Protein 8Z9S (pdb70)

InterPro domains:
  IPR001128 Cytochrome P450 [PF00067] (232-420)
  IPR001128 Cytochrome P450 [PR00385] (266-283)
  IPR001128 Cytochrome P450 [PR00385] (301-312)
  IPR001128 Cytochrome P450 [PR00385] (368-377)
  IPR001128 Cytochrome P450 [PR00385] (377-388)
  IPR002397 Cytochrome P450, B-class [PR00359] (121-132)
  IPR002397 Cytochrome P450, B-class [PR00359] (168-184)
  IPR002397 Cytochrome P450, B-class [PR00359] (185-200)
  IPR002397 Cytochrome P450, B-class [PR00359] (222-244)
  IPR002397 Cytochrome P450, B-class [PR00359] (301-312)
  IPR002397 Cytochrome P450, B-class [PR00359] (319-346)
  IPR002397 Cytochrome P450, B-class [PR00359] (347-362)
  IPR002397 Cytochrome P450, B-class [PR00359] (368-377)
  IPR002397 Cytochrome P450, B-class [PR00359] (377-388)
  IPR017972 Cytochrome P450, conserved site [PS00086] (370-379)
  IPR036396 Cytochrome P450 superfamily [G3DSA:1.10.630.10] (7-428)
  IPR036396 Cytochrome P450 superfamily [SSF48264] (31-428)

Structure (mmCIF, N/CA/C/O backbone):
data_8Z9S
#
_entry.id   8Z9S
#
_cell.length_a   75.840
_cell.length_b   140.330
_cell.length_c   48.050
_cell.angle_alpha   90.00
_cell.angle_beta   90.00
_cell.angle_gamma   90.00
#
_symmetry.space_group_name_H-M   'P 21 21 2'
#
loop_
_entity.id
_entity.type
_entity.pdbx_description
1 polymer 'Cytochrome P450'
2 non-polymer 'PROTOPORPHYRIN IX CONTAINING FE'
3 non-polymer DI(HYDROXYETHYL)ETHER
4 non-polymer 'TRIETHYLENE GLYCOL'
5 non-polymer 1,2-ETHANEDIOL
6 water water
#
loop_
_atom_site.group_PDB
_atom_site.id
_atom_site.type_symbol
_atom_site.label_atom_id
_atom_site.label_alt_id
_atom_site.label_comp_id
_atom_site.label_asym_id
_atom_site.label_entity_id
_atom_site.label_seq_id
_atom_site.pdbx_PDB_ins_code
_atom_site.Cartn_x
_atom_site.Cartn_y
_atom_site.Cartn_z
_atom_site.occupancy
_atom_site.B_iso_or_equiv
_atom_site.auth_seq_id
_atom_site.auth_comp_id
_atom_site.auth_asym_id
_atom_site.auth_atom_id
_atom_site.pdbx_PDB_model_num
ATOM 1 N N . THR A 1 1 ? -20.934 34.195 -14.421 1.00 48.76 16 THR A N 1
ATOM 2 C CA . THR A 1 1 ? -19.531 34.360 -13.854 1.00 47.46 16 THR A CA 1
ATOM 3 C C . THR A 1 1 ? -18.475 33.625 -14.701 1.00 46.01 16 THR A C 1
ATOM 4 O O . THR A 1 1 ? -17.338 33.424 -14.174 1.00 41.22 16 THR A O 1
ATOM 8 N N . ALA A 1 2 ? -18.785 33.303 -15.969 1.00 41.28 17 ALA A N 1
ATOM 9 C CA . ALA A 1 2 ? -17.794 32.898 -16.994 1.00 39.45 17 ALA A CA 1
ATOM 10 C C . ALA A 1 2 ? -16.623 33.881 -16.914 1.00 37.42 17 ALA A C 1
ATOM 11 O O . ALA A 1 2 ? -16.872 35.107 -16.813 1.00 35.87 17 ALA A O 1
ATOM 13 N N . MET A 1 3 ? -15.389 33.368 -16.965 1.00 33.60 18 MET A N 1
ATOM 14 C CA . MET A 1 3 ? -14.187 34.214 -16.851 1.00 30.47 18 MET A CA 1
ATOM 15 C C . MET A 1 3 ? -14.311 35.437 -17.779 1.00 30.09 18 MET A C 1
ATOM 16 O O . MET A 1 3 ? -13.928 36.539 -17.347 1.00 27.55 18 MET A O 1
ATOM 21 N N . ARG A 1 4 ? -14.798 35.322 -19.020 1.00 27.25 19 ARG A N 1
ATOM 22 C CA . ARG A 1 4 ? -14.634 36.495 -19.935 1.00 29.00 19 ARG A CA 1
ATOM 23 C C . ARG A 1 4 ? -15.744 37.526 -19.683 1.00 23.94 19 ARG A C 1
ATOM 24 O O . ARG A 1 4 ? -15.606 38.648 -20.189 1.00 25.63 19 ARG A O 1
ATOM 32 N N . ARG A 1 5 ? -16.732 37.209 -18.845 1.00 23.70 20 ARG A N 1
ATOM 33 C CA . ARG A 1 5 ? -17.720 38.193 -18.343 1.00 24.60 20 ARG A CA 1
ATOM 34 C C . ARG A 1 5 ? -17.229 38.920 -17.087 1.00 24.04 20 ARG A C 1
ATOM 35 O O . ARG A 1 5 ? -17.972 39.771 -16.611 1.00 21.16 20 ARG A O 1
ATOM 43 N N . ILE A 1 6 ? -16.015 38.621 -16.595 1.00 21.94 21 ILE A N 1
ATOM 44 C CA . ILE A 1 6 ? -15.516 39.126 -15.284 1.00 20.39 21 ILE A CA 1
ATOM 45 C C . ILE A 1 6 ? -14.155 39.794 -15.442 1.00 19.73 21 ILE A C 1
ATOM 46 O O . ILE A 1 6 ? -14.014 40.953 -15.025 1.00 19.19 21 ILE A O 1
ATOM 51 N N . ILE A 1 7 ? -13.193 39.066 -15.969 1.00 21.51 22 ILE A N 1
ATOM 52 C CA . ILE A 1 7 ? -11.793 39.563 -16.080 1.00 23.76 22 ILE A CA 1
ATOM 53 C C . ILE A 1 7 ? -11.711 40.419 -17.330 1.00 22.75 22 ILE A C 1
ATOM 54 O O . ILE A 1 7 ? -12.065 39.958 -18.423 1.00 22.72 22 ILE A O 1
ATOM 59 N N . PRO A 1 8 ? -11.224 41.667 -17.229 1.00 22.98 23 PRO A N 1
ATOM 60 C CA . PRO A 1 8 ? -11.016 42.488 -18.423 1.00 23.64 23 PRO A CA 1
ATOM 61 C C . PRO A 1 8 ? -10.206 41.724 -19.497 1.00 28.28 23 PRO A C 1
ATOM 62 O O . PRO A 1 8 ? -9.186 41.109 -19.172 1.00 22.68 23 PRO A O 1
ATOM 66 N N . ALA A 1 9 ? -10.645 41.795 -20.750 1.00 25.15 24 ALA A N 1
ATOM 67 C CA . ALA A 1 9 ? -10.068 41.074 -21.903 1.00 26.06 24 ALA A CA 1
ATOM 68 C C . ALA A 1 9 ? -8.561 41.295 -21.980 1.00 27.14 24 ALA A C 1
ATOM 69 O O . ALA A 1 9 ? -7.820 40.340 -22.303 1.00 29.02 24 ALA A O 1
ATOM 71 N N . ASP A 1 10 ? -8.124 42.525 -21.779 1.00 26.16 25 ASP A N 1
ATOM 72 C CA . ASP A 1 10 ? -6.684 42.838 -21.997 1.00 28.54 25 ASP A CA 1
ATOM 73 C C . ASP A 1 10 ? -5.809 42.174 -20.920 1.00 29.35 25 ASP A C 1
ATOM 74 O O . ASP A 1 10 ? -4.605 42.218 -21.100 1.00 29.32 25 ASP A O 1
ATOM 79 N N . MET A 1 11 ? -6.357 41.572 -19.860 1.00 25.68 26 MET A N 1
ATOM 80 C CA . MET A 1 11 ? -5.531 40.897 -18.828 1.00 27.50 26 MET A CA 1
ATOM 81 C C . MET A 1 11 ? -5.291 39.436 -19.237 1.00 27.31 26 MET A C 1
ATOM 82 O O . MET A 1 11 ? -4.429 38.797 -18.623 1.00 31.14 26 MET A O 1
ATOM 87 N N . VAL A 1 12 ? -6.071 38.912 -20.182 1.00 25.68 27 VAL A N 1
ATOM 88 C CA . VAL A 1 12 ? -6.045 37.465 -20.547 1.00 28.86 27 VAL A CA 1
ATOM 89 C C . VAL A 1 12 ? -5.942 37.220 -22.068 1.00 31.61 27 VAL A C 1
ATOM 90 O O . VAL A 1 12 ? -5.426 36.151 -22.436 1.00 34.86 27 VAL A O 1
ATOM 94 N N . GLU A 1 13 ? -6.353 38.126 -22.946 1.00 32.95 28 GLU A N 1
ATOM 95 C CA . GLU A 1 13 ? -6.308 37.903 -24.422 1.00 36.41 28 GLU A CA 1
ATOM 96 C C . GLU A 1 13 ? -4.848 37.967 -24.927 1.00 35.29 28 GLU A C 1
ATOM 97 O O . GLU A 1 13 ? -4.197 38.988 -24.753 1.00 30.71 28 GLU A O 1
ATOM 103 N N . ARG A 1 14 ? -4.369 36.920 -25.609 1.00 35.84 29 ARG A N 1
ATOM 104 C CA . ARG A 1 14 ? -2.988 36.875 -26.167 1.00 37.59 29 ARG A CA 1
ATOM 105 C C . ARG A 1 14 ? -2.957 37.243 -27.644 1.00 41.22 29 ARG A C 1
ATOM 106 O O . ARG A 1 14 ? -1.834 37.485 -28.163 1.00 40.11 29 ARG A O 1
ATOM 114 N N . SER A 1 15 ? -4.133 37.287 -28.286 1.00 38.40 30 SER A N 1
ATOM 115 C CA . SER A 1 15 ? -4.266 37.522 -29.735 1.00 39.99 30 SER A CA 1
ATOM 116 C C . SER A 1 15 ? -3.507 36.376 -30.418 1.00 39.79 30 SER A C 1
ATOM 117 O O . SER A 1 15 ? -3.947 35.222 -30.276 1.00 37.75 30 SER A O 1
ATOM 120 N N . ARG A 1 16 ? -2.417 36.657 -31.119 1.00 41.94 31 ARG A N 1
ATOM 121 C CA . ARG A 1 16 ? -1.642 35.581 -31.791 1.00 45.38 31 ARG A CA 1
ATOM 122 C C . ARG A 1 16 ? -0.224 35.603 -31.223 1.00 43.71 31 ARG A C 1
ATOM 123 O O . ARG A 1 16 ? 0.722 35.267 -32.004 1.00 41.71 31 ARG A O 1
ATOM 131 N N . CYS A 1 17 ? -0.106 35.949 -29.927 1.00 38.33 32 CYS A N 1
ATOM 132 C CA . CYS A 1 17 ? 1.193 36.070 -29.184 1.00 43.22 32 CYS A CA 1
ATOM 133 C C . CYS A 1 17 ? 1.170 35.263 -27.887 1.00 39.77 32 CYS A C 1
ATOM 134 O O . CYS A 1 17 ? 1.213 35.815 -26.789 1.00 38.84 32 CYS A O 1
ATOM 137 N N . PRO A 1 18 ? 1.140 33.913 -27.979 1.00 29.79 33 PRO A N 1
ATOM 138 C CA . PRO A 1 18 ? 0.820 33.068 -26.829 1.00 27.99 33 PRO A CA 1
ATOM 139 C C . PRO A 1 18 ? 1.768 33.220 -25.654 1.00 27.57 33 PRO A C 1
ATOM 140 O O . PRO A 1 18 ? 1.378 32.857 -24.544 1.00 33.43 33 PRO A O 1
ATOM 144 N N . PHE A 1 19 ? 3.036 33.552 -25.935 1.00 25.52 34 PHE A 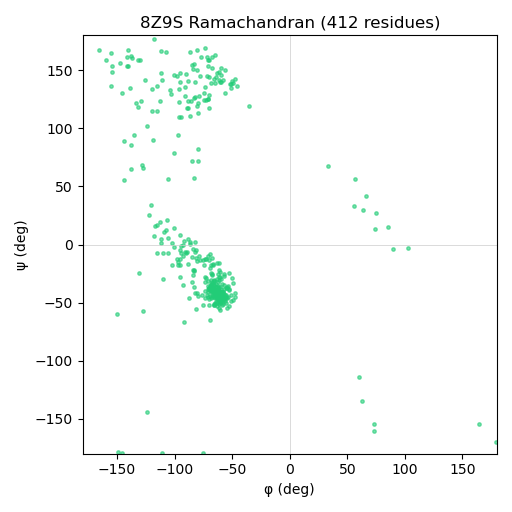N 1
ATOM 145 C CA . PHE A 1 19 ? 4.052 33.552 -24.864 1.00 28.55 34 PHE A CA 1
ATOM 146 C C . PHE A 1 19 ? 4.202 34.969 -24.282 1.00 38.64 34 PHE A C 1
ATOM 147 O O . PHE A 1 19 ? 4.666 35.048 -23.126 1.00 40.97 34 PHE A O 1
ATOM 155 N N . ASP A 1 20 ? 3.746 36.019 -24.985 1.00 30.41 35 ASP A N 1
ATOM 156 C CA . ASP A 1 20 ? 3.861 37.432 -24.522 1.00 35.00 35 ASP A CA 1
ATOM 157 C C . ASP A 1 20 ? 2.753 37.785 -23.549 1.00 33.77 35 ASP A C 1
ATOM 158 O O . ASP A 1 20 ? 1.587 37.446 -23.771 1.00 33.11 35 ASP A O 1
ATOM 163 N N . PRO A 1 21 ? 3.058 38.556 -22.481 1.00 34.78 36 PRO A N 1
ATOM 164 C CA . PRO A 1 21 ? 2.020 38.977 -21.529 1.00 30.19 36 PRO A CA 1
ATOM 165 C C . PRO A 1 21 ? 0.954 39.806 -22.223 1.00 26.15 36 PRO A C 1
ATOM 166 O O . PRO A 1 21 ? 1.259 40.566 -23.164 1.00 31.70 36 PRO A O 1
ATOM 170 N N . PRO A 1 22 ? -0.350 39.621 -21.881 1.00 29.58 37 PRO A N 1
ATOM 171 C CA . PRO A 1 22 ? -1.398 40.466 -22.439 1.00 27.13 37 PRO A CA 1
ATOM 172 C C . PRO A 1 22 ? -1.104 41.921 -22.140 1.00 26.71 37 PRO A C 1
ATOM 173 O O . PRO A 1 22 ? -0.508 42.211 -21.104 1.00 29.25 37 PRO A O 1
ATOM 177 N N . PRO A 1 23 ? -1.537 42.854 -23.012 1.00 29.95 38 PRO A N 1
ATOM 178 C CA . PRO A 1 23 ? -1.162 44.256 -22.865 1.00 31.03 38 PRO A CA 1
ATOM 179 C C . PRO A 1 23 ? -1.605 44.854 -21.517 1.00 30.27 38 PRO A C 1
ATOM 180 O O . PRO A 1 23 ? -0.901 45.685 -20.991 1.00 28.71 38 PRO A O 1
ATOM 184 N N . GLY A 1 24 ? -2.744 44.442 -20.957 1.00 27.72 39 GLY A N 1
ATOM 185 C CA . GLY A 1 24 ? -3.212 44.993 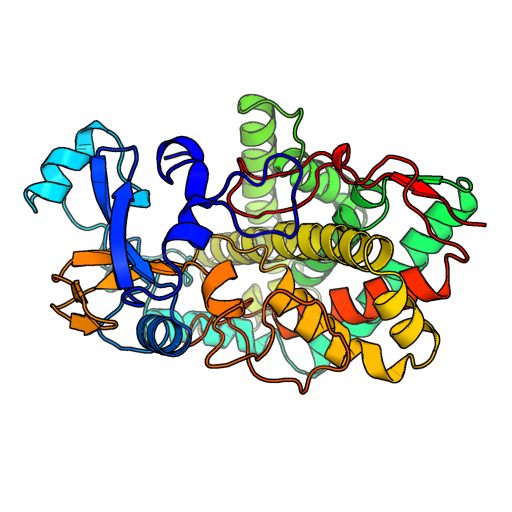-19.674 1.00 25.89 39 GLY A CA 1
ATOM 186 C C . GLY A 1 24 ? -2.314 44.606 -18.510 1.00 24.86 39 GLY A C 1
ATOM 187 O O . GLY A 1 24 ? -2.345 45.307 -17.490 1.00 27.40 39 GLY A O 1
ATOM 188 N N . LEU A 1 25 ? -1.584 43.487 -18.606 1.00 23.26 40 LEU A N 1
ATOM 189 C CA . LEU A 1 25 ? -0.566 43.131 -17.598 1.00 22.14 40 LEU A CA 1
ATOM 190 C C . LEU A 1 25 ? 0.730 43.888 -17.907 1.00 23.49 40 LEU A C 1
ATOM 191 O O . LEU A 1 25 ? 1.314 44.433 -16.965 1.00 24.51 40 LEU A O 1
ATOM 196 N N . LEU A 1 26 ? 1.117 43.984 -19.174 1.00 25.41 41 LEU A N 1
ATOM 197 C CA . LEU A 1 26 ? 2.356 44.712 -19.579 1.00 28.83 41 LEU A CA 1
ATOM 198 C C . LEU A 1 26 ? 2.280 46.149 -19.078 1.00 30.18 41 LEU A C 1
ATOM 199 O O . LEU A 1 26 ? 3.313 46.675 -18.625 1.00 24.59 41 LEU A O 1
ATOM 204 N N . GLU A 1 27 ? 1.091 46.754 -19.125 1.00 26.68 42 GLU A N 1
ATOM 205 C CA . GLU A 1 27 ? 0.990 48.202 -18.898 1.00 29.81 42 GLU A CA 1
ATOM 206 C C . GLU A 1 27 ? 1.149 48.468 -17.410 1.00 28.33 42 GLU A C 1
ATOM 207 O O . GLU A 1 27 ? 1.373 49.635 -17.071 1.00 31.32 42 GLU A O 1
ATOM 213 N N . ARG A 1 28 ? 1.080 47.456 -16.529 1.00 25.23 43 ARG A N 1
ATOM 214 C CA . ARG A 1 28 ? 1.255 47.684 -15.065 1.00 24.07 43 ARG A CA 1
ATOM 215 C C . ARG A 1 28 ? 2.702 47.488 -14.630 1.00 24.13 43 ARG A C 1
ATOM 216 O O . ARG A 1 28 ? 3.004 47.694 -13.463 1.00 26.02 43 ARG A O 1
ATOM 224 N N . ARG A 1 29 ? 3.597 47.152 -15.543 1.00 23.33 44 ARG A N 1
ATOM 225 C CA . ARG A 1 29 ? 5.008 46.974 -15.149 1.00 23.63 44 ARG A CA 1
ATOM 226 C C . ARG A 1 29 ? 5.583 48.308 -14.651 1.00 24.53 44 ARG A C 1
ATOM 227 O O . ARG A 1 29 ? 5.239 49.398 -15.211 1.00 24.72 44 ARG A O 1
ATOM 235 N N . GLY A 1 30 ? 6.440 48.221 -13.655 1.00 26.92 45 GLY A N 1
ATOM 236 C CA . GLY A 1 30 ? 7.146 49.374 -13.058 1.00 29.76 45 GLY A CA 1
ATOM 237 C C . GLY A 1 30 ? 6.238 50.227 -12.199 1.00 32.62 45 GLY A C 1
ATOM 238 O O . GLY A 1 30 ? 6.629 51.350 -11.857 1.00 32.65 45 GLY A O 1
ATOM 239 N N . GLN A 1 31 ? 5.049 49.732 -11.858 1.00 28.12 46 GLN A N 1
ATOM 240 C CA . GLN A 1 31 ? 4.073 50.469 -11.012 1.00 25.94 46 GLN A CA 1
ATOM 241 C C . GLN A 1 31 ? 3.986 49.739 -9.681 1.00 23.75 46 GLN A C 1
ATOM 242 O O . GLN A 1 31 ? 4.749 48.774 -9.501 1.00 24.37 46 GLN A O 1
ATOM 248 N N . ASP A 1 32 ? 3.153 50.207 -8.760 1.00 21.48 47 ASP A N 1
ATOM 249 C CA . ASP A 1 32 ? 2.875 49.481 -7.499 1.00 20.31 47 ASP A CA 1
ATOM 250 C C . ASP A 1 32 ? 2.583 47.998 -7.835 1.00 20.44 47 ASP A C 1
ATOM 251 O O . ASP A 1 32 ? 1.880 47.725 -8.847 1.00 20.89 47 ASP A O 1
ATOM 256 N N . ALA A 1 33 ? 3.058 47.105 -6.982 1.00 18.51 48 ALA A N 1
ATOM 257 C CA . ALA A 1 33 ? 2.928 45.637 -7.174 1.00 18.17 48 ALA A CA 1
ATOM 258 C C . ALA A 1 33 ? 1.484 45.193 -6.886 1.00 19.86 48 ALA A C 1
ATOM 259 O O . ALA A 1 33 ? 1.123 44.061 -7.275 1.00 19.74 48 ALA A O 1
ATOM 261 N N . VAL A 1 34 ? 0.703 46.004 -6.198 1.00 17.10 49 VAL A N 1
ATOM 262 C CA . VAL A 1 34 ? -0.721 45.692 -5.904 1.00 17.42 49 VAL A CA 1
ATOM 263 C C . VAL A 1 34 ? -1.501 46.921 -6.325 1.00 20.04 49 VAL A C 1
ATOM 264 O O . VAL A 1 34 ? -1.156 48.044 -5.865 1.00 20.38 49 VAL A O 1
ATOM 268 N N . GLN A 1 35 ? -2.472 46.735 -7.213 1.00 17.58 50 GLN A N 1
ATOM 269 C CA . GLN A 1 35 ? -3.264 47.876 -7.718 1.00 18.62 50 GLN A CA 1
ATOM 270 C C . GLN A 1 35 ? -4.708 47.453 -7.868 1.00 18.02 50 GLN A C 1
ATOM 271 O O . GLN A 1 35 ? -4.992 46.275 -8.084 1.00 18.41 50 GLN A O 1
ATOM 277 N N . PRO A 1 36 ? -5.651 48.383 -7.784 1.00 19.92 51 PRO A N 1
ATOM 278 C CA . PRO A 1 36 ? -7.046 48.033 -8.029 1.00 19.08 51 PRO A CA 1
ATOM 279 C C . PRO A 1 36 ? -7.220 47.467 -9.437 1.00 18.51 51 PRO A C 1
ATOM 280 O O . PRO A 1 36 ? -6.491 47.753 -10.399 1.00 20.04 51 PRO A O 1
ATOM 284 N N . LEU A 1 37 ? -8.235 46.625 -9.531 1.00 19.22 52 LEU A N 1
ATOM 285 C CA . LEU A 1 37 ? -8.686 45.962 -10.756 1.00 19.99 52 LEU A CA 1
ATOM 286 C C . LEU A 1 37 ? -10.194 46.151 -10.835 1.00 20.54 52 LEU A C 1
ATOM 287 O O . LEU A 1 37 ? -10.902 45.727 -9.901 1.00 23.37 52 LEU A O 1
ATOM 292 N N . GLN A 1 38 ? -10.647 46.817 -11.869 1.00 19.80 53 GLN A N 1
ATOM 293 C CA . GLN A 1 38 ? -12.097 46.982 -12.071 1.00 21.17 53 GLN A CA 1
ATOM 294 C C . GLN A 1 38 ? -12.607 45.799 -12.897 1.00 19.17 53 GLN A C 1
ATOM 295 O O . GLN A 1 38 ? -12.234 45.666 -14.073 1.00 20.39 53 GLN A O 1
ATOM 301 N N . LEU A 1 39 ? -13.501 44.999 -12.329 1.00 16.86 54 LEU A N 1
ATOM 302 C CA . LEU A 1 39 ? -14.017 43.801 -13.012 1.00 16.89 54 LEU A CA 1
ATOM 303 C C . LEU A 1 39 ? -15.162 44.225 -13.939 1.00 19.69 54 LEU A C 1
ATOM 304 O O . LEU A 1 39 ? -15.775 45.289 -13.728 1.00 19.60 54 LEU A O 1
ATOM 309 N N . LEU A 1 40 ? -15.387 43.416 -14.957 1.00 18.96 55 LEU A N 1
ATOM 310 C CA . LEU A 1 40 ? -16.425 43.710 -15.993 1.00 19.95 55 LEU A CA 1
ATOM 311 C C . LEU A 1 40 ? -17.834 43.603 -15.391 1.00 21.27 55 LEU A C 1
ATOM 312 O O . LEU A 1 40 ? -18.762 44.119 -16.040 1.00 22.46 55 LEU A O 1
ATOM 317 N N . ASN A 1 41 ? -18.012 42.957 -14.239 1.00 18.23 56 ASN A N 1
ATOM 318 C CA . ASN A 1 41 ? -19.350 42.910 -13.559 1.00 18.89 56 ASN A CA 1
ATOM 319 C C . ASN A 1 41 ? -19.629 44.230 -12.823 1.00 20.34 56 ASN A C 1
ATOM 320 O O . ASN A 1 41 ? -20.780 44.418 -12.357 1.00 23.62 56 ASN A O 1
ATOM 325 N N . GLY A 1 42 ? -18.634 45.095 -12.641 1.00 19.49 57 GLY A N 1
ATOM 326 C CA . GLY A 1 42 ? -18.724 46.399 -11.970 1.00 20.06 57 GLY A CA 1
ATOM 327 C C . GLY A 1 42 ? -18.165 46.344 -10.560 1.00 20.59 57 GLY A C 1
ATOM 328 O O . GLY A 1 42 ? -18.134 47.403 -9.884 1.00 22.20 57 GLY A O 1
ATOM 329 N N . ALA A 1 43 ? -17.735 45.179 -10.096 1.00 18.11 58 ALA A N 1
ATOM 330 C CA . ALA A 1 43 ? -17.105 44.997 -8.771 1.00 17.73 58 ALA A CA 1
ATOM 331 C C . ALA A 1 43 ? -15.623 45.305 -8.835 1.00 18.38 58 ALA A C 1
ATOM 332 O O . ALA A 1 43 ? -15.044 45.191 -9.875 1.00 21.31 58 ALA A O 1
ATOM 334 N N . ARG A 1 44 ? -15.085 45.685 -7.692 1.00 20.69 59 ARG A N 1
ATOM 335 C CA . ARG A 1 44 ? -13.669 46.066 -7.518 1.00 23.49 59 ARG A CA 1
ATOM 336 C C . ARG A 1 44 ? -12.944 44.846 -6.966 1.00 20.80 59 ARG A C 1
ATOM 337 O O . ARG A 1 44 ? -13.505 44.144 -6.125 1.00 20.98 59 ARG A O 1
ATOM 345 N N . ALA A 1 45 ? -11.704 44.672 -7.371 1.00 20.19 60 ALA A N 1
ATOM 346 C CA . ALA A 1 45 ? -10.792 43.663 -6.807 1.00 18.82 60 ALA A CA 1
ATOM 347 C C . ALA A 1 45 ? -9.397 44.296 -6.841 1.00 19.04 60 ALA A C 1
ATOM 348 O O . ALA A 1 45 ? -9.273 45.509 -7.144 1.00 17.73 60 ALA A O 1
ATOM 350 N N . TRP A 1 46 ? -8.413 43.561 -6.383 1.00 16.44 61 TRP A N 1
ATOM 351 C CA . TRP A 1 46 ? -7.024 44.069 -6.331 1.00 16.60 61 TRP A CA 1
ATOM 352 C C . TRP A 1 46 ? -6.208 43.030 -7.081 1.00 17.17 61 TRP A C 1
ATOM 353 O O . TRP A 1 46 ? -6.503 41.828 -6.933 1.00 19.60 61 TRP A O 1
ATOM 364 N N . LEU A 1 47 ? -5.254 43.473 -7.840 1.00 14.77 62 LEU A N 1
ATOM 365 C CA . LEU A 1 47 ? -4.413 42.584 -8.659 1.00 13.39 62 LEU A CA 1
ATOM 366 C C . LEU A 1 47 ? -2.986 42.677 -8.128 1.00 14.71 62 LEU A C 1
ATOM 367 O O . LEU A 1 47 ? -2.490 43.787 -7.964 1.00 14.73 62 LEU A O 1
ATOM 372 N N . VAL A 1 48 ? -2.350 41.532 -8.008 1.00 13.67 63 VAL A N 1
ATOM 373 C CA . VAL A 1 48 ? -0.974 41.437 -7.455 1.00 13.81 63 VAL A CA 1
ATOM 374 C C . VAL A 1 48 ? -0.090 41.012 -8.588 1.00 14.80 63 VAL A C 1
ATOM 375 O O . VAL A 1 48 ? -0.319 39.911 -9.155 1.00 15.34 63 VAL A O 1
ATOM 379 N N . THR A 1 49 ? 0.943 41.801 -8.876 1.00 15.67 64 THR A N 1
ATOM 380 C CA . THR A 1 49 ? 1.902 41.470 -9.962 1.00 14.90 64 THR A CA 1
ATOM 381 C C . THR A 1 49 ? 3.298 41.217 -9.376 1.00 15.92 64 THR A C 1
ATOM 382 O O . THR A 1 49 ? 4.171 40.806 -10.159 1.00 19.00 64 THR A O 1
ATOM 386 N N . GLY A 1 50 ? 3.498 41.463 -8.094 1.00 14.51 65 GLY A N 1
ATOM 387 C CA . GLY A 1 50 ? 4.802 41.344 -7.409 1.00 16.77 65 GLY A CA 1
ATOM 388 C C . GLY A 1 50 ? 4.992 39.958 -6.826 1.00 16.25 65 GLY A C 1
ATOM 389 O O . GLY A 1 50 ? 4.080 39.421 -6.228 1.00 15.68 65 GLY A O 1
ATOM 390 N N . PHE A 1 51 ? 6.168 39.362 -7.006 1.00 14.42 66 PHE A N 1
ATOM 391 C CA . PHE A 1 51 ? 6.496 38.038 -6.450 1.00 14.61 66 PHE A CA 1
ATOM 392 C C . PHE A 1 51 ? 6.413 38.040 -4.913 1.00 14.11 66 PHE A C 1
ATOM 393 O O . PHE A 1 51 ? 5.727 37.160 -4.344 1.00 13.83 66 PHE A O 1
ATOM 401 N N . GLU A 1 52 ? 7.028 39.008 -4.223 1.00 15.60 67 GLU A N 1
ATOM 402 C CA . GLU A 1 52 ? 7.068 38.975 -2.740 1.00 17.71 67 GLU A CA 1
ATOM 403 C C . GLU A 1 52 ? 5.632 39.208 -2.266 1.00 15.19 67 GLU A C 1
ATOM 404 O O . GLU A 1 52 ? 5.218 38.585 -1.301 1.00 16.34 67 GLU A O 1
ATOM 410 N N . GLU A 1 53 ? 4.912 40.061 -2.968 1.00 16.99 68 GLU A N 1
ATOM 411 C CA . GLU A 1 53 ? 3.542 40.386 -2.532 1.00 16.60 68 GLU A CA 1
ATOM 412 C C . GLU A 1 53 ? 2.611 39.180 -2.720 1.00 15.75 68 GLU A C 1
ATOM 413 O O . GLU A 1 53 ? 1.821 38.904 -1.834 1.00 14.69 68 GLU A O 1
ATOM 419 N N . ALA A 1 54 ? 2.745 38.453 -3.814 1.00 14.85 69 ALA A N 1
ATOM 420 C CA . ALA A 1 54 ? 1.977 37.231 -4.065 1.00 13.97 69 ALA A CA 1
ATOM 421 C C . ALA A 1 54 ? 2.285 36.192 -2.987 1.00 14.45 69 ALA A C 1
ATOM 422 O O . ALA A 1 54 ? 1.399 35.516 -2.512 1.00 13.52 69 ALA A O 1
ATOM 424 N N . ARG A 1 55 ? 3.573 36.006 -2.645 1.00 14.11 70 ARG A N 1
ATOM 425 C CA . ARG A 1 55 ? 3.941 35.040 -1.577 1.00 16.26 70 ARG A CA 1
ATOM 426 C C . ARG A 1 55 ? 3.267 35.399 -0.276 1.00 18.96 70 ARG A C 1
ATOM 427 O O . ARG A 1 55 ? 2.857 34.426 0.522 1.00 18.63 70 ARG A O 1
ATOM 435 N N . THR A 1 56 ? 3.212 36.675 0.030 1.00 15.47 71 THR A N 1
ATOM 436 C CA . THR A 1 56 ? 2.527 37.152 1.260 1.00 15.86 71 THR A CA 1
ATOM 437 C C . THR A 1 56 ? 1.029 36.817 1.178 1.00 16.79 71 THR A C 1
ATOM 438 O O . THR A 1 56 ? 0.487 36.257 2.118 1.00 16.59 71 THR A O 1
ATOM 442 N N . VAL A 1 57 ? 0.374 37.154 0.088 1.00 15.60 72 VAL A N 1
ATOM 443 C CA . VAL A 1 57 ? -1.062 36.824 -0.052 1.00 15.15 72 VAL A CA 1
ATOM 444 C C . VAL A 1 57 ? -1.284 35.351 0.257 1.00 20.15 72 VAL A C 1
ATOM 445 O O . VAL A 1 57 ? -2.297 35.034 0.946 1.00 14.89 72 VAL A O 1
ATOM 449 N N . LEU A 1 58 ? -0.467 34.437 -0.340 1.00 15.40 73 LEU A N 1
ATOM 450 C CA . LEU A 1 58 ? -0.732 33.004 -0.275 1.00 16.20 73 LEU A CA 1
ATOM 451 C C . LEU A 1 58 ? -0.253 32.396 1.042 1.00 15.90 73 LEU A C 1
ATOM 452 O O . LEU A 1 58 ? -0.525 31.210 1.278 1.00 15.30 73 LEU A O 1
ATOM 457 N N . SER A 1 59 ? 0.412 33.157 1.903 1.00 16.33 74 SER A N 1
ATOM 458 C CA . SER A 1 59 ? 0.926 32.613 3.184 1.00 20.14 74 SER A CA 1
ATOM 459 C C . SER A 1 59 ? 0.799 33.679 4.271 1.00 24.58 74 SER A C 1
ATOM 460 O O . SER A 1 59 ? 1.819 34.201 4.719 1.00 31.26 74 SER A O 1
ATOM 463 N N . ASP A 1 60 ? -0.366 34.196 4.478 1.00 21.72 75 ASP A N 1
ATOM 464 C CA . ASP A 1 60 ? -0.576 35.231 5.515 1.00 20.15 75 ASP A CA 1
ATOM 465 C C . ASP A 1 60 ? -1.963 34.951 6.022 1.00 20.49 75 ASP A C 1
ATOM 466 O O . ASP A 1 60 ? -2.858 34.789 5.226 1.00 19.51 75 ASP A O 1
ATOM 471 N N . ALA A 1 61 ? -2.106 34.878 7.330 1.00 18.78 76 ALA A N 1
ATOM 472 C CA . ALA A 1 61 ? -3.360 34.548 8.032 1.00 20.43 76 ALA A CA 1
ATOM 473 C C . ALA A 1 61 ? -4.450 35.567 7.742 1.00 19.86 76 ALA A C 1
ATOM 474 O O . ALA A 1 61 ? -5.623 35.196 7.945 1.00 21.16 76 ALA A O 1
ATOM 476 N N . ARG A 1 62 ? -4.113 36.744 7.217 1.00 17.27 77 ARG A N 1
ATOM 477 C CA . ARG A 1 62 ? -5.153 37.773 6.902 1.00 18.44 77 ARG A CA 1
ATOM 478 C C . ARG A 1 62 ? -5.812 37.565 5.535 1.00 19.40 77 ARG A C 1
ATOM 479 O O . ARG A 1 62 ? -6.725 38.343 5.199 1.00 17.59 77 ARG A O 1
ATOM 487 N N . PHE A 1 63 ? -5.362 36.584 4.749 1.00 15.38 78 PHE A N 1
ATOM 488 C CA . PHE A 1 63 ? -5.891 36.322 3.392 1.00 16.39 78 PHE A CA 1
ATOM 489 C C . PHE A 1 63 ? -6.458 34.917 3.393 1.00 16.22 78 PHE A C 1
ATOM 490 O O . PHE A 1 63 ? -5.699 33.915 3.587 1.00 20.69 78 PHE A O 1
ATOM 498 N N . SER A 1 64 ? -7.772 34.823 3.204 1.00 13.78 79 SER A N 1
ATOM 499 C CA . SER A 1 64 ? -8.512 33.545 3.304 1.00 14.04 79 SER A CA 1
ATOM 500 C C . SER A 1 64 ? -8.694 32.899 1.924 1.00 13.76 79 SER A C 1
ATOM 501 O O . SER A 1 64 ? -9.016 33.582 0.954 1.00 13.38 79 SER A O 1
ATOM 504 N N . ALA A 1 65 ? -8.536 31.572 1.905 1.00 13.49 80 ALA A N 1
ATOM 505 C CA . ALA A 1 65 ? -8.867 30.709 0.756 1.00 14.93 80 ALA A CA 1
ATOM 506 C C . ALA A 1 65 ? -10.329 30.258 0.857 1.00 15.02 80 ALA A C 1
ATOM 507 O O . ALA A 1 65 ? -10.778 29.607 -0.066 1.00 16.41 80 ALA A O 1
ATOM 509 N N . ASP A 1 66 ? -10.999 30.575 1.953 1.00 15.09 81 ASP A N 1
ATOM 510 C CA . ASP A 1 66 ? -12.410 30.122 2.143 1.00 14.81 81 ASP A CA 1
ATOM 511 C C . ASP A 1 66 ? -13.315 31.052 1.335 1.00 16.46 81 ASP A C 1
ATOM 512 O O . ASP A 1 66 ? -13.894 32.004 1.916 1.00 16.76 81 ASP A O 1
ATOM 517 N N . ARG A 1 67 ? -13.393 30.742 0.043 1.00 17.02 82 ARG A N 1
ATOM 518 C CA . ARG A 1 67 ? -14.164 31.513 -0.944 1.00 19.28 82 ARG A CA 1
ATOM 519 C C . ARG A 1 67 ? -15.609 31.012 -0.962 1.00 19.39 82 ARG A C 1
ATOM 520 O O . ARG A 1 67 ? -16.404 31.533 -1.721 1.00 21.88 82 ARG A O 1
ATOM 528 N N . VAL A 1 68 ? -15.951 30.051 -0.108 1.00 15.92 83 VAL A N 1
ATOM 529 C CA . VAL A 1 68 ? -17.360 29.713 0.192 1.00 16.38 83 VAL A CA 1
ATOM 530 C C . VAL A 1 68 ? -17.879 30.710 1.212 1.00 16.49 83 VAL A C 1
ATOM 531 O O . VAL A 1 68 ? -18.893 31.389 0.934 1.00 18.33 83 VAL A O 1
ATOM 535 N N . ARG A 1 69 ? -17.210 30.825 2.339 1.00 16.52 84 ARG A N 1
ATOM 536 C CA . ARG A 1 69 ? -17.586 31.794 3.381 1.00 16.42 84 ARG A CA 1
ATOM 537 C C . ARG A 1 69 ? -17.450 33.222 2.839 1.00 17.46 84 ARG A C 1
ATOM 538 O O . ARG A 1 69 ? -18.370 33.998 3.027 1.00 17.27 84 ARG A O 1
ATOM 546 N N . HIS A 1 70 ? -16.285 33.562 2.294 1.00 16.73 85 HIS A N 1
ATOM 547 C CA . HIS A 1 70 ? -15.949 34.948 1.882 1.00 18.72 85 HIS A CA 1
ATOM 548 C C . HIS A 1 70 ? -16.237 35.074 0.412 1.00 25.44 85 HIS A C 1
ATOM 549 O O . HIS A 1 70 ? -15.448 34.428 -0.436 1.00 22.29 85 HIS A O 1
ATOM 556 N N . ARG A 1 71 ? -17.291 35.832 0.030 1.00 19.47 86 ARG A N 1
ATOM 557 C CA . ARG A 1 71 ? -17.674 35.856 -1.413 1.00 17.85 86 ARG A CA 1
ATOM 558 C C . ARG A 1 71 ? -16.617 36.685 -2.146 1.00 17.55 86 ARG A C 1
ATOM 559 O O . ARG A 1 71 ? -16.165 37.709 -1.589 1.00 16.48 86 ARG A O 1
ATOM 567 N N . GLU A 1 72 ? -16.192 36.173 -3.280 1.00 17.55 87 GLU A N 1
ATOM 568 C CA . GLU A 1 72 ? -15.225 36.891 -4.153 1.00 18.25 87 GLU A CA 1
ATOM 569 C C . GLU A 1 72 ? -15.957 37.775 -5.149 1.00 16.43 87 GLU A C 1
ATOM 570 O O . GLU A 1 72 ? -16.961 37.380 -5.678 1.00 16.67 87 GLU A O 1
ATOM 576 N N . ALA A 1 73 ? -15.344 38.895 -5.464 1.00 16.12 88 ALA A N 1
ATOM 577 C CA . ALA A 1 73 ? -15.831 39.841 -6.477 1.00 17.24 88 ALA A CA 1
ATOM 578 C C . ALA A 1 73 ? -15.991 39.121 -7.818 1.00 19.06 88 ALA A C 1
ATOM 579 O O . ALA A 1 73 ? -16.863 39.485 -8.617 1.00 17.67 88 ALA A O 1
ATOM 581 N N . THR A 1 74 ? -15.114 38.164 -8.090 1.00 16.97 89 THR A N 1
ATOM 582 C CA . THR A 1 74 ? -15.115 37.404 -9.350 1.00 19.19 89 THR A CA 1
ATOM 583 C C . THR A 1 74 ? -16.258 36.397 -9.462 1.00 20.54 89 THR A C 1
ATOM 584 O O . THR A 1 74 ? -16.420 35.900 -10.570 1.00 25.35 89 THR A O 1
ATOM 588 N N . SER A 1 75 ? -16.966 36.111 -8.375 1.00 20.60 90 SER A N 1
ATOM 589 C CA . SER A 1 75 ? -18.102 35.151 -8.267 1.00 21.65 90 SER A CA 1
ATOM 590 C C . SER A 1 75 ? -19.457 35.838 -8.417 1.00 21.83 90 SER A C 1
ATOM 591 O O . SER A 1 75 ? -20.458 35.146 -8.274 1.00 23.13 90 SER A O 1
ATOM 594 N N . LEU A 1 76 ? -19.496 37.159 -8.520 1.00 19.57 91 LEU A N 1
ATOM 595 C CA . LEU A 1 76 ? -20.754 37.905 -8.321 1.00 18.42 91 LEU A CA 1
ATOM 596 C C . LEU A 1 76 ? -21.612 37.790 -9.595 1.00 22.29 91 LEU A C 1
ATOM 597 O O . LEU A 1 76 ? -21.126 38.132 -10.691 1.00 22.48 91 LEU A O 1
ATOM 602 N N . GLN A 1 77 ? -22.859 37.387 -9.430 1.00 20.49 92 GLN A N 1
ATOM 603 C CA . GLN A 1 77 ? -23.887 37.586 -10.485 1.00 21.93 92 GLN A CA 1
ATOM 604 C C . GLN A 1 77 ? -24.192 39.066 -10.555 1.00 20.40 92 GLN A C 1
ATOM 605 O O . GLN A 1 77 ? -23.954 39.817 -9.600 1.00 18.34 92 GLN A O 1
ATOM 611 N N . PRO A 1 78 ? -24.741 39.558 -11.691 1.00 19.82 93 PRO A N 1
ATOM 612 C CA . PRO A 1 78 ? -25.045 40.980 -11.824 1.00 22.26 93 PRO A CA 1
ATOM 613 C C . PRO A 1 78 ? -25.921 41.593 -10.715 1.00 22.80 93 PRO A C 1
ATOM 614 O O . PRO A 1 78 ? -25.588 42.691 -10.279 1.00 22.60 93 PRO A O 1
ATOM 618 N N . HIS A 1 79 ? -26.884 40.840 -10.198 1.00 24.68 94 HIS A N 1
ATOM 619 C CA . HIS A 1 79 ? -27.823 41.356 -9.167 1.00 25.49 94 HIS A CA 1
ATOM 620 C C . HIS A 1 79 ? -27.090 41.464 -7.825 1.00 29.04 94 HIS A C 1
ATOM 621 O O . HIS A 1 79 ? -27.637 42.098 -6.898 1.00 29.73 94 HIS A O 1
ATOM 628 N N . GLU A 1 80 ? -25.891 40.874 -7.709 1.00 22.83 95 GLU A N 1
ATOM 629 C CA . GLU A 1 80 ? -25.166 40.815 -6.415 1.00 21.62 95 GLU A CA 1
ATOM 630 C C . GLU A 1 80 ? -24.120 41.922 -6.250 1.00 19.97 95 GLU A C 1
ATOM 631 O O . GLU A 1 80 ? -23.693 42.171 -5.117 1.00 18.98 95 GLU A O 1
ATOM 637 N N . VAL A 1 81 ? -23.747 42.592 -7.324 1.00 16.43 96 VAL A N 1
ATOM 638 C CA . VAL A 1 81 ? -22.615 43.547 -7.297 1.00 18.44 96 VAL A CA 1
ATOM 639 C C . VAL A 1 81 ? -22.966 44.707 -6.366 1.00 18.55 96 VAL A C 1
ATOM 640 O O . VAL A 1 81 ? -22.101 45.134 -5.622 1.00 19.08 96 VAL A O 1
ATOM 644 N N . ALA A 1 82 ? -24.141 45.314 -6.507 1.00 21.05 97 ALA A N 1
ATOM 645 C CA . ALA A 1 82 ? -24.466 46.518 -5.688 1.00 22.84 97 ALA A CA 1
ATOM 646 C C . ALA A 1 82 ? -24.511 46.126 -4.197 1.00 21.41 97 ALA A C 1
ATOM 647 O O . ALA A 1 82 ? -23.982 46.902 -3.378 1.00 23.47 97 ALA A O 1
ATOM 649 N N . GLU A 1 83 ? -25.006 44.922 -3.865 1.00 22.84 98 GLU A N 1
ATOM 650 C CA . GLU A 1 83 ? -24.991 44.404 -2.471 1.00 23.23 98 GLU A CA 1
ATOM 651 C C . GLU A 1 83 ? -23.553 44.237 -1.995 1.00 22.97 98 GLU A C 1
ATOM 652 O O . GLU A 1 83 ? -23.205 44.670 -0.890 1.00 23.75 98 GLU A O 1
ATOM 658 N N . PHE A 1 84 ? -22.709 43.631 -2.826 1.00 21.44 99 PHE A N 1
ATOM 659 C CA . PHE A 1 84 ? -21.271 43.459 -2.502 1.00 19.76 99 PHE A CA 1
ATOM 660 C C . PHE A 1 84 ? -20.649 44.816 -2.223 1.00 24.65 99 PHE A C 1
ATOM 661 O O . PHE A 1 84 ? -19.944 44.974 -1.205 1.00 26.74 99 PHE A O 1
ATOM 669 N N . GLU A 1 85 ? -20.874 45.783 -3.091 1.00 22.10 100 GLU A N 1
ATOM 670 C CA . GLU A 1 85 ? -20.226 47.112 -2.945 1.00 26.95 100 GLU A CA 1
ATOM 671 C C . GLU A 1 85 ? -20.742 47.809 -1.695 1.00 29.39 100 GLU A C 1
ATOM 672 O O . GLU A 1 85 ? -19.920 48.480 -1.072 1.00 33.19 100 GLU A O 1
ATOM 678 N N . ALA A 1 86 ? -21.999 47.562 -1.299 1.00 24.03 101 ALA A N 1
ATOM 679 C CA . ALA A 1 86 ? -22.674 48.223 -0.160 1.00 29.08 101 ALA A CA 1
ATOM 680 C C . ALA A 1 86 ? -22.324 47.490 1.144 1.00 36.52 101 ALA A C 1
ATOM 681 O O . ALA A 1 86 ? -22.621 48.043 2.226 1.00 39.68 101 ALA A O 1
ATOM 683 N N . GLY A 1 87 ? -21.694 46.313 1.038 1.00 35.90 102 GLY A N 1
ATOM 684 C CA . GLY A 1 87 ? -21.312 45.443 2.171 1.00 40.47 102 GLY A CA 1
ATOM 685 C C . GLY A 1 87 ? -22.511 44.716 2.763 1.00 43.98 102 GLY A C 1
ATOM 686 O O . GLY A 1 87 ? -22.429 44.356 3.953 1.00 47.42 102 GLY A O 1
ATOM 687 N N . THR A 1 88 ? -23.562 44.464 1.971 1.00 35.74 103 THR A N 1
ATOM 688 C CA . THR A 1 88 ? -24.836 43.828 2.404 1.00 37.49 103 THR A CA 1
ATOM 689 C C . THR A 1 88 ? -25.071 42.481 1.694 1.00 29.18 103 THR A C 1
ATOM 690 O O . THR A 1 88 ? -26.234 41.974 1.642 1.00 27.42 103 THR A O 1
ATOM 694 N N . LEU A 1 89 ? -24.016 41.956 1.106 1.00 23.83 104 LEU A N 1
ATOM 695 C CA . LEU A 1 89 ? -24.113 40.622 0.489 1.00 23.60 104 LEU A CA 1
ATOM 696 C C . LEU A 1 89 ? -23.725 39.648 1.579 1.00 19.28 104 LEU A C 1
ATOM 697 O O . LEU A 1 89 ? -22.657 39.770 2.165 1.00 22.43 104 LEU A O 1
ATOM 702 N N . PRO A 1 90 ? -24.545 38.619 1.865 1.00 17.81 105 PRO A N 1
ATOM 703 C CA . PRO A 1 90 ? -24.216 37.740 2.977 1.00 17.00 105 PRO A CA 1
ATOM 704 C C . PRO A 1 90 ? -23.017 36.857 2.658 1.00 17.15 105 PRO A C 1
ATOM 705 O O . PRO A 1 90 ? -22.757 36.532 1.495 1.00 17.57 105 PRO A O 1
ATOM 709 N N . PRO A 1 91 ? -22.291 36.427 3.695 1.00 18.02 106 PRO A N 1
ATOM 710 C CA . PRO A 1 91 ? -21.287 35.394 3.518 1.00 18.70 106 PRO A CA 1
ATOM 711 C C . PRO A 1 91 ? -21.966 34.083 3.107 1.00 18.44 106 PRO A C 1
ATOM 712 O O . PRO A 1 91 ? -23.182 33.848 3.282 1.00 16.67 106 PRO A O 1
ATOM 716 N N . GLY A 1 92 ? -21.177 33.171 2.583 1.00 15.92 107 GLY A N 1
ATOM 717 C CA . GLY A 1 92 ? -21.570 31.773 2.478 1.00 15.86 107 GLY A CA 1
ATOM 718 C C . GLY A 1 92 ? -21.497 31.074 3.832 1.00 16.13 107 GLY A C 1
ATOM 719 O O . GLY A 1 92 ? -21.175 31.675 4.858 1.00 15.70 107 GLY A O 1
ATOM 720 N N . PRO A 1 93 ? -21.826 29.767 3.883 1.00 18.58 108 PRO A N 1
ATOM 721 C CA . PRO A 1 93 ? -21.853 29.031 5.143 1.00 20.18 108 PRO A CA 1
ATOM 722 C C . PRO A 1 93 ? -20.513 29.006 5.880 1.00 19.59 108 PRO A C 1
ATOM 723 O O . PRO A 1 93 ? -19.491 28.837 5.270 1.00 19.57 108 PRO A O 1
ATOM 727 N N . ALA A 1 94 ? -20.567 29.147 7.193 1.00 18.62 109 ALA A N 1
ATOM 728 C CA . ALA A 1 94 ? -19.430 29.000 8.124 1.00 18.79 109 ALA A CA 1
ATOM 729 C C . ALA A 1 94 ? -18.834 27.605 7.976 1.00 17.76 109 ALA A C 1
ATOM 730 O O . ALA A 1 94 ? -19.530 26.655 7.775 1.00 18.05 109 ALA A O 1
ATOM 732 N N . VAL A 1 95 ? -17.505 27.520 8.044 1.00 18.10 110 VAL A N 1
ATOM 733 C CA . VAL A 1 95 ? -16.852 26.240 7.708 1.00 18.34 110 VAL A CA 1
ATOM 734 C C . VAL A 1 95 ? -17.236 25.177 8.744 1.00 18.48 110 VAL A C 1
ATOM 735 O O . VAL A 1 95 ? -17.309 24.009 8.317 1.00 23.16 110 VAL A O 1
ATOM 739 N N . GLU A 1 96 ? -17.499 25.561 10.000 1.00 21.15 111 GLU A N 1
ATOM 740 C CA . GLU A 1 96 ? -17.961 24.664 11.097 1.00 27.60 111 GLU A CA 1
ATOM 741 C C . GLU A 1 96 ? -19.255 23.958 10.670 1.00 26.74 111 GLU A C 1
ATOM 742 O O . GLU A 1 96 ? -19.505 22.856 11.161 1.00 26.85 111 GLU A O 1
ATOM 748 N N . SER A 1 97 ? -20.042 24.542 9.758 1.00 21.03 112 SER A N 1
ATOM 749 C CA . SER A 1 97 ? -21.364 24.011 9.339 1.00 22.32 112 SER A CA 1
ATOM 750 C C . SER A 1 97 ? -21.247 23.101 8.113 1.00 22.42 112 SER A C 1
ATOM 751 O O . SER A 1 97 ? -22.257 22.490 7.703 1.00 22.80 112 SER A O 1
ATOM 754 N N . ARG A 1 98 ? -20.079 23.057 7.463 1.00 20.47 113 ARG A N 1
ATOM 755 C CA . ARG A 1 98 ? -19.969 22.368 6.153 1.00 21.63 113 ARG A CA 1
ATOM 756 C C . ARG A 1 98 ? -19.632 20.889 6.330 1.00 22.75 113 ARG A C 1
ATOM 757 O O . ARG A 1 98 ? -18.763 20.589 7.165 1.00 26.34 113 ARG A O 1
ATOM 765 N N . GLU A 1 99 ? -20.248 20.055 5.511 1.00 24.29 114 GLU A N 1
ATOM 766 C CA . GLU A 1 99 ? -19.968 18.599 5.518 1.00 28.49 114 GLU A CA 1
ATOM 767 C C . GLU A 1 99 ? -19.271 18.196 4.222 1.00 25.60 114 GLU A C 1
ATOM 768 O O . GLU A 1 99 ? -19.015 17.007 4.079 1.00 26.66 114 GLU A O 1
ATOM 774 N N . ASP A 1 100 ? -18.989 19.137 3.325 1.00 24.43 115 ASP A N 1
ATOM 775 C CA . ASP A 1 100 ? -18.423 18.831 1.984 1.00 22.50 115 ASP A CA 1
ATOM 776 C C . ASP A 1 100 ? -16.910 18.596 2.084 1.00 20.45 115 ASP A C 1
ATOM 777 O O . ASP A 1 100 ? -16.274 18.838 3.141 1.00 21.10 115 ASP A O 1
ATOM 782 N N . GLY A 1 101 ? -16.365 18.059 0.987 1.00 19.06 116 GLY A N 1
ATOM 783 C CA . GLY A 1 101 ? -14.919 17.805 0.896 1.00 18.88 116 GLY A CA 1
ATOM 784 C C . GLY A 1 101 ? -14.159 18.845 0.122 1.00 20.33 116 GLY A C 1
ATOM 785 O O . GLY A 1 101 ? -13.019 18.537 -0.286 1.00 20.20 116 GLY A O 1
ATOM 786 N N . PHE A 1 102 ? -14.728 20.016 -0.161 1.00 17.38 117 PHE A N 1
ATOM 787 C CA . PHE A 1 102 ? -14.012 21.036 -0.971 1.00 17.15 117 PHE A CA 1
ATOM 788 C C . PHE A 1 102 ? -13.006 21.780 -0.097 1.00 16.31 117 PHE A C 1
ATOM 789 O O . PHE A 1 102 ? -13.212 22.928 0.295 1.00 15.83 117 PHE A O 1
ATOM 797 N N . PHE A 1 103 ? -11.937 21.086 0.259 1.00 17.02 118 PHE A N 1
ATOM 798 C CA . PHE A 1 103 ? -10.860 21.560 1.153 1.00 16.63 118 PHE A CA 1
ATOM 799 C C . PHE A 1 103 ? -10.091 22.701 0.512 1.00 15.26 118 PHE A C 1
ATOM 800 O O . PHE A 1 103 ? -9.461 23.465 1.275 1.00 15.59 118 PHE A O 1
ATOM 808 N N . VAL A 1 104 ? -10.222 22.879 -0.797 1.00 14.50 119 VAL A N 1
ATOM 809 C CA . VAL A 1 104 ? -9.650 24.019 -1.547 1.00 14.56 119 VAL A CA 1
ATOM 810 C C . VAL A 1 104 ? -10.244 25.325 -1.031 1.00 14.56 119 VAL A C 1
ATOM 811 O O . VAL A 1 104 ? -9.565 26.377 -1.150 1.00 15.95 119 VAL A O 1
ATOM 815 N N . PHE A 1 105 ? -11.487 25.283 -0.556 1.00 15.10 120 PHE A N 1
ATOM 816 C CA . PHE A 1 105 ? -12.146 26.481 0.006 1.00 15.35 120 PHE A CA 1
ATOM 817 C C . PHE A 1 105 ? -12.227 26.388 1.532 1.00 15.28 120 PHE A C 1
ATOM 818 O O . PHE A 1 105 ? -13.302 26.576 2.139 1.00 15.48 120 PHE A O 1
ATOM 826 N N . MET A 1 106 ? -11.083 26.210 2.173 1.00 15.22 121 MET A N 1
ATOM 827 C CA . MET A 1 106 ? -10.957 26.115 3.642 1.00 15.23 121 MET A CA 1
ATOM 828 C C . MET A 1 106 ? -9.606 26.707 4.001 1.00 17.07 121 MET A C 1
ATOM 829 O O . MET A 1 106 ? -8.689 26.659 3.193 1.00 15.39 121 MET A O 1
ATOM 834 N N . ASP A 1 107 ? -9.489 27.170 5.237 1.00 16.39 122 ASP A N 1
ATOM 835 C CA . ASP A 1 107 ? -8.228 27.612 5.865 1.00 16.64 122 ASP A CA 1
ATOM 836 C C . ASP A 1 107 ? -7.884 26.626 6.973 1.00 15.86 122 ASP A C 1
ATOM 837 O O . ASP A 1 107 ? -8.724 25.828 7.387 1.00 16.33 122 ASP A O 1
ATOM 842 N N . PRO A 1 108 ? -6.648 26.658 7.499 1.00 15.83 123 PRO A N 1
ATOM 843 C CA . PRO A 1 108 ? -6.316 25.828 8.659 1.00 16.82 123 PRO A CA 1
ATOM 844 C C . PRO A 1 108 ? -7.220 26.179 9.834 1.00 17.94 123 PRO A C 1
ATOM 845 O O . PRO A 1 108 ? -7.533 27.338 10.027 1.00 19.28 123 PRO A O 1
ATOM 849 N N . PRO A 1 109 ? -7.618 25.246 10.708 1.00 17.83 124 PRO A N 1
ATOM 850 C CA . PRO A 1 109 ? -7.256 23.842 10.642 1.00 18.80 124 PRO A CA 1
ATOM 851 C C . PRO A 1 109 ? -8.192 22.938 9.859 1.00 15.69 124 PRO A C 1
ATOM 852 O O . PRO A 1 109 ? -7.840 21.782 9.687 1.00 16.19 124 PRO A O 1
ATOM 856 N N . GLU A 1 110 ? -9.341 23.452 9.400 1.00 14.49 125 GLU A N 1
ATOM 857 C CA . GLU A 1 110 ? -10.253 22.581 8.622 1.00 16.15 125 GLU A CA 1
ATOM 858 C C . GLU A 1 110 ? -9.605 22.099 7.331 1.00 14.29 125 GLU A C 1
ATOM 859 O O . GLU A 1 110 ? -9.737 20.900 7.008 1.00 13.96 125 GLU A O 1
ATOM 865 N N . HIS A 1 111 ? -8.876 22.969 6.643 1.00 14.76 126 HIS A N 1
ATOM 866 C CA . HIS A 1 111 ? -8.113 22.585 5.431 1.00 14.35 126 HIS A CA 1
ATOM 867 C C . HIS A 1 111 ? -7.131 21.448 5.767 1.00 12.95 126 HIS A C 1
ATOM 868 O O . HIS A 1 111 ? -7.015 20.479 5.035 1.00 13.39 126 HIS A O 1
ATOM 875 N N . THR A 1 112 ? -6.442 21.635 6.866 1.00 13.20 127 THR A N 1
ATOM 876 C CA . THR A 1 112 ? -5.259 20.818 7.270 1.00 16.31 127 THR A CA 1
ATOM 877 C C . THR A 1 112 ? -5.706 19.374 7.461 1.00 16.61 127 THR A C 1
ATOM 878 O O . THR A 1 112 ? -5.069 18.424 7.022 1.00 15.83 127 THR A O 1
ATOM 882 N N . ARG A 1 113 ? -6.883 19.193 8.030 1.00 18.92 128 ARG A N 1
ATOM 883 C CA . ARG A 1 113 ? -7.390 17.855 8.367 1.00 21.49 128 ARG A CA 1
ATOM 884 C C . ARG A 1 113 ? -7.589 17.043 7.093 1.00 20.37 128 ARG A C 1
ATOM 885 O O . ARG A 1 113 ? -7.167 15.869 7.050 1.00 25.29 128 ARG A O 1
ATOM 893 N N . ILE A 1 114 ? -8.150 17.619 6.014 1.00 18.40 129 ILE A N 1
ATOM 894 C CA . ILE A 1 114 ? -8.365 16.894 4.738 1.00 17.62 129 ILE A CA 1
ATOM 895 C C . ILE A 1 114 ? -7.062 16.829 3.933 1.00 17.73 129 ILE A C 1
ATOM 896 O O . ILE A 1 114 ? -6.734 15.764 3.442 1.00 17.73 129 ILE A O 1
ATOM 901 N N . ARG A 1 115 ? -6.310 17.938 3.842 1.00 14.71 130 ARG A N 1
ATOM 902 C CA . ARG A 1 115 ? -5.007 17.989 3.130 1.00 15.88 130 ARG A CA 1
ATOM 903 C C . ARG A 1 115 ? -4.038 16.919 3.679 1.00 15.94 130 ARG A C 1
ATOM 904 O O . ARG A 1 115 ? -3.354 16.233 2.888 1.00 16.14 130 ARG A O 1
ATOM 912 N N . ARG A 1 116 ? -4.041 16.657 4.991 1.00 14.71 131 ARG A N 1
ATOM 913 C CA . ARG A 1 116 ? -3.171 15.634 5.585 1.00 15.79 131 ARG A CA 1
ATOM 914 C C . ARG A 1 116 ? -3.513 14.239 5.013 1.00 16.65 131 ARG A C 1
ATOM 915 O O . ARG A 1 116 ? -2.571 13.494 4.753 1.00 16.24 131 ARG A O 1
ATOM 923 N N . LEU A 1 117 ? -4.780 13.902 4.871 1.00 16.61 132 LEU A N 1
ATOM 924 C CA . LEU A 1 117 ? -5.210 12.626 4.256 1.00 18.76 132 LEU A CA 1
ATOM 925 C C . LEU A 1 117 ? -4.734 12.514 2.807 1.00 18.54 132 LEU A C 1
ATOM 926 O O . LEU A 1 117 ? -4.247 11.410 2.446 1.00 19.06 132 LEU A O 1
ATOM 931 N N . LEU A 1 118 ? -4.787 13.593 2.022 1.00 16.47 133 LEU A N 1
ATOM 932 C CA . LEU A 1 118 ? -4.320 13.554 0.623 1.00 17.43 133 LEU A CA 1
ATOM 933 C C . LEU A 1 118 ? -2.802 13.428 0.567 1.00 20.30 133 LEU A C 1
ATOM 934 O O . LEU A 1 118 ? -2.313 12.613 -0.183 1.00 18.80 133 LEU A O 1
ATOM 939 N N . THR A 1 119 ? -2.056 14.220 1.337 1.00 18.23 134 THR A N 1
ATOM 940 C CA . THR A 1 119 ? -0.579 14.130 1.412 1.00 19.63 134 THR A CA 1
ATOM 941 C C . THR A 1 119 ? -0.215 12.690 1.772 1.00 20.30 134 THR A C 1
ATOM 942 O O . THR A 1 119 ? 0.828 12.179 1.263 1.00 21.80 134 THR A O 1
ATOM 946 N N . GLY A 1 120 ? -1.013 12.070 2.631 1.00 18.16 135 GLY A N 1
ATOM 947 C CA . GLY A 1 120 ? -0.837 10.717 3.126 1.00 20.45 135 GLY A CA 1
ATOM 948 C C . GLY A 1 120 ? -0.905 9.695 2.019 1.00 22.60 135 GLY A C 1
ATOM 949 O O . GLY A 1 120 ? -0.329 8.625 2.199 1.00 26.04 135 GLY A O 1
ATOM 950 N N . GLN A 1 121 ? -1.579 10.002 0.914 1.00 19.92 136 GLN A N 1
ATOM 951 C CA . GLN A 1 121 ? -1.661 9.081 -0.245 1.00 20.91 136 GLN A CA 1
ATOM 952 C C . GLN A 1 121 ? -0.590 9.450 -1.264 1.00 22.92 136 GLN A C 1
ATOM 953 O O . GLN A 1 121 ? -0.149 8.548 -1.973 1.00 26.50 136 GLN A O 1
ATOM 959 N N . PHE A 1 122 ? -0.165 10.713 -1.336 1.00 19.32 137 PHE A N 1
ATOM 960 C CA . PHE A 1 122 ? 0.896 11.179 -2.259 1.00 21.13 137 PHE A CA 1
ATOM 961 C C . PHE A 1 122 ? 2.235 10.880 -1.595 1.00 21.27 137 PHE A C 1
ATOM 962 O O . PHE A 1 122 ? 3.059 11.731 -1.392 1.00 22.62 137 PHE A O 1
ATOM 970 N N . THR A 1 123 ? 2.479 9.624 -1.264 1.00 20.47 138 THR A N 1
ATOM 971 C CA . THR A 1 123 ? 3.723 9.204 -0.598 1.00 21.84 138 THR A CA 1
ATOM 972 C C . THR A 1 123 ? 4.852 9.153 -1.633 1.00 20.41 138 THR A C 1
ATOM 973 O O . THR A 1 123 ? 4.572 9.042 -2.849 1.00 22.25 138 THR A O 1
ATOM 977 N N . VAL A 1 124 ? 6.077 9.167 -1.146 1.00 22.76 139 VAL A N 1
ATOM 978 C CA . VAL A 1 124 ? 7.260 9.015 -2.026 1.00 21.11 139 VAL A CA 1
ATOM 979 C C . VAL A 1 124 ? 7.161 7.657 -2.753 1.00 17.74 139 VAL A C 1
ATOM 980 O O . VAL A 1 124 ? 7.453 7.616 -3.966 1.00 18.42 139 VAL A O 1
ATOM 984 N N . ARG A 1 125 ? 6.686 6.602 -2.101 1.00 19.36 140 ARG A N 1
ATOM 985 C CA . ARG A 1 125 ? 6.560 5.261 -2.773 1.00 18.51 140 ARG A CA 1
ATOM 986 C C . ARG A 1 125 ? 5.493 5.314 -3.861 1.00 17.97 140 ARG A C 1
ATOM 987 O O . ARG A 1 125 ? 5.735 4.781 -4.963 1.00 17.50 140 ARG A O 1
ATOM 995 N N . ARG A 1 126 ? 4.390 5.996 -3.624 1.00 18.35 141 ARG A N 1
ATOM 996 C CA . ARG A 1 126 ? 3.395 6.113 -4.706 1.00 19.53 141 ARG A CA 1
ATOM 997 C C . ARG A 1 126 ? 3.958 6.952 -5.856 1.00 18.23 141 ARG A C 1
ATOM 998 O O . ARG A 1 126 ? 3.707 6.611 -7.031 1.00 17.13 141 ARG A O 1
ATOM 1006 N N . MET A 1 127 ? 4.729 7.979 -5.539 1.00 18.83 142 MET A N 1
ATOM 1007 C CA . MET A 1 127 ? 5.250 8.892 -6.560 1.00 19.25 142 MET A CA 1
ATOM 1008 C C . MET A 1 127 ? 6.228 8.096 -7.435 1.00 17.66 142 MET A C 1
ATOM 1009 O O . MET A 1 127 ? 6.222 8.301 -8.662 1.00 17.73 142 MET A O 1
ATOM 1014 N N . ARG A 1 128 ? 7.005 7.185 -6.853 1.00 18.08 143 ARG A N 1
ATOM 1015 C CA . ARG A 1 128 ? 7.939 6.346 -7.644 1.00 18.69 143 ARG A CA 1
ATOM 1016 C C . ARG A 1 128 ? 7.128 5.444 -8.557 1.00 16.92 143 ARG A C 1
ATOM 1017 O O . ARG A 1 128 ? 7.530 5.243 -9.725 1.00 17.47 143 ARG A O 1
ATOM 1025 N N . ALA A 1 129 ? 6.020 4.939 -8.070 1.00 19.35 144 ALA A N 1
ATOM 1026 C CA . ALA A 1 129 ? 5.133 4.066 -8.851 1.00 19.49 144 ALA A CA 1
ATOM 1027 C C . ALA A 1 129 ? 4.542 4.851 -10.022 1.00 18.73 144 ALA A C 1
ATOM 1028 O O . ALA A 1 129 ? 4.471 4.337 -11.160 1.00 17.30 144 ALA A O 1
ATOM 1030 N N . LEU A 1 130 ? 4.106 6.065 -9.742 1.00 17.30 145 LEU A N 1
ATOM 1031 C CA . LEU A 1 130 ? 3.484 6.928 -10.774 1.00 18.46 145 LEU A CA 1
ATOM 1032 C C . LEU A 1 130 ? 4.508 7.342 -11.826 1.00 17.26 145 LEU A C 1
ATOM 1033 O O . LEU A 1 130 ? 4.124 7.407 -12.973 1.00 16.16 145 LEU A O 1
ATOM 1038 N N . GLU A 1 131 ? 5.773 7.556 -11.480 1.00 17.90 146 GLU A N 1
ATOM 1039 C CA . GLU A 1 131 ? 6.776 7.908 -12.478 1.00 18.69 146 GLU A CA 1
ATOM 1040 C C . GLU A 1 131 ? 6.863 6.770 -13.487 1.00 17.90 146 GLU A C 1
ATOM 1041 O O . GLU A 1 131 ? 6.964 7.021 -14.653 1.00 15.79 146 GLU A O 1
ATOM 1047 N N . ASP A 1 132 ? 6.844 5.526 -13.021 1.00 17.26 147 ASP A N 1
ATOM 1048 C CA . ASP A 1 132 ? 6.913 4.368 -13.935 1.00 18.18 147 ASP A CA 1
ATOM 1049 C C . ASP A 1 132 ? 5.667 4.319 -14.823 1.00 18.86 147 ASP A C 1
ATOM 1050 O O . ASP A 1 132 ? 5.732 4.009 -16.045 1.00 17.85 147 ASP A O 1
ATOM 1055 N N . ARG A 1 133 ? 4.521 4.586 -14.239 1.00 16.62 148 ARG A N 1
ATOM 1056 C CA . ARG A 1 133 ? 3.260 4.527 -15.001 1.00 17.31 148 ARG A CA 1
ATOM 1057 C C . ARG A 1 133 ? 3.233 5.663 -16.047 1.00 16.89 148 ARG A C 1
ATOM 1058 O O . ARG A 1 133 ? 2.798 5.428 -17.203 1.00 16.42 148 ARG A O 1
ATOM 1066 N N . VAL A 1 134 ? 3.694 6.855 -15.667 1.00 15.25 149 VAL A N 1
ATOM 1067 C CA . VAL A 1 134 ? 3.797 8.003 -16.594 1.00 15.48 149 VAL A CA 1
ATOM 1068 C C . VAL A 1 134 ? 4.692 7.618 -17.761 1.00 14.19 149 VAL A C 1
ATOM 1069 O O . VAL A 1 134 ? 4.339 7.905 -18.911 1.00 13.73 149 VAL A O 1
ATOM 1073 N N . THR A 1 135 ? 5.817 6.981 -17.477 1.00 14.63 150 THR A N 1
ATOM 1074 C CA . THR A 1 135 ? 6.779 6.559 -18.536 1.00 16.25 150 THR A CA 1
ATOM 1075 C C . THR A 1 135 ? 6.092 5.644 -19.545 1.00 15.78 150 THR A C 1
ATOM 1076 O O . THR A 1 135 ? 6.160 5.890 -20.741 1.00 15.38 150 THR A O 1
ATOM 1080 N N . GLU A 1 136 ? 5.412 4.608 -19.064 1.00 14.50 151 GLU A N 1
ATOM 1081 C CA . GLU A 1 136 ? 4.644 3.687 -19.915 1.00 16.33 151 GLU A CA 1
ATOM 1082 C C . GLU A 1 136 ? 3.649 4.451 -20.769 1.00 14.94 151 GLU A C 1
ATOM 1083 O O . GLU A 1 136 ? 3.604 4.210 -22.003 1.00 16.19 151 GLU A O 1
ATOM 1089 N N . ILE A 1 137 ? 2.802 5.250 -20.162 1.00 14.83 152 ILE A N 1
ATOM 1090 C CA . ILE A 1 137 ? 1.700 5.902 -20.911 1.00 15.66 152 ILE A CA 1
ATOM 1091 C C . ILE A 1 137 ? 2.300 6.840 -21.971 1.00 14.60 152 ILE A C 1
ATOM 1092 O O . ILE A 1 137 ? 1.856 6.804 -23.130 1.00 13.77 152 ILE A O 1
ATOM 1097 N N . ALA A 1 138 ? 3.339 7.601 -21.624 1.00 15.25 153 ALA A N 1
ATOM 1098 C CA . ALA A 1 138 ? 3.983 8.547 -22.564 1.00 15.96 153 ALA A CA 1
ATOM 1099 C C . ALA A 1 138 ? 4.537 7.759 -23.749 1.00 17.01 153 ALA A C 1
ATOM 1100 O O . ALA A 1 138 ? 4.311 8.131 -24.908 1.00 15.96 153 ALA A O 1
ATOM 1102 N N . VAL A 1 139 ? 5.367 6.747 -23.481 1.00 15.46 154 VAL A N 1
ATOM 1103 C CA . VAL A 1 139 ? 6.009 5.992 -24.573 1.00 17.09 154 VAL A CA 1
ATOM 1104 C C . VAL A 1 139 ? 4.922 5.334 -25.423 1.00 17.64 154 VAL A C 1
ATOM 1105 O O . VAL A 1 139 ? 5.040 5.367 -26.669 1.00 17.28 154 VAL A O 1
ATOM 1109 N N . GLU A 1 140 ? 3.915 4.707 -24.812 1.00 15.59 155 GLU A N 1
ATOM 1110 C CA . GLU A 1 140 ? 2.816 4.085 -25.598 1.00 17.73 155 GLU A CA 1
ATOM 1111 C C . GLU A 1 140 ? 2.177 5.101 -26.549 1.00 17.82 155 GLU A C 1
ATOM 1112 O O . GLU A 1 140 ? 1.934 4.761 -27.729 1.00 17.26 155 GLU A O 1
ATOM 1118 N N . HIS A 1 141 ? 1.876 6.298 -26.053 1.00 15.46 156 HIS A N 1
ATOM 1119 C CA . HIS A 1 141 ? 1.233 7.340 -26.885 1.00 15.44 156 HIS A CA 1
ATOM 1120 C C . HIS A 1 141 ? 2.144 7.789 -28.033 1.00 15.12 156 HIS A C 1
ATOM 1121 O O . HIS A 1 141 ? 1.615 8.014 -29.162 1.00 15.50 156 HIS A O 1
ATOM 1128 N N . ILE A 1 142 ? 3.426 7.955 -27.767 1.00 14.93 157 ILE A N 1
ATOM 1129 C CA . ILE A 1 142 ? 4.402 8.410 -28.785 1.00 17.12 157 ILE A CA 1
ATOM 1130 C C . ILE A 1 142 ? 4.580 7.284 -29.809 1.00 18.33 157 ILE A C 1
ATOM 1131 O O . ILE A 1 142 ? 4.510 7.557 -31.021 1.00 18.37 157 ILE A O 1
ATOM 1136 N N . GLU A 1 143 ? 4.718 6.030 -29.362 1.00 19.01 158 GLU A N 1
ATOM 1137 C CA . GLU A 1 143 ? 4.854 4.873 -30.282 1.00 19.58 158 GLU A CA 1
ATOM 1138 C C . GLU A 1 143 ? 3.576 4.787 -31.117 1.00 18.34 158 GLU A C 1
ATOM 1139 O O . GLU A 1 143 ? 3.710 4.538 -32.339 1.00 19.51 158 GLU A O 1
ATOM 1145 N N . ALA A 1 144 ? 2.400 5.087 -30.590 1.00 18.00 159 ALA A N 1
ATOM 1146 C CA . ALA A 1 144 ? 1.142 5.060 -31.353 1.00 18.75 159 ALA A CA 1
ATOM 1147 C C . ALA A 1 144 ? 1.163 6.169 -32.407 1.00 19.43 159 ALA A C 1
ATOM 1148 O O . ALA A 1 144 ? 0.718 5.889 -33.566 1.00 20.49 159 ALA A O 1
ATOM 1150 N N . MET A 1 145 ? 1.625 7.377 -32.050 1.00 18.26 160 MET A N 1
ATOM 1151 C CA . MET A 1 145 ? 1.703 8.470 -33.043 1.00 18.20 160 MET A CA 1
ATOM 1152 C C . MET A 1 145 ? 2.631 8.047 -34.193 1.00 16.24 160 MET A C 1
ATOM 1153 O O . MET A 1 145 ? 2.258 8.237 -35.380 1.00 16.83 160 MET A O 1
ATOM 1158 N N . LYS A 1 146 ? 3.786 7.450 -33.888 1.00 17.20 161 LYS A N 1
ATOM 1159 C CA . LYS A 1 146 ? 4.792 7.072 -34.906 1.00 19.10 161 LYS A CA 1
ATOM 1160 C C . LYS A 1 146 ? 4.246 5.927 -35.777 1.00 21.33 161 LYS A C 1
ATOM 1161 O O . LYS A 1 146 ? 4.552 5.894 -36.969 1.00 20.93 161 LYS A O 1
ATOM 1167 N N . ALA A 1 147 ? 3.471 5.007 -35.220 1.00 21.24 162 ALA A N 1
ATOM 1168 C CA . ALA A 1 147 ? 2.869 3.919 -36.018 1.00 25.33 162 ALA A CA 1
ATOM 1169 C C . ALA A 1 147 ? 1.815 4.464 -36.976 1.00 23.96 162 ALA A C 1
ATOM 1170 O O . ALA A 1 147 ? 1.556 3.782 -38.004 1.00 24.40 162 ALA A O 1
ATOM 1172 N N . ALA A 1 148 ? 1.117 5.556 -36.627 1.00 21.32 163 ALA A N 1
ATOM 1173 C CA . ALA A 1 148 ? -0.066 6.033 -37.382 1.00 21.92 163 ALA A CA 1
ATOM 1174 C C . ALA A 1 148 ? 0.402 6.895 -38.567 1.00 24.19 163 ALA A C 1
ATOM 1175 O O . ALA A 1 148 ? -0.353 7.028 -39.528 1.00 24.98 163 ALA A O 1
ATOM 1177 N N . GLY A 1 149 ? 1.601 7.449 -38.516 1.00 20.43 164 GLY A N 1
ATOM 1178 C CA . GLY A 1 149 ? 2.108 8.316 -39.586 1.00 20.67 164 GLY A CA 1
ATOM 1179 C C . GLY A 1 149 ? 3.312 9.133 -39.196 1.00 18.39 164 GLY A C 1
ATOM 1180 O O . GLY A 1 149 ? 4.074 8.736 -38.272 1.00 21.46 164 GLY A O 1
ATOM 1181 N N . THR A 1 150 ? 3.492 10.274 -39.873 1.00 16.94 165 THR A N 1
ATOM 1182 C CA . THR A 1 150 ? 4.628 11.177 -39.625 1.00 18.41 165 THR A CA 1
ATOM 1183 C C . THR A 1 150 ? 4.111 12.537 -39.150 1.00 15.56 165 THR A C 1
ATOM 1184 O O . THR A 1 150 ? 4.897 13.448 -39.034 1.00 15.96 165 THR A O 1
ATOM 1188 N N . GLU A 1 151 ? 2.813 12.622 -38.907 1.00 16.00 166 GLU A N 1
ATOM 1189 C CA . GLU A 1 151 ? 2.192 13.878 -38.449 1.00 15.73 166 GLU A CA 1
ATOM 1190 C C . GLU A 1 151 ? 1.138 13.512 -37.394 1.00 15.27 166 GLU A C 1
ATOM 1191 O O . GLU A 1 151 ? 0.517 12.391 -37.452 1.00 16.95 166 GLU A O 1
ATOM 1197 N N . ALA A 1 152 ? 0.874 14.463 -36.486 1.00 14.17 167 ALA A N 1
ATOM 1198 C CA . ALA A 1 152 ? -0.126 14.293 -35.426 1.00 15.95 167 ALA A CA 1
ATOM 1199 C C . ALA A 1 152 ? -0.549 15.653 -34.906 1.00 15.53 167 ALA A C 1
ATOM 1200 O O . ALA A 1 152 ? 0.172 16.600 -35.060 1.00 15.62 167 ALA A O 1
ATOM 1202 N N . ASP A 1 153 ? -1.727 15.686 -34.294 1.00 14.72 168 ASP A N 1
ATOM 1203 C CA . ASP A 1 153 ? -2.115 16.807 -33.431 1.00 14.82 168 ASP A CA 1
ATOM 1204 C C . ASP A 1 153 ? -1.732 16.370 -32.021 1.00 14.98 168 ASP A C 1
ATOM 1205 O O . ASP A 1 153 ? -2.336 15.433 -31.507 1.00 15.30 168 ASP A O 1
ATOM 1210 N N . LEU A 1 154 ? -0.720 16.993 -31.473 1.00 14.35 169 LEU A N 1
ATOM 1211 C CA . LEU A 1 154 ? -0.162 16.605 -30.167 1.00 15.96 169 LEU A CA 1
ATOM 1212 C C . LEU A 1 154 ? -1.204 16.712 -29.073 1.00 15.79 169 LEU A C 1
ATOM 1213 O O . LEU A 1 154 ? -1.031 16.048 -28.061 1.00 15.55 169 LEU A O 1
ATOM 1218 N N . VAL A 1 155 ? -2.246 17.539 -29.237 1.00 14.92 170 VAL A N 1
ATOM 1219 C CA . VAL A 1 155 ? -3.204 17.768 -28.124 1.00 15.62 170 VAL A CA 1
ATOM 1220 C C . VAL A 1 155 ? -3.988 16.471 -27.935 1.00 15.27 170 VAL A C 1
ATOM 1221 O O . VAL A 1 155 ? -3.836 15.824 -26.893 1.00 17.24 170 VAL A O 1
ATOM 1225 N N . PRO A 1 156 ? -4.823 15.987 -28.880 1.00 15.61 171 PRO A N 1
ATOM 1226 C CA . PRO A 1 156 ? -5.559 14.739 -28.662 1.00 16.11 171 PRO A CA 1
ATOM 1227 C C . PRO A 1 156 ? -4.679 13.491 -28.628 1.00 16.42 171 PRO A C 1
ATOM 1228 O O . PRO A 1 156 ? -5.087 12.520 -28.025 1.00 18.38 171 PRO A O 1
ATOM 1232 N N . ALA A 1 157 ? -3.496 13.499 -29.253 1.00 15.58 172 ALA A N 1
ATOM 1233 C CA . ALA A 1 157 ? -2.679 12.277 -29.390 1.00 17.05 172 ALA A CA 1
ATOM 1234 C C . ALA A 1 157 ? -1.857 12.052 -28.122 1.00 16.87 172 ALA A C 1
ATOM 1235 O O . ALA A 1 157 ? -1.399 10.924 -27.920 1.00 17.95 172 ALA A O 1
ATOM 1237 N N . PHE A 1 158 ? -1.622 13.103 -27.318 1.00 15.35 173 PHE A N 1
ATOM 1238 C CA . PHE A 1 158 ? -0.573 13.009 -26.273 1.00 15.70 173 PHE A CA 1
ATOM 1239 C C . PHE A 1 158 ? -0.909 13.875 -25.070 1.00 15.01 173 PHE A C 1
ATOM 1240 O O . PHE A 1 158 ? -1.000 13.370 -23.923 1.00 17.23 173 PHE A O 1
ATOM 1248 N N . ALA A 1 159 ? -1.060 15.193 -25.277 1.00 16.06 174 ALA A N 1
ATOM 1249 C CA . ALA A 1 159 ? -1.163 16.142 -24.150 1.00 14.98 174 ALA A CA 1
ATOM 1250 C C . ALA A 1 159 ? -2.445 15.901 -23.338 1.00 16.90 174 ALA A C 1
ATOM 1251 O O . ALA A 1 159 ? -2.386 16.008 -22.101 1.00 17.93 174 ALA A O 1
ATOM 1253 N N . LEU A 1 160 ? -3.566 15.623 -23.965 1.00 16.44 175 LEU A N 1
ATOM 1254 C CA . LEU A 1 160 ? -4.843 15.393 -23.244 1.00 19.05 175 LEU A CA 1
ATOM 1255 C C . LEU A 1 160 ? -4.819 14.018 -22.611 1.00 21.12 175 LEU A C 1
ATOM 1256 O O . LEU A 1 160 ? -5.142 13.865 -21.430 1.00 22.66 175 LEU A O 1
ATOM 1261 N N . PRO A 1 161 ? -4.519 12.939 -23.359 1.00 19.76 176 PRO A N 1
ATOM 1262 C CA . PRO A 1 161 ? -4.672 11.617 -22.762 1.00 20.65 176 PRO A CA 1
ATOM 1263 C C . PRO A 1 161 ? -3.701 11.271 -21.640 1.00 20.05 176 PRO A C 1
ATOM 1264 O O . PRO A 1 161 ? -4.167 10.568 -20.718 1.00 21.13 176 PRO A O 1
ATOM 1268 N N . LEU A 1 162 ? -2.447 11.722 -21.651 1.00 17.10 177 LEU A N 1
ATOM 1269 C CA . LEU A 1 162 ? -1.504 11.282 -20.604 1.00 17.58 177 LEU A CA 1
ATOM 1270 C C . LEU A 1 162 ? -2.014 11.723 -19.234 1.00 18.44 177 LEU A C 1
ATOM 1271 O O . LEU A 1 162 ? -2.164 10.895 -18.346 1.00 15.81 177 LEU A O 1
ATOM 1276 N N . PRO A 1 163 ? -2.380 12.992 -18.991 1.00 16.09 178 PRO A N 1
ATOM 1277 C CA . PRO A 1 163 ? -2.804 13.362 -17.648 1.00 15.22 178 PRO A CA 1
ATOM 1278 C C . PRO A 1 163 ? -4.166 12.802 -17.250 1.00 14.82 178 PRO A C 1
ATOM 1279 O O . PRO A 1 163 ? -4.356 12.565 -16.066 1.00 14.73 178 PRO A O 1
ATOM 1283 N N . SER A 1 164 ? -5.074 12.627 -18.208 1.00 16.86 179 SER A N 1
ATOM 1284 C CA . SER A 1 164 ? -6.388 11.988 -18.000 1.00 18.70 179 SER A CA 1
ATOM 1285 C C . SER A 1 164 ? -6.158 10.538 -17.536 1.00 15.32 179 SER A C 1
ATOM 1286 O O . SER A 1 164 ? -6.816 10.079 -16.565 1.00 17.39 179 SER A O 1
ATOM 1289 N N . LEU A 1 165 ? -5.225 9.836 -18.156 1.00 16.37 180 LEU A N 1
ATOM 1290 C CA . LEU A 1 165 ? -4.971 8.425 -17.753 1.00 16.20 180 LEU A CA 1
ATOM 1291 C C . LEU A 1 165 ? -4.242 8.370 -16.402 1.00 16.85 180 LEU A C 1
ATOM 1292 O O . LEU A 1 165 ? -4.427 7.407 -15.652 1.00 16.17 180 LEU A O 1
ATOM 1297 N N . ILE A 1 166 ? -3.468 9.386 -16.070 1.00 14.15 181 ILE A N 1
ATOM 1298 C CA . ILE A 1 166 ? -2.857 9.452 -14.721 1.00 14.81 181 ILE A CA 1
ATOM 1299 C C . ILE A 1 166 ? -3.952 9.713 -13.676 1.00 15.87 181 ILE A C 1
ATOM 1300 O O . ILE A 1 166 ? -3.909 9.076 -12.624 1.00 16.98 181 ILE A O 1
ATOM 1305 N N . ILE A 1 167 ? -4.988 10.513 -13.982 1.00 15.82 182 ILE A N 1
ATOM 1306 C CA . ILE A 1 167 ? -6.141 10.647 -13.050 1.00 15.28 182 ILE A CA 1
ATOM 1307 C C . ILE A 1 167 ? -6.792 9.277 -12.896 1.00 16.65 182 ILE A C 1
ATOM 1308 O O . ILE A 1 167 ? -7.169 8.911 -11.769 1.00 16.01 182 ILE A O 1
ATOM 1313 N N . CYS A 1 168 ? -6.987 8.562 -13.982 1.00 16.43 183 CYS A N 1
ATOM 1314 C CA . CYS A 1 168 ? -7.581 7.204 -13.939 1.00 16.82 183 CYS A CA 1
ATOM 1315 C C . CYS A 1 168 ? -6.741 6.347 -12.982 1.00 16.60 183 CYS A C 1
ATOM 1316 O O . CYS A 1 168 ? -7.310 5.560 -12.204 1.00 15.51 183 CYS A O 1
ATOM 1319 N N . GLU A 1 169 ? -5.406 6.439 -13.059 1.00 15.66 184 GLU A N 1
ATOM 1320 C CA . GLU A 1 169 ? -4.530 5.666 -12.156 1.00 17.48 184 GLU A CA 1
ATOM 1321 C C . GLU A 1 169 ? -4.777 6.069 -10.706 1.00 16.66 184 GLU A C 1
ATOM 1322 O O . GLU A 1 169 ? -4.879 5.157 -9.875 1.00 18.26 184 GLU A O 1
ATOM 1328 N N . LEU A 1 170 ? -4.876 7.355 -10.382 1.00 16.85 185 LEU A N 1
ATOM 1329 C CA . LEU A 1 170 ? -5.056 7.834 -8.993 1.00 17.83 185 LEU A CA 1
ATOM 1330 C C . LEU A 1 170 ? -6.405 7.375 -8.446 1.00 18.86 185 LEU A C 1
ATOM 1331 O O . LEU A 1 170 ? -6.500 7.009 -7.280 1.00 20.12 185 LEU A O 1
ATOM 1336 N N . LEU A 1 171 ? -7.430 7.427 -9.273 1.00 16.48 186 LEU A N 1
ATOM 1337 C CA . LEU A 1 171 ? -8.822 7.180 -8.830 1.00 17.08 186 LEU A CA 1
ATOM 1338 C C . LEU A 1 171 ? -9.180 5.693 -8.955 1.00 17.62 186 LEU A C 1
ATOM 1339 O O . LEU A 1 171 ? -10.295 5.330 -8.534 1.00 20.30 186 LEU A O 1
ATOM 1344 N N . GLY A 1 172 ? -8.313 4.889 -9.555 1.00 16.37 187 GLY A N 1
ATOM 1345 C CA . GLY A 1 172 ? -8.547 3.452 -9.759 1.00 16.64 187 GLY A CA 1
ATOM 1346 C C . GLY A 1 172 ? -9.693 3.189 -10.712 1.00 18.15 187 GLY A C 1
ATOM 1347 O O . GLY A 1 172 ? -10.471 2.201 -10.517 1.00 18.57 187 GLY A O 1
ATOM 1348 N N . VAL A 1 173 ? -9.750 3.956 -11.772 1.00 16.93 188 VAL A N 1
ATOM 1349 C CA . VAL A 1 173 ? -10.744 3.712 -12.842 1.00 16.87 188 VAL A CA 1
ATOM 1350 C C . VAL A 1 173 ? -10.329 2.425 -13.579 1.00 19.77 188 VAL A C 1
ATOM 1351 O O . VAL A 1 173 ? -9.178 2.312 -14.021 1.00 22.91 188 VAL A O 1
ATOM 1355 N N . ASP A 1 174 ? -11.242 1.490 -13.659 1.00 21.69 189 ASP A N 1
ATOM 1356 C CA . ASP A 1 174 ? -11.029 0.176 -14.298 1.00 23.75 189 ASP A CA 1
ATOM 1357 C C . ASP A 1 174 ? -10.751 0.373 -15.780 1.00 20.85 189 ASP A C 1
ATOM 1358 O O . ASP A 1 174 ? -11.293 1.301 -16.385 1.00 20.18 189 ASP A O 1
ATOM 1363 N N . TYR A 1 175 ? -9.932 -0.501 -16.345 1.00 20.23 190 TYR A N 1
ATOM 1364 C CA . TYR A 1 175 ? -9.496 -0.435 -17.753 1.00 21.51 190 TYR A CA 1
ATOM 1365 C C . TYR A 1 175 ? -10.670 -0.248 -18.681 1.00 19.61 190 TYR A C 1
ATOM 1366 O O . TYR A 1 175 ? -10.626 0.684 -19.545 1.00 19.19 190 TYR A O 1
ATOM 1375 N N . ALA A 1 176 ? -11.725 -1.035 -18.506 1.00 23.35 191 ALA A N 1
ATOM 1376 C CA . ALA A 1 176 ? -12.893 -0.985 -19.424 1.00 25.55 191 ALA A CA 1
ATOM 1377 C C . ALA A 1 176 ? -13.642 0.338 -19.317 1.00 28.09 191 ALA A C 1
ATOM 1378 O O . ALA A 1 176 ? -14.402 0.654 -20.268 1.00 28.77 191 ALA A O 1
ATOM 1380 N N . ASP A 1 177 ? -13.439 1.107 -18.241 1.00 23.04 192 ASP A N 1
ATOM 1381 C CA . ASP A 1 177 ? -14.137 2.406 -18.041 1.00 21.92 192 ASP A CA 1
ATOM 1382 C C . ASP A 1 177 ? -13.281 3.562 -18.560 1.00 21.92 192 ASP A C 1
ATOM 1383 O O . ASP A 1 177 ? -13.792 4.731 -18.610 1.00 22.43 192 ASP A O 1
ATOM 1388 N N . ARG A 1 178 ? -12.033 3.327 -18.956 1.00 19.07 193 ARG A N 1
ATOM 1389 C CA . ARG A 1 178 ? -11.092 4.437 -19.273 1.00 22.72 193 ARG A CA 1
ATOM 1390 C C . ARG A 1 178 ? -11.520 5.203 -20.526 1.00 25.84 193 ARG A C 1
ATOM 1391 O O . ARG A 1 178 ? -11.463 6.448 -20.482 1.00 25.71 193 ARG A O 1
ATOM 1399 N N . ALA A 1 179 ? -11.906 4.527 -21.625 1.00 27.11 194 ALA A N 1
ATOM 1400 C CA . ALA A 1 179 ? -12.204 5.217 -22.899 1.00 28.42 194 ALA A CA 1
ATOM 1401 C C . ALA A 1 179 ? -13.310 6.241 -22.637 1.00 24.80 194 ALA A C 1
ATOM 1402 O O . ALA A 1 179 ? -13.178 7.381 -23.094 1.00 27.73 194 ALA A O 1
ATOM 1404 N N . GLU A 1 180 ? -14.374 5.837 -21.937 1.00 26.58 195 GLU A N 1
ATOM 1405 C CA . GLU A 1 180 ? -15.534 6.711 -21.646 1.00 25.11 195 GLU A CA 1
ATOM 1406 C C . GLU A 1 180 ? -15.111 7.885 -20.762 1.00 27.68 195 GLU A C 1
ATOM 1407 O O . GLU A 1 180 ? -15.616 9.030 -20.932 1.00 27.14 195 GLU A O 1
ATOM 1413 N N . PHE A 1 181 ? -14.314 7.581 -19.743 1.00 26.13 196 PHE A N 1
ATOM 1414 C CA . PHE A 1 181 ? -13.759 8.621 -18.848 1.00 23.95 196 PHE A CA 1
ATOM 1415 C C . PHE A 1 181 ? -13.004 9.651 -19.697 1.00 23.05 196 PHE A C 1
ATOM 1416 O O . PHE A 1 181 ? -13.160 10.869 -19.456 1.00 25.11 196 PHE A O 1
ATOM 1424 N N . GLN A 1 182 ? -12.120 9.171 -20.569 1.00 24.69 197 GLN A N 1
ATOM 1425 C CA . GLN A 1 182 ? -11.243 10.021 -21.422 1.00 28.34 197 GLN A CA 1
ATOM 1426 C C . GLN A 1 182 ? -12.140 10.859 -22.338 1.00 27.67 197 GLN A C 1
ATOM 1427 O O . GLN A 1 182 ? -11.865 12.059 -22.527 1.00 27.73 197 GLN A O 1
ATOM 1433 N N . GLU A 1 183 ? -13.170 10.241 -22.897 1.00 28.80 198 GLU A N 1
ATOM 1434 C CA . GLU A 1 183 ? -14.115 10.957 -23.795 1.00 32.57 198 GLU A CA 1
ATOM 1435 C C . GLU A 1 183 ? -14.775 12.104 -23.013 1.00 29.13 198 GLU A C 1
ATOM 1436 O O . GLU A 1 183 ? -14.885 13.248 -23.577 1.00 28.00 198 GLU A O 1
ATOM 1442 N N . ARG A 1 184 ? -15.213 11.849 -21.777 1.00 28.17 199 ARG A N 1
ATOM 1443 C CA . ARG A 1 184 ? -16.027 12.844 -21.019 1.00 29.79 199 ARG A CA 1
ATOM 1444 C C . ARG A 1 184 ? -15.119 13.989 -20.549 1.00 29.07 199 ARG A C 1
ATOM 1445 O O . ARG A 1 184 ? -15.546 15.184 -20.587 1.00 30.13 199 ARG A O 1
ATOM 1453 N N . THR A 1 185 ? -13.898 13.673 -20.110 1.00 28.62 200 THR A N 1
ATOM 1454 C CA . THR A 1 185 ? -12.904 14.701 -19.711 1.00 26.24 200 THR A CA 1
ATOM 1455 C C . THR A 1 185 ? -12.458 15.526 -20.929 1.00 28.41 200 THR A C 1
ATOM 1456 O O . THR A 1 185 ? -12.209 16.728 -20.745 1.00 31.29 200 THR A O 1
ATOM 1460 N N . ALA A 1 186 ? -12.320 14.919 -22.117 1.00 27.18 201 ALA A N 1
ATOM 1461 C CA . ALA A 1 186 ? -11.964 15.646 -23.373 1.00 30.76 201 ALA A CA 1
ATOM 1462 C C . ALA A 1 186 ? -13.078 16.640 -23.744 1.00 32.91 201 ALA A C 1
ATOM 1463 O O . ALA A 1 186 ? -12.739 17.759 -24.163 1.00 29.79 201 ALA A O 1
ATOM 1465 N N . ILE A 1 187 ? -14.353 16.256 -23.607 1.00 35.16 202 ILE A N 1
ATOM 1466 C CA . ILE A 1 187 ? -15.511 17.144 -23.953 1.00 38.02 202 ILE A CA 1
ATOM 1467 C C . ILE A 1 187 ? -15.354 18.472 -23.202 1.00 39.94 202 ILE A C 1
ATOM 1468 O O . ILE A 1 187 ? -15.523 19.580 -23.813 1.00 41.89 202 ILE A O 1
ATOM 1473 N N . GLY A 1 188 ? -15.017 18.386 -21.916 1.00 36.53 203 GLY A N 1
ATOM 1474 C CA . GLY A 1 188 ? -14.799 19.573 -21.073 1.00 33.92 203 GLY A CA 1
ATOM 1475 C C . GLY A 1 188 ? -13.864 20.578 -21.693 1.00 35.07 203 GLY A C 1
ATOM 1476 O O . GLY A 1 188 ? -14.014 21.786 -21.408 1.00 38.73 203 GLY A O 1
ATOM 1477 N N . LEU A 1 189 ? -12.929 20.119 -22.529 1.00 33.63 204 LEU A N 1
ATOM 1478 C CA . LEU A 1 189 ? -11.773 20.912 -23.035 1.00 32.00 204 LEU A CA 1
ATOM 1479 C C . LEU A 1 189 ? -11.888 21.195 -24.548 1.00 31.93 204 LEU A C 1
ATOM 1480 O O . LEU A 1 189 ? -10.959 21.792 -25.137 1.00 34.84 204 LEU A O 1
ATOM 1485 N N . ASN A 1 190 ? -12.997 20.803 -25.162 1.00 31.00 205 ASN A N 1
ATOM 1486 C CA . ASN A 1 190 ? -13.187 20.852 -26.636 1.00 35.00 205 ASN A CA 1
ATOM 1487 C C . ASN A 1 190 ? -13.761 22.228 -27.014 1.00 37.86 205 ASN A C 1
ATOM 1488 O O . ASN A 1 190 ? -14.887 22.514 -26.578 1.00 44.70 205 ASN A O 1
ATOM 1493 N N . ALA A 1 191 ? -13.026 23.018 -27.799 1.00 37.98 206 ALA A N 1
ATOM 1494 C CA . ALA A 1 191 ? -13.431 24.353 -28.317 1.00 42.15 206 ALA A CA 1
ATOM 1495 C C . ALA A 1 191 ? -14.836 24.273 -28.932 1.00 43.48 206 ALA A C 1
ATOM 1496 O O . ALA A 1 191 ? -15.577 25.264 -28.835 1.00 44.31 206 ALA A O 1
ATOM 1498 N N . ASN A 1 192 ? -15.178 23.135 -29.535 1.00 43.08 207 ASN A N 1
ATOM 1499 C CA . ASN A 1 192 ? -16.370 22.989 -30.414 1.00 50.72 207 ASN A CA 1
ATOM 1500 C C . ASN A 1 192 ? -17.562 22.450 -29.623 1.00 57.88 207 ASN A C 1
ATOM 1501 O O . ASN A 1 192 ? -18.686 22.512 -30.162 1.00 59.80 207 ASN A O 1
ATOM 1506 N N . ALA A 1 193 ? -17.344 21.952 -28.402 1.00 55.67 208 ALA A N 1
ATOM 1507 C CA . ALA A 1 193 ? -18.431 21.419 -27.546 1.00 58.52 208 ALA A CA 1
ATOM 1508 C C . ALA A 1 193 ? -19.323 22.579 -27.063 1.00 56.98 208 ALA A C 1
ATOM 1509 O O . ALA A 1 193 ? -18.792 23.580 -26.515 1.00 49.95 208 ALA A O 1
ATOM 1511 N N . THR A 1 194 ? -20.644 22.440 -27.254 1.00 59.34 209 THR A N 1
ATOM 1512 C CA . THR A 1 194 ? -21.687 23.375 -26.739 1.00 62.78 209 THR A CA 1
ATOM 1513 C C . THR A 1 194 ? -21.754 23.303 -25.205 1.00 64.04 209 THR A C 1
ATOM 1514 O O . THR A 1 194 ? -21.252 22.308 -24.638 1.00 58.01 209 THR A O 1
ATOM 1518 N N . ALA A 1 195 ? -22.348 24.321 -24.568 1.00 64.46 210 ALA A N 1
ATOM 1519 C CA . ALA A 1 195 ? -22.558 24.422 -23.101 1.00 67.74 210 ALA A CA 1
ATOM 1520 C C . ALA A 1 195 ? -23.479 23.282 -22.634 1.00 67.75 210 ALA A C 1
ATOM 1521 O O . ALA A 1 195 ? -23.317 22.826 -21.483 1.00 67.78 210 ALA A O 1
ATOM 1523 N N . GLU A 1 196 ? -24.388 22.824 -23.504 1.00 68.07 211 GLU A N 1
ATOM 1524 C CA . GLU A 1 196 ? -25.299 21.678 -23.232 1.00 71.45 211 GLU A CA 1
ATOM 1525 C C . GLU A 1 196 ? -24.499 20.368 -23.284 1.00 64.17 211 GLU A C 1
ATOM 1526 O O . GLU A 1 196 ? -24.702 19.528 -22.395 1.00 66.36 211 GLU A O 1
ATOM 1532 N N . GLU A 1 197 ? -23.649 20.183 -24.298 1.00 58.99 212 GLU A N 1
ATOM 1533 C CA . GLU A 1 197 ? -22.785 18.973 -24.451 1.00 61.31 212 GLU A CA 1
ATOM 1534 C C . GLU A 1 197 ? -21.839 18.855 -23.245 1.00 56.12 212 GLU A C 1
ATOM 1535 O O . GLU A 1 197 ? -21.624 17.721 -22.766 1.00 48.64 212 GLU A O 1
ATOM 1541 N N . ARG A 1 198 ? -21.294 19.988 -22.783 1.00 50.18 213 ARG A N 1
ATOM 1542 C CA . ARG A 1 198 ? -20.374 20.069 -21.623 1.00 53.26 213 ARG A CA 1
ATOM 1543 C C . ARG A 1 198 ? -21.152 19.678 -20.363 1.00 53.15 213 ARG A C 1
ATOM 1544 O O . ARG A 1 198 ? -20.682 18.779 -19.639 1.00 49.71 213 ARG A O 1
ATOM 1552 N N . ALA A 1 199 ? -22.307 20.300 -20.115 1.00 49.05 214 ALA A N 1
ATOM 1553 C CA . ALA A 1 199 ? -23.072 20.106 -18.861 1.00 49.08 214 ALA A CA 1
ATOM 1554 C C . ALA A 1 199 ? -23.510 18.635 -18.754 1.00 45.93 214 ALA A C 1
ATOM 1555 O O . ALA A 1 199 ? -23.513 18.112 -17.621 1.00 45.43 214 ALA A O 1
ATOM 1557 N N . VAL A 1 200 ? -23.786 17.960 -19.881 1.00 44.54 215 VAL A N 1
ATOM 1558 C CA . VAL A 1 200 ? -24.072 16.493 -19.910 1.00 44.76 215 VAL A CA 1
ATOM 1559 C C . VAL A 1 200 ? -22.805 15.709 -19.507 1.00 46.37 215 VAL A C 1
ATOM 1560 O O . VAL A 1 200 ? -22.908 14.815 -18.637 1.00 44.40 215 VAL A O 1
ATOM 1564 N N . ALA A 1 201 ? -21.656 15.973 -20.139 1.00 44.99 216 ALA A N 1
ATOM 1565 C CA . ALA A 1 201 ? -20.379 15.291 -19.798 1.00 40.38 216 ALA A CA 1
ATOM 1566 C C . ALA A 1 201 ? -20.091 15.499 -18.299 1.00 37.36 216 ALA A C 1
ATOM 1567 O O . ALA A 1 201 ? -19.773 14.487 -17.609 1.00 33.78 216 ALA A O 1
ATOM 1569 N N . SER A 1 202 ? -20.284 16.720 -17.783 1.00 35.03 217 SER A N 1
ATOM 1570 C CA . SER A 1 202 ? -20.041 17.05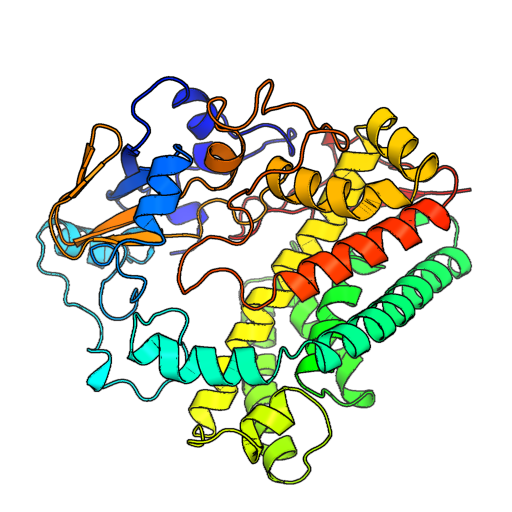5 -16.361 1.00 37.72 217 SER A CA 1
ATOM 1571 C C . SER A 1 202 ? -20.968 16.225 -15.457 1.00 41.06 217 SER A C 1
ATOM 1572 O O . SER A 1 202 ? -20.460 15.670 -14.455 1.00 34.45 217 SER A O 1
ATOM 1575 N N . ALA A 1 203 ? -22.256 16.101 -15.791 1.00 36.71 218 ALA A N 1
ATOM 1576 C CA . ALA A 1 203 ? -23.242 15.333 -14.977 1.00 41.05 218 ALA A CA 1
ATOM 1577 C C . ALA A 1 203 ? -22.899 13.843 -15.032 1.00 36.42 218 ALA A C 1
ATOM 1578 O O . ALA A 1 203 ? -22.988 13.167 -13.992 1.00 34.37 218 ALA A O 1
ATOM 1580 N N . GLU A 1 204 ? -22.476 13.358 -16.201 1.00 33.57 219 GLU A N 1
ATOM 1581 C CA . GLU A 1 204 ? -22.037 11.950 -16.391 1.00 37.23 219 GLU A CA 1
ATOM 1582 C C . GLU A 1 204 ? -20.828 11.692 -15.483 1.00 33.60 219 GLU A C 1
ATOM 1583 O O . GLU A 1 204 ? -20.800 10.642 -14.811 1.00 31.98 219 GLU A O 1
ATOM 1589 N N . LEU A 1 205 ? -19.876 12.623 -15.410 1.00 31.67 220 LEU A N 1
ATOM 1590 C CA . LEU A 1 205 ? -18.678 12.402 -14.549 1.00 28.96 220 LEU A CA 1
ATOM 1591 C C . LEU A 1 205 ? -19.081 12.463 -13.072 1.00 29.49 220 LEU A C 1
ATOM 1592 O O . LEU A 1 205 ? -18.522 11.709 -12.309 1.00 28.88 220 LEU A O 1
ATOM 1597 N N . TYR A 1 206 ? -19.996 13.335 -12.662 1.00 30.31 221 TYR A N 1
ATOM 1598 C CA . TYR A 1 206 ? -20.384 13.437 -11.230 1.00 29.69 221 TYR A CA 1
ATOM 1599 C C . TYR A 1 206 ? -20.992 12.112 -10.766 1.00 32.73 221 TYR A C 1
ATOM 1600 O O . TYR A 1 206 ? -20.690 11.631 -9.645 1.00 27.04 221 TYR A O 1
ATOM 1609 N N . ALA A 1 207 ? -21.883 11.562 -11.593 1.00 27.86 222 ALA A N 1
ATOM 1610 C CA . ALA A 1 207 ? -22.590 10.302 -11.303 1.00 27.90 222 ALA A CA 1
ATOM 1611 C C . ALA A 1 207 ? -21.566 9.175 -11.326 1.00 23.47 222 ALA A C 1
ATOM 1612 O O . ALA A 1 207 ? -21.649 8.307 -10.466 1.00 23.10 222 ALA A O 1
ATOM 1614 N N . PHE A 1 208 ? -20.611 9.230 -12.272 1.00 25.85 223 PHE A N 1
ATOM 1615 C CA . PHE A 1 208 ? -19.519 8.238 -12.384 1.00 26.80 223 PHE A CA 1
ATOM 1616 C C . PHE A 1 208 ? -18.716 8.251 -11.078 1.00 23.38 223 PHE A C 1
ATOM 1617 O O . PHE A 1 208 ? -18.458 7.156 -10.562 1.00 23.61 223 PHE A O 1
ATOM 1625 N N . MET A 1 209 ? -18.384 9.436 -10.544 1.00 24.35 224 MET A N 1
ATOM 1626 C CA . MET A 1 209 ? -17.554 9.537 -9.300 1.00 23.29 224 MET A CA 1
ATOM 1627 C C . MET A 1 209 ? -18.338 8.937 -8.121 1.00 21.34 224 MET A C 1
ATOM 1628 O O . MET A 1 209 ? -17.754 8.275 -7.243 1.00 19.83 224 MET A O 1
ATOM 1633 N N . GLN A 1 210 ? -19.642 9.213 -8.043 1.00 23.42 225 GLN A N 1
ATOM 1634 C CA . GLN A 1 210 ? -20.467 8.589 -6.993 1.00 22.09 225 GLN A CA 1
ATOM 1635 C C . GLN A 1 210 ? -20.373 7.062 -7.113 1.00 20.97 225 GLN A C 1
ATOM 1636 O O . GLN A 1 210 ? -20.197 6.398 -6.094 1.00 21.31 225 GLN A O 1
ATOM 1642 N N . ARG A 1 211 ? -20.536 6.514 -8.318 1.00 22.35 226 ARG A N 1
ATOM 1643 C CA . ARG A 1 211 ? -20.477 5.053 -8.541 1.00 21.39 226 ARG A CA 1
ATOM 1644 C C . ARG A 1 211 ? -19.067 4.538 -8.256 1.00 22.29 226 ARG A C 1
ATOM 1645 O O . ARG A 1 211 ? -18.954 3.469 -7.682 1.00 22.17 226 ARG A O 1
ATOM 1653 N N . LEU A 1 212 ? -18.046 5.297 -8.623 1.00 20.59 227 LEU A N 1
ATOM 1654 C CA . LEU A 1 212 ? -16.640 4.900 -8.386 1.00 19.19 227 LEU A CA 1
ATOM 1655 C C . LEU A 1 212 ? -16.349 4.832 -6.886 1.00 19.26 227 LEU A C 1
ATOM 1656 O O . LEU A 1 212 ? -15.797 3.829 -6.398 1.00 21.54 227 LEU A O 1
ATOM 1661 N N . VAL A 1 213 ? -16.764 5.825 -6.121 1.00 19.87 228 VAL A N 1
ATOM 1662 C CA . VAL A 1 213 ? -16.536 5.760 -4.658 1.00 19.99 228 VAL A CA 1
ATOM 1663 C C . VAL A 1 213 ? -17.273 4.553 -4.086 1.00 19.86 228 VAL A C 1
ATOM 1664 O O . VAL A 1 213 ? -16.698 3.889 -3.243 1.00 21.05 228 VAL A O 1
ATOM 1668 N N . ALA A 1 214 ? -18.530 4.299 -4.472 1.00 21.98 229 ALA A N 1
ATOM 1669 C CA . ALA A 1 214 ? -19.297 3.146 -3.928 1.00 23.32 229 ALA A CA 1
ATOM 1670 C C . ALA A 1 214 ? -18.553 1.853 -4.279 1.00 24.86 229 ALA A C 1
ATOM 1671 O O . ALA A 1 214 ? -18.476 0.935 -3.437 1.00 23.79 229 ALA A O 1
ATOM 1673 N N . ASP A 1 215 ? -17.955 1.810 -5.458 1.00 25.67 230 ASP A N 1
A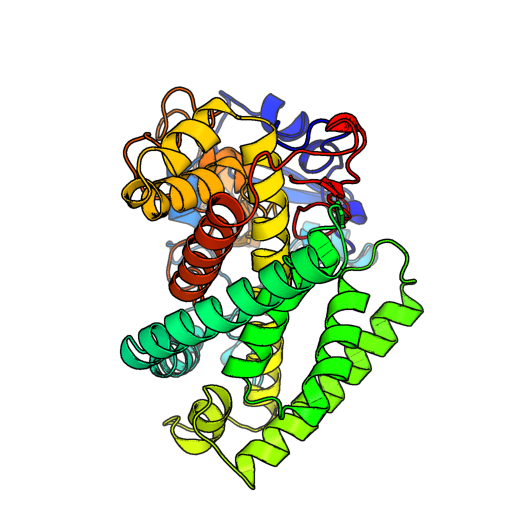TOM 1674 C CA . ASP A 1 215 ? -17.254 0.603 -5.955 1.00 26.36 230 ASP A CA 1
ATOM 1675 C C . ASP A 1 215 ? -15.971 0.395 -5.131 1.00 25.13 230 ASP A C 1
ATOM 1676 O O . ASP A 1 215 ? -15.652 -0.772 -4.792 1.00 25.32 230 ASP A O 1
ATOM 1681 N N . LYS A 1 216 ? -15.252 1.469 -4.763 1.00 22.09 231 LYS A N 1
ATOM 1682 C CA . LYS A 1 216 ? -14.025 1.315 -3.951 1.00 22.61 231 LYS A CA 1
ATOM 1683 C C . LYS A 1 216 ? -14.387 0.948 -2.506 1.00 22.78 231 LYS A C 1
ATOM 1684 O O . LYS A 1 216 ? -13.543 0.353 -1.831 1.00 24.26 231 LYS A O 1
ATOM 1690 N N . ARG A 1 217 ? -15.549 1.369 -2.019 1.00 24.18 232 ARG A N 1
ATOM 1691 C CA . ARG A 1 217 ? -15.994 1.014 -0.653 1.00 27.20 232 ARG A CA 1
ATOM 1692 C C . ARG A 1 217 ? -16.198 -0.502 -0.594 1.00 26.99 232 ARG A C 1
ATOM 1693 O O . ARG A 1 217 ? -15.733 -1.106 0.390 1.00 27.12 232 ARG A O 1
ATOM 1701 N N . ALA A 1 218 ? -16.795 -1.067 -1.647 1.00 25.57 233 ALA A N 1
ATOM 1702 C CA . ALA A 1 218 ? -17.153 -2.507 -1.740 1.00 29.50 233 ALA A CA 1
ATOM 1703 C C . ALA A 1 218 ? -15.915 -3.317 -2.138 1.00 28.38 233 ALA A C 1
ATOM 1704 O O . ALA A 1 218 ? -15.686 -4.383 -1.563 1.00 30.80 233 ALA A O 1
ATOM 1706 N N . ASN A 1 219 ? -15.125 -2.805 -3.081 1.00 25.71 234 ASN A N 1
ATOM 1707 C CA . ASN A 1 219 ? -14.095 -3.570 -3.825 1.00 27.49 234 ASN A CA 1
ATOM 1708 C C . ASN A 1 219 ? -12.817 -2.746 -3.967 1.00 23.79 234 ASN A C 1
ATOM 1709 O O . ASN A 1 219 ? -12.404 -2.401 -5.071 1.00 22.99 234 ASN A O 1
ATOM 1714 N N . PRO A 1 220 ? -12.157 -2.441 -2.844 1.00 23.12 235 PRO A N 1
ATOM 1715 C CA . PRO A 1 220 ? -10.949 -1.615 -2.880 1.00 22.65 235 PRO A CA 1
ATOM 1716 C C . PRO A 1 220 ? -9.772 -2.304 -3.567 1.00 22.43 235 PRO A C 1
ATOM 1717 O O . PRO A 1 220 ? -9.667 -3.555 -3.593 1.00 21.86 235 PRO A O 1
ATOM 1721 N N . ALA A 1 221 ? -8.899 -1.474 -4.133 1.00 21.17 236 ALA A N 1
ATOM 1722 C CA . ALA A 1 221 ? -7.634 -1.891 -4.762 1.00 21.81 236 ALA A CA 1
ATOM 1723 C C . ALA A 1 221 ? -6.487 -1.130 -4.105 1.00 20.11 236 ALA A C 1
ATOM 1724 O O . ALA A 1 221 ? -6.576 -0.847 -2.888 1.00 21.12 236 ALA A O 1
ATOM 1726 N N . ASP A 1 222 ? -5.476 -0.760 -4.879 1.00 21.23 237 ASP A N 1
ATOM 1727 C CA . ASP A 1 222 ? -4.215 -0.178 -4.370 1.00 21.86 237 ASP A CA 1
ATOM 1728 C C . ASP A 1 222 ? -4.124 1.306 -4.715 1.00 21.62 237 ASP A C 1
ATOM 1729 O O . ASP A 1 222 ? -3.032 1.883 -4.538 1.00 23.87 237 ASP A O 1
ATOM 1734 N N . ASP A 1 223 ? -5.203 1.898 -5.184 1.00 19.69 238 ASP A N 1
ATOM 1735 C CA . ASP A 1 223 ? -5.185 3.257 -5.754 1.00 20.57 238 ASP A CA 1
ATOM 1736 C C . ASP A 1 223 ? -5.359 4.264 -4.616 1.00 19.83 238 ASP A C 1
ATOM 1737 O O . ASP A 1 223 ? -5.776 3.914 -3.491 1.00 17.91 238 ASP A O 1
ATOM 1742 N N . LEU A 1 224 ? -5.075 5.522 -4.935 1.00 18.83 239 LEU A N 1
ATOM 1743 C CA . LEU A 1 224 ? -5.213 6.626 -3.972 1.00 19.81 239 LEU A CA 1
ATOM 1744 C C . LEU A 1 224 ? -6.656 6.705 -3.478 1.00 18.50 239 LEU A C 1
ATOM 1745 O O . LEU A 1 224 ? -6.924 6.895 -2.267 1.00 19.66 239 LEU A O 1
ATOM 1750 N N . LEU A 1 225 ? -7.626 6.522 -4.347 1.00 19.71 240 LEU A N 1
ATOM 1751 C CA . LEU A 1 225 ? -9.006 6.657 -3.871 1.00 17.56 240 LEU A CA 1
ATOM 1752 C C . LEU A 1 225 ? -9.382 5.523 -2.902 1.00 19.73 240 LEU A C 1
ATOM 1753 O O . LEU A 1 225 ? -10.049 5.768 -1.881 1.00 20.59 240 LEU A O 1
ATOM 1758 N N . SER A 1 226 ? -9.064 4.266 -3.215 1.00 18.07 241 SER A N 1
ATOM 1759 C CA . SER A 1 226 ? -9.190 3.161 -2.243 1.00 18.50 241 SER A CA 1
ATOM 1760 C C . SER A 1 226 ? -8.574 3.541 -0.882 1.00 19.16 241 SER A C 1
ATOM 1761 O O . SER A 1 226 ? -9.174 3.259 0.161 1.00 20.88 241 SER A O 1
ATOM 1764 N N . GLY A 1 227 ? -7.394 4.134 -0.884 1.00 18.43 242 GLY A N 1
ATOM 1765 C CA . GLY A 1 227 ? -6.681 4.553 0.336 1.00 20.19 242 GLY A CA 1
ATOM 1766 C C . GLY A 1 227 ? -7.495 5.582 1.117 1.00 20.17 242 GLY A C 1
ATOM 1767 O O . GLY A 1 227 ? -7.569 5.510 2.351 1.00 20.71 242 GLY A O 1
ATOM 1768 N N . LEU A 1 228 ? -8.076 6.534 0.420 1.00 20.56 243 LEU A N 1
ATOM 1769 C CA . LEU A 1 228 ? -8.912 7.567 1.093 1.00 21.93 243 LEU A CA 1
ATOM 1770 C C . LEU A 1 228 ? -10.156 6.941 1.673 1.00 24.89 243 LEU A C 1
ATOM 1771 O O . LEU A 1 228 ? -10.595 7.404 2.730 1.00 26.87 243 LEU A O 1
ATOM 1776 N N . VAL A 1 229 ? -10.727 5.975 0.965 1.00 21.07 244 VAL A N 1
ATOM 1777 C CA . VAL A 1 229 ? -12.007 5.344 1.372 1.00 24.21 244 VAL A CA 1
ATOM 1778 C C . VAL A 1 229 ? -11.746 4.476 2.601 1.00 23.78 244 VAL A C 1
ATOM 1779 O O . VAL A 1 229 ? -12.603 4.499 3.516 1.00 30.15 244 VAL A O 1
ATOM 1783 N N . HIS A 1 230 ? -10.639 3.736 2.651 1.00 24.90 245 HIS A N 1
ATOM 1784 C CA . HIS A 1 230 ? -10.420 2.667 3.654 1.00 24.81 245 HIS A CA 1
ATOM 1785 C C . HIS A 1 230 ? -9.360 2.972 4.708 1.00 30.07 245 HIS A C 1
ATOM 1786 O O . HIS A 1 230 ? -9.461 2.357 5.778 1.00 31.19 245 HIS A O 1
ATOM 1793 N N . ASP A 1 231 ? -8.345 3.763 4.402 1.00 26.33 246 ASP A N 1
ATOM 1794 C CA . ASP A 1 231 ? -7.092 3.853 5.193 1.00 28.88 246 ASP A CA 1
ATOM 1795 C C . ASP A 1 231 ? -7.038 5.230 5.888 1.00 30.20 246 ASP A C 1
ATOM 1796 O O . ASP A 1 231 ? -6.160 5.409 6.726 1.00 35.01 246 ASP A O 1
ATOM 1801 N N . ALA A 1 232 ? -7.975 6.125 5.568 1.00 34.15 247 ALA A N 1
ATOM 1802 C CA . ALA A 1 232 ? -8.092 7.487 6.141 1.00 37.27 247 ALA A CA 1
ATOM 1803 C C . ALA A 1 232 ? -8.553 7.375 7.582 1.00 33.36 247 ALA A C 1
ATOM 1804 O O . ALA A 1 232 ? -9.610 6.747 7.861 1.00 35.84 247 ALA A O 1
ATOM 1806 N N . ASP A 1 233 ? -7.788 7.977 8.489 1.00 33.78 248 ASP A N 1
ATOM 1807 C CA . ASP A 1 233 ? -8.226 8.082 9.896 1.00 32.36 248 ASP A CA 1
ATOM 1808 C C . ASP A 1 233 ? -7.963 9.517 10.313 1.00 32.99 248 ASP A C 1
ATOM 1809 O O . ASP A 1 233 ? -6.828 9.979 10.153 1.00 31.93 248 ASP A O 1
ATOM 1814 N N . PRO A 1 234 ? -9.016 10.241 10.745 1.00 34.48 249 PRO A N 1
ATOM 1815 C CA . PRO A 1 234 ? -10.402 9.748 10.720 1.00 32.48 249 PRO A CA 1
ATOM 1816 C C . PRO A 1 234 ? -11.089 9.615 9.354 1.00 33.54 249 PRO A C 1
ATOM 1817 O O . PRO A 1 234 ? -10.665 10.215 8.377 1.00 35.04 249 PRO A O 1
ATOM 1821 N N . PRO A 1 235 ? -12.153 8.802 9.213 1.00 35.55 250 PRO A N 1
ATOM 1822 C CA . PRO A 1 235 ? -12.710 8.496 7.895 1.00 33.53 250 PRO A CA 1
ATOM 1823 C C . PRO A 1 235 ? -13.579 9.617 7.310 1.00 32.84 250 PRO A C 1
ATOM 1824 O O . PRO A 1 235 ? -14.309 10.286 8.005 1.00 29.52 250 PRO A O 1
ATOM 1828 N N . LEU A 1 236 ? -13.517 9.769 6.000 1.00 28.25 251 LEU A N 1
ATOM 1829 C CA . LEU A 1 236 ? -14.357 10.716 5.244 1.00 26.25 251 LEU A CA 1
ATOM 1830 C C . LEU A 1 236 ? -15.690 10.083 4.943 1.00 24.74 251 LEU A C 1
ATOM 1831 O O . LEU A 1 236 ? -15.713 8.849 4.730 1.00 30.27 251 LEU A O 1
ATOM 1836 N N . THR A 1 237 ? -16.754 10.877 4.818 1.00 23.78 252 THR A N 1
ATOM 1837 C CA . THR A 1 237 ? -18.036 10.394 4.269 1.00 24.77 252 THR A CA 1
ATOM 1838 C C . THR A 1 237 ? -17.933 10.149 2.761 1.00 26.91 252 THR A C 1
ATOM 1839 O O . THR A 1 237 ? -17.003 10.690 2.094 1.00 23.10 252 THR A O 1
ATOM 1843 N N . ASP A 1 238 ? -18.862 9.374 2.232 1.00 26.59 253 ASP A N 1
ATOM 1844 C CA . ASP A 1 238 ? -18.972 9.108 0.784 1.00 32.22 253 ASP A CA 1
ATOM 1845 C C . ASP A 1 238 ? -19.067 10.445 0.047 1.00 31.16 253 ASP A C 1
ATOM 1846 O O . ASP A 1 238 ? -18.387 10.595 -0.965 1.00 25.66 253 ASP A O 1
ATOM 1851 N N . ALA A 1 239 ? -19.887 11.375 0.534 1.00 27.60 254 ALA A N 1
ATOM 1852 C CA . ALA A 1 239 ? -20.071 12.674 -0.129 1.00 27.48 254 ALA A CA 1
ATOM 1853 C C . ALA A 1 239 ? -18.733 13.427 -0.168 1.00 22.94 254 ALA A C 1
ATOM 1854 O O . ALA A 1 239 ? -18.467 14.047 -1.214 1.00 23.33 254 ALA A O 1
ATOM 1856 N N . GLN A 1 240 ? -17.955 13.388 0.911 1.00 21.69 255 GLN A N 1
ATOM 1857 C CA . GLN A 1 240 ? -16.648 14.087 0.987 1.00 22.19 255 GLN A CA 1
ATOM 1858 C C . GLN A 1 240 ? -15.684 13.451 -0.022 1.00 21.02 255 GLN A C 1
ATOM 1859 O O . GLN A 1 240 ? -14.923 14.168 -0.655 1.00 18.66 255 GLN A O 1
ATOM 1865 N N . LEU A 1 241 ? -15.709 12.131 -0.134 1.00 18.83 256 LEU A N 1
ATOM 1866 C CA . LEU A 1 241 ? -14.809 11.404 -1.056 1.00 18.84 256 LEU A CA 1
ATOM 1867 C C . LEU A 1 241 ? -15.149 11.768 -2.483 1.00 17.85 256 LEU A C 1
ATOM 1868 O O . LEU A 1 241 ? -14.243 11.912 -3.327 1.00 17.55 256 LEU A O 1
ATOM 1873 N N . VAL A 1 242 ? -16.434 11.816 -2.813 1.00 17.77 257 VAL A N 1
ATOM 1874 C CA . VAL A 1 242 ? -16.812 12.275 -4.164 1.00 18.39 257 VAL A CA 1
ATOM 1875 C C . VAL A 1 242 ? -16.249 13.677 -4.441 1.00 17.90 257 VAL A C 1
ATOM 1876 O O . VAL A 1 242 ? -15.730 13.914 -5.543 1.00 17.84 257 VAL A O 1
ATOM 1880 N N . ASP A 1 243 ? -16.413 14.609 -3.501 1.00 17.61 258 ASP A N 1
ATOM 1881 C CA . ASP A 1 243 ? -15.926 15.995 -3.642 1.00 17.59 258 ASP A CA 1
ATOM 1882 C C . ASP A 1 243 ? -14.404 15.965 -3.888 1.00 17.90 258 ASP A C 1
ATOM 1883 O O . ASP A 1 243 ? -13.900 16.661 -4.781 1.00 16.92 258 ASP A O 1
ATOM 1888 N N . VAL A 1 244 ? -13.670 15.195 -3.101 1.00 17.34 259 VAL A N 1
ATOM 1889 C CA . VAL A 1 244 ? -12.176 15.100 -3.251 1.00 17.55 259 VAL A CA 1
ATOM 1890 C C . VAL A 1 244 ? -11.826 14.526 -4.626 1.00 17.67 259 VAL A C 1
ATOM 1891 O O . VAL A 1 244 ? -10.928 15.067 -5.245 1.00 17.18 259 VAL A O 1
ATOM 1895 N N . ALA A 1 245 ? -12.512 13.490 -5.113 1.00 15.95 260 ALA A N 1
ATOM 1896 C CA . ALA A 1 245 ? -12.247 12.920 -6.455 1.00 17.98 260 ALA A CA 1
ATOM 1897 C C . ALA A 1 245 ? -12.496 13.985 -7.524 1.00 19.69 260 ALA A C 1
ATOM 1898 O O . ALA A 1 245 ? -11.707 14.083 -8.485 1.00 18.58 260 ALA A O 1
ATOM 1900 N N . LEU A 1 246 ? -13.553 14.785 -7.391 1.00 17.94 261 LEU A N 1
ATOM 1901 C CA . LEU A 1 246 ? -13.857 15.874 -8.363 1.00 20.93 261 LEU A CA 1
ATOM 1902 C C . LEU A 1 246 ? -12.794 16.970 -8.302 1.00 17.11 261 LEU A C 1
ATOM 1903 O O . LEU A 1 246 ? -12.444 17.463 -9.399 1.00 17.69 261 LEU A O 1
ATOM 1908 N N . VAL A 1 247 ? -12.310 17.282 -7.104 1.00 16.90 262 VAL A N 1
ATOM 1909 C CA . VAL A 1 247 ? -11.187 18.235 -6.923 1.00 16.93 262 VAL A CA 1
ATOM 1910 C C . VAL A 1 247 ? -9.928 17.727 -7.637 1.00 17.88 262 VAL A C 1
ATOM 1911 O O . VAL A 1 247 ? -9.329 18.511 -8.382 1.00 17.34 262 VAL A O 1
ATOM 1915 N N . LEU A 1 248 ? -9.540 16.461 -7.438 1.00 17.65 263 LEU A N 1
ATOM 1916 C CA . LEU A 1 248 ? -8.353 15.892 -8.115 1.00 16.84 263 LEU A CA 1
ATOM 1917 C C . LEU A 1 248 ? -8.532 15.962 -9.620 1.00 17.34 263 LEU A C 1
ATOM 1918 O O . LEU A 1 248 ? -7.580 16.411 -10.290 1.00 17.42 263 LEU A O 1
ATOM 1923 N N . LEU A 1 249 ? -9.668 15.552 -10.142 1.00 17.23 264 LEU A N 1
ATOM 1924 C CA . LEU A 1 249 ? -9.886 15.565 -11.606 1.00 19.27 264 LEU A CA 1
ATOM 1925 C C . LEU A 1 249 ? -9.785 17.009 -12.113 1.00 17.86 264 LEU A C 1
ATOM 1926 O O . LEU A 1 249 ? -9.060 17.256 -13.133 1.00 19.36 264 LEU A O 1
ATOM 1931 N N . GLY A 1 250 ? -10.456 17.930 -11.425 1.00 17.28 265 GLY A N 1
ATOM 1932 C CA . GLY A 1 250 ? -10.501 19.349 -11.819 1.00 20.10 265 GLY A CA 1
ATOM 1933 C C . GLY A 1 250 ? -9.113 19.979 -11.793 1.00 20.93 265 GLY A C 1
ATOM 1934 O O . GLY A 1 250 ? -8.802 20.755 -12.695 1.00 22.75 265 GLY A O 1
ATOM 1935 N N . ALA A 1 251 ? -8.277 19.628 -10.830 1.00 17.67 266 ALA A N 1
ATOM 1936 C CA . ALA A 1 251 ? -6.974 20.256 -10.600 1.00 18.35 266 ALA A CA 1
ATOM 1937 C C . ALA A 1 251 ? -5.907 19.630 -11.481 1.00 18.33 266 ALA A C 1
ATOM 1938 O O . ALA A 1 251 ? -4.980 20.355 -11.836 1.00 18.95 266 ALA A O 1
ATOM 1940 N N . GLY A 1 252 ? -6.023 18.351 -11.775 1.00 15.85 267 GLY A N 1
ATOM 1941 C CA . GLY A 1 252 ? -4.889 17.558 -12.291 1.00 19.30 267 GLY A CA 1
ATOM 1942 C C . GLY A 1 252 ? -4.904 17.284 -13.765 1.00 18.46 267 GLY A C 1
ATOM 1943 O O . GLY A 1 252 ? -3.884 16.860 -14.286 1.00 20.22 267 GLY A O 1
ATOM 1944 N N . HIS A 1 253 ? -6.026 17.438 -14.432 1.00 17.52 268 HIS A N 1
ATOM 1945 C CA . HIS A 1 253 ? -6.146 17.091 -15.861 1.00 16.53 268 HIS A CA 1
ATOM 1946 C C . HIS A 1 253 ? -5.853 18.277 -16.767 1.00 17.60 268 HIS A C 1
ATOM 1947 O O . HIS A 1 253 ? -4.817 18.245 -17.449 1.00 18.51 268 HIS A O 1
ATOM 1954 N N . GLU A 1 254 ? -6.687 19.299 -16.759 1.00 17.77 269 GLU A N 1
ATOM 1955 C CA . GLU A 1 254 ? -6.639 20.451 -17.694 1.00 19.80 269 GLU A CA 1
ATOM 1956 C C . GLU A 1 254 ? -5.300 21.186 -17.560 1.00 17.79 269 GLU A C 1
ATOM 1957 O O . GLU A 1 254 ? -4.691 21.565 -18.573 1.00 16.89 269 GLU A O 1
ATOM 1963 N N . THR A 1 255 ? -4.834 21.389 -16.342 1.00 15.33 270 THR A N 1
ATOM 1964 C CA . THR A 1 255 ? -3.557 22.098 -16.116 1.00 14.55 270 THR A CA 1
ATOM 1965 C C . THR A 1 255 ? -2.430 21.345 -16.777 1.00 14.96 270 THR A C 1
ATOM 1966 O O . THR A 1 255 ? -1.673 21.919 -17.586 1.00 15.90 270 THR A O 1
ATOM 1970 N N . THR A 1 256 ? -2.268 20.088 -16.424 1.00 14.57 271 THR A N 1
ATOM 1971 C CA . THR A 1 256 ? -1.129 19.295 -16.936 1.00 14.49 271 THR A CA 1
ATOM 1972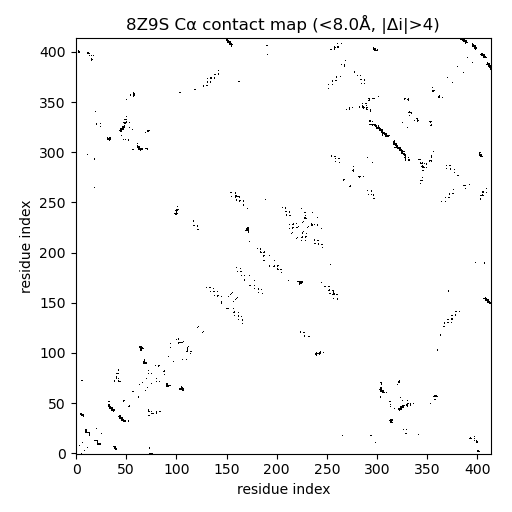 C C . THR A 1 256 ? -1.229 19.181 -18.465 1.00 13.22 271 THR A C 1
ATOM 1973 O O . THR A 1 256 ? -0.219 19.318 -19.176 1.00 15.24 271 THR A O 1
ATOM 1977 N N . ALA A 1 257 ? -2.412 18.949 -18.962 1.00 14.39 272 ALA A N 1
ATOM 1978 C CA . ALA A 1 257 ? -2.594 18.756 -20.416 1.00 13.42 272 ALA A CA 1
ATOM 1979 C C . ALA A 1 257 ? -2.163 20.025 -21.135 1.00 14.92 272 ALA A C 1
ATOM 1980 O O . ALA A 1 257 ? -1.463 19.979 -22.152 1.00 14.32 272 ALA A O 1
ATOM 1982 N N . ASN A 1 258 ? -2.638 21.173 -20.655 1.00 14.31 273 ASN A N 1
ATOM 1983 C CA . ASN A 1 258 ? -2.282 22.447 -21.300 1.00 14.80 273 ASN A CA 1
ATOM 1984 C C . ASN A 1 258 ? -0.797 22.717 -21.156 1.00 14.77 273 ASN A C 1
ATOM 1985 O O . ASN A 1 258 ? -0.219 23.255 -22.078 1.00 16.16 273 ASN A O 1
ATOM 1990 N N . MET A 1 259 ? -0.180 22.336 -20.049 1.00 15.11 274 MET A N 1
ATOM 1991 C CA . MET A 1 259 ? 1.267 22.546 -19.894 1.00 17.57 274 MET A CA 1
ATOM 1992 C C . MET A 1 259 ? 2.041 21.675 -20.884 1.00 15.61 274 MET A C 1
ATOM 1993 O O . MET A 1 259 ? 3.072 22.162 -21.394 1.00 16.79 274 MET A O 1
ATOM 1998 N N . LEU A 1 260 ? 1.617 20.427 -21.104 1.00 14.13 275 LEU A N 1
ATOM 1999 C CA . LEU A 1 260 ? 2.311 19.540 -22.085 1.00 14.83 275 LEU A CA 1
ATOM 2000 C C . LEU A 1 260 ? 2.251 20.162 -23.481 1.00 14.26 275 LEU A C 1
ATOM 2001 O O . LEU A 1 260 ? 3.316 20.278 -24.118 1.00 14.89 275 LEU A O 1
ATOM 2006 N N . GLY A 1 261 ? 1.073 20.571 -23.937 1.00 14.41 276 GLY A N 1
ATOM 2007 C CA . GLY A 1 261 ? 0.931 21.193 -25.261 1.00 14.45 276 GLY A CA 1
ATOM 2008 C C . GLY A 1 261 ? 1.681 22.502 -25.394 1.00 15.12 276 GLY A C 1
ATOM 2009 O O . GLY A 1 261 ? 2.409 22.704 -26.399 1.00 14.70 276 GLY A O 1
ATOM 2010 N N . LEU A 1 262 ? 1.595 23.381 -24.414 1.00 12.72 277 LEU A N 1
ATOM 2011 C CA . LEU A 1 262 ? 2.248 24.699 -24.526 1.00 14.03 277 LEU A CA 1
ATOM 2012 C C . LEU A 1 262 ? 3.756 24.551 -24.368 1.00 12.72 277 LEU A C 1
ATOM 2013 O O . LEU A 1 262 ? 4.467 25.320 -25.025 1.00 13.18 277 LEU A O 1
ATOM 2018 N N . SER A 1 263 ? 4.235 23.602 -23.584 1.00 12.44 278 SER A N 1
ATOM 2019 C CA . SER A 1 263 ? 5.683 23.364 -23.468 1.00 13.51 278 SER A CA 1
ATOM 2020 C C . SER A 1 263 ? 6.266 22.864 -24.785 1.00 12.92 278 SER A C 1
ATOM 2021 O O . SER A 1 263 ? 7.368 23.330 -25.203 1.00 13.72 278 SER A O 1
ATOM 2024 N N . ALA A 1 264 ? 5.606 21.927 -25.433 1.00 13.05 279 ALA A N 1
ATOM 2025 C CA . ALA A 1 264 ? 6.072 21.456 -26.746 1.00 14.68 279 ALA A CA 1
ATOM 2026 C C . ALA A 1 264 ? 6.096 22.640 -27.736 1.00 14.19 279 ALA A C 1
ATOM 2027 O O . ALA A 1 264 ? 7.069 22.829 -28.477 1.00 15.04 279 ALA A O 1
ATOM 2029 N N . PHE A 1 265 ? 5.072 23.464 -27.721 1.00 13.29 280 PHE A N 1
ATOM 2030 C CA . PHE A 1 265 ? 4.956 24.649 -28.594 1.00 13.47 280 PHE A CA 1
ATOM 2031 C C . PHE A 1 265 ? 6.148 25.579 -28.341 1.00 12.88 280 PHE A C 1
ATOM 2032 O O . PHE A 1 265 ? 6.829 25.988 -29.254 1.00 13.38 280 PHE A O 1
ATOM 2040 N N . ALA A 1 266 ? 6.393 25.926 -27.084 1.00 12.25 281 ALA A N 1
ATOM 2041 C CA . ALA A 1 266 ? 7.470 26.865 -26.706 1.00 13.77 281 ALA A CA 1
ATOM 2042 C C . ALA A 1 266 ? 8.817 26.310 -27.135 1.00 14.92 281 ALA A C 1
ATOM 2043 O O . ALA A 1 266 ? 9.646 27.072 -27.627 1.00 17.14 281 ALA A O 1
ATOM 2045 N N . LEU A 1 267 ? 9.037 25.024 -26.932 1.00 14.67 282 LEU A N 1
ATOM 2046 C CA . LEU A 1 267 ? 10.340 24.445 -27.327 1.00 14.46 282 LEU A CA 1
ATOM 2047 C C . LEU A 1 267 ? 10.494 24.504 -28.846 1.00 14.96 282 LEU A C 1
ATOM 2048 O O . LEU A 1 267 ? 11.603 24.830 -29.275 1.00 17.43 282 LEU A O 1
ATOM 2053 N N . LEU A 1 268 ? 9.450 24.244 -29.608 1.00 15.35 283 LEU A N 1
ATOM 2054 C CA . LEU A 1 268 ? 9.524 24.310 -31.101 1.00 16.12 283 LEU A CA 1
ATOM 2055 C C . LEU A 1 268 ? 9.742 25.756 -31.556 1.00 19.26 283 LEU A C 1
ATOM 2056 O O . LEU A 1 268 ? 10.515 25.952 -32.539 1.00 20.05 283 LEU A O 1
ATOM 2061 N N . GLU A 1 269 ? 9.230 26.747 -30.841 1.00 15.91 284 GLU A N 1
ATOM 2062 C CA . GLU A 1 269 ? 9.456 28.167 -31.158 1.00 17.84 284 GLU A CA 1
ATOM 2063 C C . GLU A 1 269 ? 10.812 28.655 -30.629 1.00 17.42 284 GLU A C 1
ATOM 2064 O O . GLU A 1 269 ? 11.189 29.801 -30.992 1.00 18.82 284 GLU A O 1
ATOM 2070 N N . ASN A 1 270 ? 11.485 27.883 -29.780 1.00 17.19 285 ASN A N 1
ATOM 2071 C CA . ASN A 1 270 ? 12.776 28.269 -29.173 1.00 16.59 285 ASN A CA 1
ATOM 2072 C C . ASN A 1 270 ? 13.764 27.155 -29.424 1.00 16.48 285 ASN A C 1
ATOM 2073 O O . ASN A 1 270 ? 14.202 26.511 -28.479 1.00 17.07 285 ASN A O 1
ATOM 2078 N N . PRO A 1 271 ? 14.144 26.900 -30.696 1.00 16.41 286 PRO A N 1
ATOM 2079 C CA . PRO A 1 271 ? 14.962 25.744 -31.027 1.00 16.62 286 PRO A CA 1
ATOM 2080 C C . PRO A 1 271 ? 16.293 25.701 -30.274 1.00 16.57 286 PRO A C 1
ATOM 2081 O O . PRO A 1 271 ? 16.810 24.619 -30.080 1.00 18.64 286 PRO A O 1
ATOM 2085 N N . ASP A 1 272 ? 16.831 26.833 -29.873 1.00 17.62 287 ASP A N 1
ATOM 2086 C CA . ASP A 1 272 ? 18.111 26.878 -29.122 1.00 18.00 287 ASP A CA 1
ATOM 2087 C C . ASP A 1 272 ? 17.926 26.214 -27.758 1.00 20.07 287 ASP A C 1
ATOM 2088 O O . ASP A 1 272 ? 18.874 25.638 -27.202 1.00 18.40 287 ASP A O 1
ATOM 2093 N N . GLN A 1 273 ? 16.747 26.375 -27.187 1.00 18.30 288 GLN A N 1
ATOM 2094 C CA . GLN A 1 273 ? 16.469 25.805 -25.864 1.00 18.73 288 GLN A CA 1
ATOM 2095 C C . GLN A 1 273 ? 16.254 24.307 -26.050 1.00 19.51 288 GLN A C 1
ATOM 2096 O O . GLN A 1 273 ? 16.776 23.537 -25.263 1.00 18.19 288 GLN A O 1
ATOM 2102 N N . LEU A 1 274 ? 15.512 23.895 -27.074 1.00 18.82 289 LEU A N 1
ATOM 2103 C CA . LEU A 1 274 ? 15.341 22.464 -27.409 1.00 19.72 289 LEU A CA 1
ATOM 2104 C C . LEU A 1 274 ? 16.727 21.852 -27.663 1.00 21.74 289 LEU A C 1
ATOM 2105 O O . LEU A 1 274 ? 16.982 20.694 -27.245 1.00 22.57 289 LEU A O 1
ATOM 2110 N N . ALA A 1 275 ? 17.621 22.570 -28.346 1.00 21.35 290 ALA A N 1
ATOM 2111 C CA . ALA A 1 275 ? 18.958 22.027 -28.662 1.00 23.92 290 ALA A CA 1
ATOM 2112 C C . ALA A 1 275 ? 19.711 21.726 -27.359 1.00 22.97 290 ALA A C 1
ATOM 2113 O O . ALA A 1 275 ? 20.363 20.668 -27.293 1.00 26.04 290 ALA A O 1
ATOM 2115 N N . ALA A 1 276 ? 19.629 22.613 -26.372 1.00 22.43 291 ALA A N 1
ATOM 2116 C CA . ALA A 1 276 ? 20.304 22.478 -25.066 1.00 22.86 291 ALA A CA 1
ATOM 2117 C C . ALA A 1 276 ? 19.816 21.173 -24.429 1.00 22.06 291 ALA A C 1
ATOM 2118 O O . ALA A 1 276 ? 20.605 20.423 -23.817 1.00 23.00 291 ALA A O 1
ATOM 2120 N N . LEU A 1 277 ? 18.520 20.898 -24.537 1.00 20.48 292 LEU A N 1
ATOM 2121 C CA . LEU A 1 277 ? 17.910 19.721 -23.900 1.00 23.01 292 LEU A CA 1
ATOM 2122 C C . LEU A 1 277 ? 18.302 18.426 -24.593 1.00 26.55 292 LEU A C 1
ATOM 2123 O O . LEU A 1 277 ? 18.564 17.427 -23.895 1.00 27.46 292 LEU A O 1
ATOM 2128 N N . ARG A 1 278 ? 18.290 18.404 -25.914 1.00 27.50 293 ARG A N 1
ATOM 2129 C CA . ARG A 1 278 ? 18.681 17.167 -26.635 1.00 29.31 293 ARG A CA 1
ATOM 2130 C C . ARG A 1 278 ? 20.141 16.864 -26.303 1.00 29.64 293 ARG A C 1
ATOM 2131 O O . ARG A 1 278 ? 20.460 15.671 -26.156 1.00 34.95 293 ARG A O 1
ATOM 2139 N N . ALA A 1 279 ? 20.959 17.903 -26.218 1.00 30.17 294 ALA A N 1
ATOM 2140 C CA . ALA A 1 279 ? 22.421 17.842 -25.980 1.00 31.03 294 ALA A CA 1
ATOM 2141 C C . ALA A 1 279 ? 22.715 17.332 -24.566 1.00 34.80 294 ALA A C 1
ATOM 2142 O O . ALA A 1 279 ? 23.750 16.642 -24.353 1.00 30.08 294 ALA A O 1
ATOM 2144 N N . ASP A 1 280 ? 21.909 17.737 -23.592 1.00 28.53 295 ASP A N 1
ATOM 2145 C CA . ASP A 1 280 ? 22.171 17.380 -22.178 1.00 31.03 295 ASP A CA 1
ATOM 2146 C C . ASP A 1 280 ? 20.843 17.001 -21.548 1.00 29.07 295 ASP A C 1
ATOM 2147 O O . ASP A 1 280 ? 20.194 17.851 -20.953 1.00 27.94 295 ASP A O 1
ATOM 2152 N N . PRO A 1 281 ? 20.422 15.730 -21.676 1.00 30.23 296 PRO A N 1
ATOM 2153 C CA . PRO A 1 281 ? 19.187 15.250 -21.046 1.00 31.54 296 PRO A CA 1
ATOM 2154 C C . PRO A 1 281 ? 19.054 15.515 -19.531 1.00 30.49 296 PRO A C 1
ATOM 2155 O O . PRO A 1 281 ? 17.928 15.599 -19.058 1.00 33.02 296 PRO A O 1
ATOM 2159 N N . ASP A 1 282 ? 20.168 15.671 -18.805 1.00 30.66 297 ASP A N 1
ATOM 2160 C CA . ASP A 1 282 ? 20.161 15.977 -17.353 1.00 30.47 297 ASP A CA 1
ATOM 2161 C C . ASP A 1 282 ? 19.512 17.350 -17.095 1.00 25.87 297 ASP A C 1
ATOM 2162 O O . ASP A 1 282 ? 19.217 17.641 -15.933 1.00 27.08 297 ASP A O 1
ATOM 2167 N N . LEU A 1 283 ? 19.369 18.171 -18.131 1.00 22.73 298 LEU A N 1
ATOM 2168 C CA . LEU A 1 283 ? 18.838 19.548 -18.004 1.00 22.78 298 LEU A CA 1
ATOM 2169 C C . LEU A 1 283 ? 17.315 19.506 -17.892 1.00 19.85 298 LEU A C 1
ATOM 2170 O O . LEU A 1 283 ? 16.725 20.582 -17.603 1.00 19.17 298 LEU A O 1
ATOM 2175 N N . ILE A 1 284 ? 16.704 18.358 -18.123 1.00 19.68 299 ILE A N 1
ATOM 2176 C CA . ILE A 1 284 ? 15.220 18.273 -18.237 1.00 20.34 299 ILE A CA 1
ATOM 2177 C C . ILE A 1 284 ? 14.571 18.825 -16.966 1.00 18.77 299 ILE A C 1
ATOM 2178 O O . ILE A 1 284 ? 13.572 19.590 -17.084 1.00 16.83 299 ILE A O 1
ATOM 2183 N N . ASP A 1 285 ? 15.039 18.456 -15.776 1.00 18.25 300 ASP A N 1
ATOM 2184 C CA . ASP A 1 285 ? 14.311 18.916 -14.564 1.00 19.21 300 ASP A CA 1
ATOM 2185 C C . ASP A 1 285 ? 14.355 20.456 -14.474 1.00 19.44 300 ASP A C 1
ATOM 2186 O O . ASP A 1 285 ? 13.322 21.122 -14.184 1.00 18.80 300 ASP A O 1
ATOM 2191 N N . ASN A 1 286 ? 15.528 21.036 -14.681 1.00 18.53 301 ASN A N 1
ATOM 2192 C CA . ASN A 1 286 ? 15.633 22.509 -14.624 1.00 20.00 301 ASN A CA 1
ATOM 2193 C C . ASN A 1 286 ? 14.810 23.148 -15.754 1.00 16.18 301 ASN A C 1
ATOM 2194 O O . ASN A 1 286 ? 14.213 24.210 -15.516 1.00 17.20 301 ASN A O 1
ATOM 2199 N N . ALA A 1 287 ? 14.789 22.551 -16.940 1.00 16.41 302 ALA A N 1
ATOM 2200 C CA . ALA A 1 287 ? 13.999 23.059 -18.076 1.00 15.88 302 ALA A CA 1
ATOM 2201 C C . ALA A 1 287 ? 12.488 23.072 -17.725 1.00 15.01 302 ALA A C 1
ATOM 2202 O O . ALA A 1 287 ? 11.806 24.046 -18.080 1.00 14.98 302 ALA A O 1
ATOM 2204 N N . VAL A 1 288 ? 11.980 22.003 -17.132 1.00 13.85 303 VAL A N 1
ATOM 2205 C CA . VAL A 1 288 ? 10.551 21.951 -16.704 1.00 14.01 303 VAL A CA 1
ATOM 2206 C C . VAL A 1 288 ? 10.257 23.116 -15.753 1.00 14.19 303 VAL A C 1
ATOM 2207 O O . VAL A 1 288 ? 9.223 23.746 -15.880 1.00 13.25 303 VAL A O 1
ATOM 2211 N N . GLU A 1 289 ? 11.135 23.428 -14.810 1.00 13.55 304 GLU A N 1
ATOM 2212 C CA . GLU A 1 289 ? 10.891 24.553 -13.881 1.00 12.83 304 GLU A CA 1
ATOM 2213 C C . GLU A 1 289 ? 10.857 25.858 -14.667 1.00 12.72 304 GLU A C 1
ATOM 2214 O O . GLU A 1 289 ? 9.975 26.697 -14.396 1.00 11.81 304 GLU A O 1
ATOM 2220 N N . GLU A 1 290 ? 11.751 26.022 -15.650 1.00 13.40 305 GLU A N 1
ATOM 2221 C CA . GLU A 1 290 ? 11.764 27.255 -16.457 1.00 13.48 305 GLU A CA 1
ATOM 2222 C C . GLU A 1 290 ? 10.481 27.341 -17.294 1.00 12.82 305 GLU A C 1
ATOM 2223 O O . GLU A 1 290 ? 9.927 28.444 -17.417 1.00 13.83 305 GLU A O 1
ATOM 2229 N N . LEU A 1 291 ? 10.013 26.231 -17.842 1.00 12.83 306 LEU A N 1
ATOM 2230 C CA . LEU A 1 291 ? 8.764 26.253 -18.619 1.00 12.28 306 LEU A CA 1
ATOM 2231 C C . LEU A 1 291 ? 7.600 26.605 -17.696 1.00 13.25 306 LEU A C 1
ATOM 2232 O O . LEU A 1 291 ? 6.699 27.368 -18.106 1.00 13.52 306 LEU A O 1
ATOM 2237 N N . LEU A 1 292 ? 7.573 26.047 -16.507 1.00 11.65 307 LEU A N 1
ATOM 2238 C CA . LEU A 1 292 ? 6.490 26.389 -15.570 1.00 12.32 307 LEU A CA 1
ATOM 2239 C C . LEU A 1 292 ? 6.478 27.886 -15.257 1.00 12.81 307 LEU A C 1
ATOM 2240 O O . LEU A 1 292 ? 5.390 28.488 -15.202 1.00 13.21 307 LEU A O 1
ATOM 2245 N N . ARG A 1 293 ? 7.633 28.499 -15.066 1.00 12.26 308 ARG A N 1
ATOM 2246 C CA . ARG A 1 293 ? 7.749 29.941 -14.794 1.00 13.17 308 ARG A CA 1
ATOM 2247 C C . ARG A 1 293 ? 7.282 30.717 -16.028 1.00 14.22 308 ARG A C 1
ATOM 2248 O O . ARG A 1 293 ? 6.514 31.661 -15.889 1.00 14.46 308 ARG A O 1
ATOM 2256 N N . TYR A 1 294 ? 7.818 30.367 -17.189 1.00 13.40 309 TYR A N 1
ATOM 2257 C CA . TYR A 1 294 ? 7.680 31.169 -18.414 1.00 15.07 309 TYR A CA 1
ATOM 2258 C C . TYR A 1 294 ? 6.234 31.099 -18.931 1.00 13.95 309 TYR A C 1
ATOM 2259 O O . TYR A 1 294 ? 5.743 32.096 -19.490 1.00 14.41 309 TYR A O 1
ATOM 2268 N N . LEU A 1 295 ? 5.600 29.950 -18.821 1.00 14.28 310 LEU A N 1
ATOM 2269 C CA . LEU A 1 295 ? 4.266 29.757 -19.476 1.00 15.86 310 LEU A CA 1
ATOM 2270 C C . LEU A 1 295 ? 3.096 30.090 -18.532 1.00 19.63 310 LEU A C 1
ATOM 2271 O O . LEU A 1 295 ? 1.992 30.552 -19.013 1.00 21.78 310 LEU A O 1
ATOM 2276 N N . THR A 1 296 ? 3.241 29.805 -17.259 1.00 18.76 311 THR A N 1
ATOM 2277 C CA . THR A 1 296 ? 2.218 30.050 -16.176 1.00 26.22 311 THR A CA 1
ATOM 2278 C C . THR A 1 296 ? 0.731 29.913 -16.607 1.00 31.81 311 THR A C 1
ATOM 2279 O O . THR A 1 296 ? -0.018 30.895 -16.542 1.00 31.23 311 THR A O 1
ATOM 2283 N N . ILE A 1 297 ? 0.307 28.700 -16.941 1.00 25.86 312 ILE A N 1
ATOM 2284 C CA . ILE A 1 297 ? -1.043 28.333 -17.457 1.00 21.52 312 ILE A CA 1
ATOM 2285 C C . ILE A 1 297 ? -2.160 28.664 -16.461 1.00 19.83 312 ILE A C 1
ATOM 2286 O O . ILE A 1 297 ? -3.286 28.858 -16.927 1.00 16.77 312 ILE A O 1
ATOM 2291 N N . ILE A 1 298 ? -1.855 28.794 -15.180 1.00 18.28 313 ILE A N 1
ATOM 2292 C CA . ILE A 1 298 ? -2.892 29.236 -14.189 1.00 19.93 313 ILE A CA 1
ATOM 2293 C C . ILE A 1 298 ? -3.499 30.616 -14.452 1.00 25.72 313 ILE A C 1
ATOM 2294 O O . ILE A 1 298 ? -4.628 30.853 -13.958 1.00 34.16 313 ILE A O 1
ATOM 2299 N N . GLN A 1 299 ? -2.832 31.553 -15.084 1.00 23.81 314 GLN A N 1
ATOM 2300 C CA . GLN A 1 299 ? -3.593 32.837 -15.407 1.00 22.12 314 GLN A CA 1
ATOM 2301 C C . GLN A 1 299 ? -4.045 33.569 -14.111 1.00 20.60 314 GLN A C 1
ATOM 2302 O O . GLN A 1 299 ? -3.214 33.696 -13.228 1.00 21.46 314 GLN A O 1
ATOM 2308 N N . LEU A 1 300 ? -5.291 34.048 -14.009 1.00 19.07 315 LEU A N 1
ATOM 2309 C CA . LEU A 1 300 ? -5.763 34.903 -12.882 1.00 20.06 315 LEU A CA 1
ATOM 2310 C C . LEU A 1 300 ? -6.691 34.117 -11.941 1.00 22.31 315 LEU A C 1
ATOM 2311 O O . LEU A 1 300 ? -7.341 34.729 -11.133 1.00 23.27 315 LEU A O 1
ATOM 2316 N N . GLY A 1 301 ? -6.645 32.791 -11.936 1.00 24.62 316 GLY A N 1
ATOM 2317 C CA . GLY A 1 301 ? -7.586 31.970 -11.137 1.00 27.27 316 GLY A CA 1
ATOM 2318 C C . GLY A 1 301 ? -7.220 31.850 -9.656 1.00 26.67 316 GLY A C 1
ATOM 2319 O O . GLY A 1 301 ? -8.136 31.512 -8.893 1.00 27.56 316 GLY A O 1
ATOM 2320 N N . VAL A 1 302 ? -5.995 32.210 -9.261 1.00 17.75 317 VAL A N 1
ATOM 2321 C CA . VAL A 1 302 ? -5.496 32.142 -7.853 1.00 16.94 317 VAL A CA 1
ATOM 2322 C C . VAL A 1 302 ? -5.869 33.439 -7.124 1.00 15.99 317 VAL A C 1
ATOM 2323 O O . VAL A 1 302 ? -5.453 34.537 -7.585 1.00 15.79 317 VAL A O 1
ATOM 2327 N N . SER A 1 303 ? -6.800 33.362 -6.152 1.00 14.74 318 SER A N 1
ATOM 2328 C CA . SER A 1 303 ? -7.254 34.565 -5.434 1.00 14.77 318 SER A CA 1
ATOM 2329 C C . SER A 1 303 ? -7.473 34.230 -3.951 1.00 13.98 318 SER A C 1
ATOM 2330 O O . SER A 1 303 ? -7.663 33.060 -3.603 1.00 13.25 318 SER A O 1
ATOM 2333 N N . ARG A 1 304 ? -7.503 35.277 -3.146 1.00 13.67 319 ARG A N 1
ATOM 2334 C CA . ARG A 1 304 ? -7.845 35.174 -1.727 1.00 13.70 319 ARG A CA 1
ATOM 2335 C C . ARG A 1 304 ? -8.704 36.371 -1.334 1.00 13.94 319 ARG A C 1
ATOM 2336 O O . ARG A 1 304 ? -8.754 37.347 -2.051 1.00 14.33 319 ARG A O 1
ATOM 2344 N N . VAL A 1 305 ? -9.308 36.303 -0.169 1.00 13.58 320 VAL A N 1
ATOM 2345 C CA . VAL A 1 305 ? -10.125 37.399 0.357 1.00 14.81 320 VAL A CA 1
ATOM 2346 C C . VAL A 1 305 ? -9.513 37.866 1.670 1.00 13.32 320 VAL A C 1
ATOM 2347 O O . VAL A 1 305 ? -9.291 37.044 2.545 1.00 14.64 320 VAL A O 1
ATOM 2351 N N . THR A 1 306 ? -9.385 39.176 1.837 1.00 13.29 321 THR A N 1
ATOM 2352 C CA . THR A 1 306 ? -8.871 39.725 3.117 1.00 15.84 321 THR A CA 1
ATOM 2353 C C . THR A 1 306 ? -9.927 39.554 4.201 1.00 15.79 321 THR A C 1
ATOM 2354 O O . THR A 1 306 ? -11.130 39.776 3.947 1.00 15.97 321 THR A O 1
ATOM 2358 N N . THR A 1 307 ? -9.452 39.290 5.414 1.00 17.00 322 THR A N 1
ATOM 2359 C CA . THR A 1 307 ? -10.329 39.231 6.611 1.00 19.10 322 THR A CA 1
ATOM 2360 C C . THR A 1 307 ? -10.129 40.473 7.483 1.00 19.50 322 THR A C 1
ATOM 2361 O O . THR A 1 307 ? -10.849 40.626 8.458 1.00 19.11 322 THR A O 1
ATOM 2365 N N . GLU A 1 308 ? -9.155 41.304 7.169 1.00 19.52 323 GLU A N 1
ATOM 2366 C CA . GLU A 1 308 ? -8.932 42.614 7.846 1.00 21.45 323 GLU A CA 1
ATOM 2367 C C . GLU A 1 308 ? -8.202 43.497 6.868 1.00 21.96 323 GLU A C 1
ATOM 2368 O O . GLU A 1 308 ? -7.744 43.021 5.822 1.00 20.56 323 GLU A O 1
ATOM 2374 N N . PRO A 1 309 ? -8.148 44.811 7.114 1.00 22.12 324 PRO A N 1
ATOM 2375 C CA . PRO A 1 309 ? -7.416 45.692 6.222 1.00 22.05 324 PRO A CA 1
ATOM 2376 C C . PRO A 1 309 ? -5.938 45.332 6.183 1.00 21.32 324 PRO A C 1
ATOM 2377 O O . PRO A 1 309 ? -5.383 45.054 7.211 1.00 23.70 324 PRO A O 1
ATOM 2381 N N . VAL A 1 310 ? -5.333 45.411 5.011 1.00 20.09 325 VAL A N 1
ATOM 2382 C CA . VAL A 1 310 ? -3.898 45.089 4.809 1.00 21.27 325 VAL A CA 1
ATOM 2383 C C . VAL A 1 310 ? -3.272 46.107 3.870 1.00 22.52 325 VAL A C 1
ATOM 2384 O O . VAL A 1 310 ? -3.825 46.345 2.749 1.00 22.68 325 VAL A O 1
ATOM 2388 N N . THR A 1 311 ? -2.083 46.596 4.254 1.00 21.61 326 THR A N 1
ATOM 2389 C CA . THR A 1 311 ? -1.240 47.409 3.380 1.00 21.72 326 THR A CA 1
ATOM 2390 C C . THR A 1 311 ? -0.209 46.492 2.735 1.00 19.09 326 THR A C 1
ATOM 2391 O O . THR A 1 311 ? 0.545 45.835 3.482 1.00 21.64 326 THR A O 1
ATOM 2395 N N . LEU A 1 312 ? -0.192 46.466 1.426 1.00 20.65 327 LEU A N 1
ATOM 2396 C CA . LEU A 1 312 ? 0.682 45.579 0.645 1.00 19.34 327 LEU A CA 1
ATOM 2397 C C . LEU A 1 312 ? 0.933 46.169 -0.717 1.00 16.62 327 LEU A C 1
ATOM 2398 O O . LEU A 1 312 ? 0.013 46.569 -1.367 1.00 18.68 327 LEU A O 1
ATOM 2403 N N . GLY A 1 313 ? 2.190 46.131 -1.178 1.00 18.70 328 GLY A N 1
ATOM 2404 C CA . GLY A 1 313 ? 2.535 46.501 -2.550 1.00 19.28 328 GLY A CA 1
ATOM 2405 C C . GLY A 1 313 ? 2.085 47.900 -2.947 1.00 20.74 328 GLY A C 1
ATOM 2406 O O . GLY A 1 313 ? 1.794 48.115 -4.121 1.00 21.06 328 GLY A O 1
ATOM 2407 N N . GLY A 1 314 ? 2.069 48.845 -2.002 1.00 23.92 329 GLY A N 1
ATOM 2408 C CA . GLY A 1 314 ? 1.662 50.217 -2.307 1.00 23.80 329 GLY A CA 1
ATOM 2409 C C . GLY A 1 314 ? 0.170 50.412 -2.136 1.00 25.90 329 GLY A C 1
ATOM 2410 O O . GLY A 1 314 ? -0.279 51.580 -2.251 1.00 27.22 329 GLY A O 1
ATOM 2411 N N . ALA A 1 315 ? -0.600 49.354 -1.817 1.00 24.69 330 ALA A N 1
ATOM 2412 C CA . ALA A 1 315 ? -2.076 49.427 -1.743 1.00 22.09 330 ALA A CA 1
ATOM 2413 C C . ALA A 1 315 ? -2.542 49.298 -0.293 1.00 22.16 330 ALA A C 1
ATOM 2414 O O . ALA A 1 315 ? -2.020 48.447 0.437 1.00 23.10 330 ALA A O 1
ATOM 2416 N N . ASP A 1 316 ? -3.576 50.058 0.069 1.00 22.63 331 ASP A N 1
ATOM 2417 C CA . ASP A 1 316 ? -4.352 49.864 1.318 1.00 21.82 331 ASP A CA 1
ATOM 2418 C C . ASP A 1 316 ? -5.586 49.060 0.940 1.00 23.00 331 ASP A C 1
ATOM 2419 O O . ASP A 1 316 ? -6.536 49.606 0.399 1.00 23.39 331 ASP A O 1
ATOM 2424 N N . ILE A 1 317 ? -5.494 47.753 1.093 1.00 21.82 332 ILE A N 1
ATOM 2425 C CA . ILE A 1 317 ? -6.588 46.815 0.758 1.00 21.92 332 ILE A CA 1
ATOM 2426 C C . ILE A 1 317 ? -7.555 46.763 1.935 1.00 19.79 332 ILE A C 1
ATOM 2427 O O . ILE A 1 317 ? -7.167 46.516 3.072 1.00 19.39 332 ILE A O 1
ATOM 2432 N N . PRO A 1 318 ? -8.849 47.008 1.697 1.00 20.46 333 PRO A N 1
ATOM 2433 C CA . PRO A 1 318 ? -9.807 46.953 2.794 1.00 20.57 333 PRO A CA 1
ATOM 2434 C C . PRO A 1 318 ? -10.056 45.501 3.185 1.00 21.60 333 PRO A C 1
ATOM 2435 O O . PRO A 1 318 ? -9.723 44.579 2.406 1.00 18.36 333 PRO A O 1
ATOM 2439 N N . ALA A 1 319 ? -10.727 45.322 4.318 1.00 19.51 334 ALA A N 1
ATOM 2440 C CA . ALA A 1 319 ? -11.253 44.016 4.746 1.00 19.68 334 ALA A CA 1
ATOM 2441 C C . ALA A 1 319 ? -12.342 43.584 3.759 1.00 19.36 334 ALA A C 1
ATOM 2442 O O . ALA A 1 319 ? -13.053 44.444 3.215 1.00 20.64 334 ALA A O 1
ATOM 2444 N N . GLY A 1 320 ? -12.410 42.303 3.445 1.00 18.63 335 GLY A N 1
ATOM 2445 C CA . GLY A 1 320 ? -13.469 41.712 2.610 1.00 17.01 335 GLY A CA 1
ATOM 2446 C C . GLY A 1 320 ? -13.171 41.831 1.130 1.00 16.75 335 GLY A C 1
ATOM 2447 O O . GLY A 1 320 ? -14.068 41.650 0.332 1.00 19.09 335 GLY A O 1
ATOM 2448 N N . ALA A 1 321 ? -11.939 42.132 0.777 1.00 16.09 336 ALA A N 1
ATOM 2449 C CA . ALA A 1 321 ? -11.563 42.462 -0.605 1.00 16.06 336 ALA A CA 1
ATOM 2450 C C . ALA A 1 321 ? -11.047 41.197 -1.284 1.00 15.66 336 ALA A C 1
ATOM 2451 O O . ALA A 1 321 ? -10.336 40.415 -0.636 1.00 14.82 336 ALA A O 1
ATOM 2453 N N . THR A 1 322 ? -11.285 41.108 -2.569 1.00 13.55 337 THR A N 1
ATOM 2454 C CA . THR A 1 322 ? -10.761 40.033 -3.448 1.00 12.45 337 THR A CA 1
ATOM 2455 C C . THR A 1 322 ? -9.403 40.453 -3.969 1.00 13.45 337 THR A C 1
ATOM 2456 O O . THR A 1 322 ? -9.293 41.493 -4.602 1.00 14.39 337 THR A O 1
ATOM 2460 N N . VAL A 1 323 ? -8.413 39.618 -3.712 1.00 13.46 338 VAL A N 1
ATOM 2461 C CA . VAL A 1 323 ? -7.024 39.838 -4.140 1.00 14.73 338 VAL A CA 1
ATOM 2462 C C . VAL A 1 323 ? -6.664 38.735 -5.117 1.00 13.84 338 VAL A C 1
ATOM 2463 O O . VAL A 1 323 ? -6.605 37.575 -4.710 1.00 14.67 338 VAL A O 1
ATOM 2467 N N . VAL A 1 324 ? -6.416 39.114 -6.347 1.00 13.45 339 VAL A N 1
ATOM 2468 C CA . VAL A 1 324 ? -6.190 38.217 -7.498 1.00 13.43 339 VAL A CA 1
ATOM 2469 C C . VAL A 1 324 ? -4.688 38.235 -7.733 1.00 12.99 339 VAL A C 1
ATOM 2470 O O . VAL A 1 324 ? -4.147 39.328 -7.932 1.00 14.54 339 VAL A O 1
ATOM 2474 N N . ILE A 1 325 ? -4.100 37.058 -7.821 1.00 13.37 340 ILE A N 1
ATOM 2475 C CA . ILE A 1 325 ? -2.668 36.938 -8.219 1.00 12.86 340 ILE A CA 1
ATOM 2476 C C . ILE A 1 325 ? -2.555 36.900 -9.746 1.00 13.83 340 ILE A C 1
ATOM 2477 O O . ILE A 1 325 ? -3.164 36.024 -10.358 1.00 13.80 340 ILE A O 1
ATOM 2482 N N . ALA A 1 326 ? -1.779 37.811 -10.337 1.00 13.85 341 ALA A N 1
ATOM 2483 C CA . ALA A 1 326 ? -1.478 37.772 -11.782 1.00 14.02 341 ALA A CA 1
ATOM 2484 C C . ALA A 1 326 ? -0.303 36.830 -11.991 1.00 15.60 341 ALA A C 1
ATOM 2485 O O . ALA A 1 326 ? 0.838 37.313 -12.110 1.00 15.79 341 ALA A O 1
ATOM 2487 N N . THR A 1 327 ? -0.549 35.546 -11.838 1.00 15.92 342 THR A N 1
ATOM 2488 C CA . THR A 1 327 ? 0.532 34.548 -11.702 1.00 17.67 342 THR A CA 1
ATOM 2489 C C . THR A 1 327 ? 1.516 34.680 -12.860 1.00 16.01 342 THR A C 1
ATOM 2490 O O . THR A 1 327 ? 2.724 34.616 -12.658 1.00 16.02 342 THR A O 1
ATOM 2494 N N . PRO A 1 328 ? 1.079 34.942 -14.093 1.00 16.16 343 PRO A N 1
ATOM 2495 C CA . PRO A 1 328 ? 2.044 35.030 -15.198 1.00 16.58 343 PRO A CA 1
ATOM 2496 C C . PRO A 1 328 ? 3.033 36.187 -15.041 1.00 17.49 343 PRO A C 1
ATOM 2497 O O . PRO A 1 328 ? 4.187 35.976 -15.392 1.00 16.49 343 PRO A O 1
ATOM 2501 N N . GLU A 1 329 ? 2.601 37.303 -14.462 1.00 15.86 344 GLU A N 1
ATOM 2502 C CA . GLU A 1 329 ? 3.449 38.496 -14.258 1.00 18.02 344 GLU A CA 1
ATOM 2503 C C . GLU A 1 329 ? 4.279 38.356 -12.993 1.00 16.38 344 GLU A C 1
ATOM 2504 O O . GLU A 1 329 ? 5.450 38.770 -12.991 1.00 15.81 344 GLU A O 1
ATOM 2510 N N . VAL A 1 330 ? 3.741 37.755 -11.941 1.00 14.42 345 VAL A N 1
ATOM 2511 C CA . VAL A 1 330 ? 4.523 37.399 -10.747 1.00 14.91 345 VAL A CA 1
ATOM 2512 C C . VAL A 1 330 ? 5.740 36.533 -11.128 1.00 15.06 345 VAL A C 1
ATOM 2513 O O . VAL A 1 330 ? 6.864 36.784 -10.621 1.00 15.68 345 VAL A O 1
ATOM 2517 N N . ASN A 1 331 ? 5.572 35.655 -12.113 1.00 12.38 346 ASN A N 1
ATOM 2518 C CA . ASN A 1 331 ? 6.632 34.739 -12.583 1.00 14.05 346 ASN A CA 1
ATOM 2519 C C . ASN A 1 331 ? 7.554 35.461 -13.560 1.00 13.51 346 ASN A C 1
ATOM 2520 O O . ASN A 1 331 ? 8.453 34.787 -14.077 1.00 14.65 346 ASN A O 1
ATOM 2525 N N . ARG A 1 332 ? 7.332 36.745 -13.806 1.00 13.73 347 ARG A N 1
ATOM 2526 C CA . ARG A 1 332 ? 8.248 37.582 -14.634 1.00 15.02 347 ARG A CA 1
ATOM 2527 C C . ARG A 1 332 ? 8.733 38.769 -13.828 1.00 15.42 347 ARG A C 1
ATOM 2528 O O . ARG A 1 332 ? 9.143 39.770 -14.448 1.00 16.93 347 ARG A O 1
ATOM 2536 N N . ASP A 1 333 ? 8.744 38.649 -12.515 1.00 14.10 348 ASP A N 1
ATOM 2537 C CA . ASP A 1 333 ? 9.137 39.794 -11.668 1.00 14.89 348 ASP A CA 1
ATOM 2538 C C . ASP A 1 333 ? 10.636 39.994 -11.864 1.00 15.51 348 ASP A C 1
ATOM 2539 O O . ASP A 1 333 ? 11.388 39.074 -11.578 1.00 16.71 348 ASP A O 1
ATOM 2544 N N . PRO A 1 334 ? 11.096 41.136 -12.399 1.00 17.01 349 PRO A N 1
ATOM 2545 C CA . PRO A 1 334 ? 12.527 41.275 -12.678 1.00 17.98 349 PRO A CA 1
ATOM 2546 C C . PRO A 1 334 ? 13.337 41.369 -11.384 1.00 19.34 349 PRO A C 1
ATOM 2547 O O . PRO A 1 334 ? 14.582 41.223 -11.491 1.00 19.06 349 PRO A O 1
ATOM 2551 N N . GLN A 1 335 ? 12.726 41.589 -10.218 1.00 17.27 350 GLN A N 1
ATOM 2552 C CA . GLN A 1 335 ? 13.501 41.457 -8.948 1.00 17.81 350 GLN A CA 1
ATOM 2553 C C . GLN A 1 335 ? 13.993 40.009 -8.808 1.00 18.78 350 GLN A C 1
ATOM 2554 O O . GLN A 1 335 ? 15.056 39.749 -8.180 1.00 19.55 350 GLN A O 1
ATOM 2560 N N . GLN A 1 336 ? 13.201 39.035 -9.229 1.00 16.71 351 GLN A N 1
ATOM 2561 C CA . GLN A 1 336 ? 13.580 37.621 -9.067 1.00 16.14 351 GLN A CA 1
ATOM 2562 C C . GLN A 1 336 ? 14.416 37.124 -10.231 1.00 16.06 351 GLN A C 1
ATOM 2563 O O . GLN A 1 336 ? 15.396 36.384 -10.012 1.00 19.45 351 GLN A O 1
ATOM 2569 N N . TRP A 1 337 ? 14.004 37.420 -11.454 1.00 17.13 352 TRP A N 1
ATOM 2570 C CA . TRP A 1 337 ? 14.578 36.863 -12.680 1.00 17.66 352 TRP A CA 1
ATOM 2571 C C . TRP A 1 337 ? 15.033 38.013 -13.571 1.00 23.52 352 TRP A C 1
ATOM 2572 O O . TRP A 1 337 ? 14.260 38.602 -14.344 1.00 22.58 352 TRP A O 1
ATOM 2583 N N . PRO A 1 338 ? 16.349 38.293 -13.601 1.00 24.44 353 PRO A N 1
ATOM 2584 C CA . PRO A 1 338 ? 16.871 39.101 -14.703 1.00 26.52 353 PRO A CA 1
ATOM 2585 C C . PRO A 1 338 ? 16.441 38.576 -16.075 1.00 23.83 353 PRO A C 1
ATOM 2586 O O . PRO A 1 338 ? 16.460 37.337 -16.311 1.00 23.86 353 PRO A O 1
ATOM 2590 N N . ASP A 1 339 ? 16.070 39.491 -16.972 1.00 24.96 354 ASP A N 1
ATOM 2591 C CA . ASP A 1 339 ? 15.633 39.144 -18.346 1.00 24.51 354 ASP A CA 1
ATOM 2592 C C . ASP A 1 339 ? 14.465 38.172 -18.227 1.00 20.78 354 ASP A C 1
ATOM 2593 O O . ASP A 1 339 ? 14.530 37.043 -18.728 1.00 19.28 354 ASP A O 1
ATOM 2598 N N . PRO A 1 340 ? 13.393 38.574 -17.513 1.00 20.35 355 PRO A N 1
ATOM 2599 C CA . PRO A 1 340 ? 12.351 37.607 -17.169 1.00 19.58 355 PRO A CA 1
ATOM 2600 C C . PRO A 1 340 ? 11.529 37.118 -18.365 1.00 20.96 355 PRO A C 1
ATOM 2601 O O . PRO A 1 340 ? 10.901 36.034 -18.268 1.00 18.95 355 PRO A O 1
ATOM 2605 N N . ASP A 1 341 ? 11.519 37.858 -19.493 1.00 19.07 356 ASP A N 1
ATOM 2606 C CA . ASP A 1 341 ? 10.669 37.501 -20.666 1.00 20.40 356 ASP A CA 1
ATOM 2607 C C . ASP A 1 341 ? 11.411 36.545 -21.604 1.00 21.38 356 ASP A C 1
ATOM 2608 O O . ASP A 1 341 ? 10.884 36.236 -22.671 1.00 23.37 356 ASP A O 1
ATOM 2613 N N . ARG A 1 342 ? 12.601 36.106 -21.219 1.00 23.19 357 ARG A N 1
ATOM 2614 C CA . ARG A 1 342 ? 13.395 35.147 -22.019 1.00 24.58 357 ARG A CA 1
ATOM 2615 C C . ARG A 1 342 ? 13.136 33.749 -21.472 1.00 20.24 357 ARG A C 1
ATOM 2616 O O . ARG A 1 342 ? 13.215 33.592 -20.255 1.00 21.58 357 ARG A O 1
ATOM 2624 N N . LEU A 1 343 ? 12.891 32.789 -22.347 1.00 20.21 358 LEU A N 1
ATOM 2625 C CA . LEU A 1 343 ? 12.922 31.351 -21.972 1.00 19.21 358 LEU A CA 1
ATOM 2626 C C . LEU A 1 343 ? 14.375 30.887 -21.938 1.00 19.75 358 LEU A C 1
ATOM 2627 O O . LEU A 1 343 ? 15.020 30.958 -22.989 1.00 21.50 358 LEU A O 1
ATOM 2632 N N . ASP A 1 344 ? 14.889 30.541 -20.761 1.00 19.24 359 ASP A N 1
ATOM 2633 C CA . ASP A 1 344 ? 16.317 30.139 -20.637 1.00 19.07 359 ASP A CA 1
ATOM 2634 C C . ASP A 1 344 ? 16.394 28.906 -19.766 1.00 17.32 359 ASP A C 1
ATOM 2635 O O . ASP A 1 344 ? 16.374 29.062 -18.533 1.00 19.20 359 ASP A O 1
ATOM 2640 N N . VAL A 1 345 ? 16.401 27.747 -20.384 1.00 18.47 360 VAL A N 1
ATOM 2641 C CA . VAL A 1 345 ? 16.303 26.471 -19.620 1.00 20.15 360 VAL A CA 1
ATOM 2642 C C . VAL A 1 345 ? 17.568 26.278 -18.789 1.00 20.99 360 VAL A C 1
ATOM 2643 O O . VAL A 1 345 ? 17.527 25.367 -17.928 1.00 23.32 360 VAL A O 1
ATOM 2647 N N . LYS A 1 346 ? 18.619 27.078 -19.020 1.00 21.43 361 LYS A N 1
ATOM 2648 C CA . LYS A 1 346 ? 19.865 26.992 -18.201 1.00 23.57 361 LYS A CA 1
ATOM 2649 C C . LYS A 1 346 ? 19.859 27.996 -17.046 1.00 26.01 361 LYS A C 1
ATOM 2650 O O . LYS A 1 346 ? 20.852 28.065 -16.286 1.00 26.91 361 LYS A O 1
ATOM 2656 N N . ARG A 1 347 ? 18.816 28.805 -16.911 1.00 22.65 362 ARG A N 1
ATOM 2657 C CA . ARG A 1 347 ? 18.672 29.776 -15.801 1.00 24.91 362 ARG A CA 1
ATOM 2658 C C . ARG A 1 347 ? 18.915 29.076 -14.467 1.00 22.16 362 ARG A C 1
ATOM 2659 O O . ARG A 1 347 ? 18.346 28.039 -14.255 1.00 23.99 362 ARG A O 1
ATOM 2667 N N . PRO A 1 348 ? 19.588 29.699 -13.491 1.00 26.11 363 PRO A N 1
ATOM 2668 C CA . PRO A 1 348 ? 19.604 29.158 -12.139 1.00 26.85 363 PRO A CA 1
ATOM 2669 C C . PRO A 1 348 ? 18.158 29.016 -11.652 1.00 20.89 363 PRO A C 1
ATOM 2670 O O . PRO A 1 348 ? 17.364 29.928 -11.780 1.00 22.40 363 PRO A O 1
ATOM 2674 N N . ARG A 1 349 ? 17.875 27.844 -11.153 1.00 21.39 364 ARG A N 1
ATOM 2675 C CA . ARG A 1 349 ? 16.512 27.452 -10.765 1.00 21.31 364 ARG A CA 1
ATOM 2676 C C . ARG A 1 349 ? 16.183 28.025 -9.393 1.00 19.77 364 ARG A C 1
ATOM 2677 O O . ARG A 1 349 ? 16.865 27.668 -8.404 1.00 18.86 364 ARG A O 1
ATOM 2685 N N . THR A 1 350 ? 15.154 28.858 -9.326 1.00 18.20 365 THR A N 1
ATOM 2686 C CA . THR A 1 350 ? 14.682 29.484 -8.090 1.00 17.19 365 THR A CA 1
ATOM 2687 C C . THR A 1 350 ? 13.170 29.411 -8.105 1.00 17.31 365 THR A C 1
ATOM 2688 O O . THR A 1 350 ? 12.583 29.162 -9.150 1.00 19.31 365 THR A O 1
ATOM 2692 N N . PRO A 1 351 ? 12.554 29.544 -6.939 1.00 16.71 366 PRO A N 1
ATOM 2693 C CA . PRO A 1 351 ? 11.145 29.228 -6.806 1.00 16.41 366 PRO A CA 1
ATOM 2694 C C . PRO A 1 351 ? 10.282 30.161 -7.636 1.00 16.55 366 PRO A C 1
ATOM 2695 O O . PRO A 1 351 ? 10.486 31.372 -7.669 1.00 17.43 366 PRO A O 1
ATOM 2699 N N . HIS A 1 352 ? 9.273 29.576 -8.262 1.00 15.25 367 HIS A N 1
ATOM 2700 C CA . HIS A 1 352 ? 8.255 30.333 -9.015 1.00 13.46 367 HIS A CA 1
ATOM 2701 C C . HIS A 1 352 ? 6.907 30.065 -8.334 1.00 12.62 367 HIS A C 1
ATOM 2702 O O . HIS A 1 352 ? 6.835 29.275 -7.345 1.00 14.20 367 HIS A O 1
ATOM 2709 N N . LEU A 1 353 ? 5.864 30.712 -8.838 1.00 13.65 368 LEU A N 1
ATOM 2710 C CA . LEU A 1 353 ? 4.500 30.635 -8.242 1.00 14.62 368 LEU A CA 1
ATOM 2711 C C . LEU A 1 353 ? 3.552 29.908 -9.171 1.00 12.36 368 LEU A C 1
ATOM 2712 O O . LEU A 1 353 ? 2.314 29.979 -8.944 1.00 12.87 368 LEU A O 1
ATOM 2717 N N . ALA A 1 354 ? 4.033 29.120 -10.120 1.00 12.02 369 ALA A N 1
ATOM 2718 C CA . ALA A 1 354 ? 3.172 28.344 -11.056 1.00 12.67 369 ALA A CA 1
ATOM 2719 C C . ALA A 1 354 ? 2.286 27.328 -10.325 1.00 12.62 369 ALA A C 1
ATOM 2720 O O . ALA A 1 354 ? 1.230 27.007 -10.827 1.00 14.28 369 ALA A O 1
ATOM 2722 N N . PHE A 1 355 ? 2.725 26.840 -9.165 1.00 12.05 370 PHE A N 1
ATOM 2723 C CA . PHE A 1 355 ? 1.983 25.889 -8.329 1.00 13.37 370 PHE A CA 1
ATOM 2724 C C . PHE A 1 355 ? 1.425 26.557 -7.068 1.00 14.38 370 PHE A C 1
ATOM 2725 O O . PHE A 1 355 ? 1.035 25.876 -6.135 1.00 13.06 370 PHE A O 1
ATOM 2733 N N . GLY A 1 356 ? 1.447 27.869 -7.016 1.00 12.56 371 GLY A N 1
ATOM 2734 C CA . GLY A 1 356 ? 1.044 28.640 -5.827 1.00 13.23 371 GLY A CA 1
ATOM 2735 C C . GLY A 1 356 ? 2.058 28.576 -4.703 1.00 13.59 371 GLY A C 1
ATOM 2736 O O . GLY A 1 356 ? 3.294 28.309 -4.898 1.00 12.78 371 GLY A O 1
ATOM 2737 N N . HIS A 1 357 ? 1.577 28.775 -3.480 1.00 14.14 372 HIS A N 1
ATOM 2738 C CA . HIS A 1 357 ? 2.440 28.897 -2.291 1.00 13.78 372 HIS A CA 1
ATOM 2739 C C . HIS A 1 357 ? 1.560 28.752 -1.049 1.00 12.49 372 HIS A C 1
ATOM 2740 O O . HIS A 1 357 ? 0.289 28.903 -1.134 1.00 13.60 372 HIS A O 1
ATOM 2747 N N . GLY A 1 358 ? 2.189 28.579 0.106 1.00 14.19 373 GLY A N 1
ATOM 2748 C CA . GLY A 1 358 ? 1.443 28.442 1.361 1.00 14.80 373 GLY A CA 1
ATOM 2749 C C . GLY A 1 358 ? 0.750 27.107 1.473 1.00 11.82 373 GLY A C 1
ATOM 2750 O O . GLY A 1 358 ? 1.124 26.125 0.800 1.00 14.17 373 GLY A O 1
ATOM 2751 N N . VAL A 1 359 ? -0.255 27.026 2.351 1.00 13.81 374 VAL A N 1
ATOM 2752 C CA . VAL A 1 359 ? -0.783 25.701 2.742 1.00 13.56 374 VAL A CA 1
ATOM 2753 C C . VAL A 1 359 ? -1.492 25.052 1.543 1.00 13.08 374 VAL A C 1
ATOM 2754 O O . VAL A 1 359 ? -1.571 23.814 1.509 1.00 14.30 374 VAL A O 1
ATOM 2758 N N . HIS A 1 360 ? -2.006 25.852 0.588 1.00 13.39 375 HIS A N 1
ATOM 2759 C CA . HIS A 1 360 ? -2.749 25.302 -0.565 1.00 13.07 375 HIS A CA 1
ATOM 2760 C C . HIS A 1 360 ? -1.850 25.021 -1.761 1.00 13.63 375 HIS A C 1
ATOM 2761 O O . HIS A 1 360 ? -2.393 24.672 -2.834 1.00 14.48 375 HIS A O 1
ATOM 2768 N N . GLN A 1 361 ? -0.559 25.215 -1.638 1.00 13.66 376 GLN A N 1
ATOM 2769 C CA . GLN A 1 361 ? 0.361 24.982 -2.786 1.00 14.59 376 GLN A CA 1
ATOM 2770 C C . GLN A 1 361 ? 0.058 23.608 -3.382 1.00 13.69 376 GLN A C 1
ATOM 2771 O O . GLN A 1 361 ? -0.181 22.639 -2.666 1.00 13.53 376 GLN A O 1
ATOM 2777 N N . CYS A 1 362 ? 0.067 23.555 -4.708 1.00 13.77 377 CYS A N 1
ATOM 2778 C CA . CYS A 1 362 ? -0.366 22.399 -5.501 1.00 12.02 377 CYS A CA 1
ATOM 2779 C C . CYS A 1 362 ? -0.001 21.081 -4.808 1.00 13.36 377 CYS A C 1
ATOM 2780 O O . CYS A 1 362 ? 1.161 20.775 -4.655 1.00 12.67 377 CYS A O 1
ATOM 2783 N N . LEU A 1 363 ? -1.018 20.283 -4.493 1.00 14.51 378 LEU A N 1
ATOM 2784 C CA . LEU A 1 363 ? -0.866 18.928 -3.901 1.00 17.51 378 LEU A CA 1
ATOM 2785 C C . LEU A 1 363 ? -0.181 17.988 -4.898 1.00 15.80 378 LEU A C 1
ATOM 2786 O O . LEU A 1 363 ? 0.565 17.073 -4.471 1.00 16.01 378 LEU A O 1
ATOM 2791 N N . GLY A 1 364 ? -0.411 18.230 -6.188 1.00 14.03 379 GLY A N 1
ATOM 2792 C CA . GLY A 1 364 ? 0.019 17.368 -7.279 1.00 15.04 379 GLY A CA 1
ATOM 2793 C C . GLY A 1 364 ? 1.321 17.821 -7.873 1.00 14.26 379 GLY A C 1
ATOM 2794 O O . GLY A 1 364 ? 1.723 17.232 -8.857 1.00 14.56 379 GLY A O 1
ATOM 2795 N N . GLN A 1 365 ? 2.025 18.785 -7.297 1.00 13.43 380 GLN A N 1
ATOM 2796 C CA . GLN A 1 365 ? 3.142 19.393 -8.052 1.00 15.02 380 GLN A CA 1
ATOM 2797 C C . GLN A 1 365 ? 4.239 18.389 -8.390 1.00 15.78 380 GLN A C 1
ATOM 2798 O O . GLN A 1 365 ? 4.832 18.551 -9.447 1.00 16.07 380 GLN A O 1
ATOM 2804 N N . GLN A 1 366 ? 4.564 17.461 -7.512 1.00 14.02 381 GLN A N 1
ATOM 2805 C CA . GLN A 1 366 ? 5.586 16.461 -7.839 1.00 15.65 381 GLN A CA 1
ATOM 2806 C C . GLN A 1 366 ? 5.086 15.618 -9.019 1.00 13.82 381 GLN A C 1
ATOM 2807 O O . GLN A 1 366 ? 5.900 15.300 -9.891 1.00 15.23 381 GLN A O 1
ATOM 2813 N N . LEU A 1 367 ? 3.813 15.250 -9.036 1.00 12.86 382 LEU A N 1
ATOM 2814 C CA . LEU A 1 367 ? 3.251 14.403 -10.110 1.00 13.04 382 LEU A CA 1
ATOM 2815 C C . LEU A 1 367 ? 3.236 15.213 -11.405 1.00 12.93 382 LEU A C 1
ATOM 2816 O O . LEU A 1 367 ? 3.548 14.676 -12.477 1.00 14.79 382 LEU A O 1
ATOM 2821 N N . ALA A 1 368 ? 2.911 16.503 -11.313 1.00 12.78 383 ALA A N 1
ATOM 2822 C CA . ALA A 1 368 ? 2.879 17.359 -12.512 1.00 12.84 383 ALA A CA 1
ATOM 2823 C C . ALA A 1 368 ? 4.302 17.460 -13.057 1.00 13.52 383 ALA A C 1
ATOM 2824 O O . ALA A 1 368 ? 4.497 17.357 -14.280 1.00 14.59 383 ALA A O 1
ATOM 2826 N N . ARG A 1 369 ? 5.283 17.602 -12.166 1.00 13.56 384 ARG A N 1
ATOM 2827 C CA . ARG A 1 369 ? 6.672 17.717 -12.624 1.00 13.32 384 ARG A CA 1
ATOM 2828 C C . ARG A 1 369 ? 7.062 16.406 -13.296 1.00 13.85 384 ARG A C 1
ATOM 2829 O O . ARG A 1 369 ? 7.790 16.436 -14.300 1.00 12.82 384 ARG A O 1
ATOM 2837 N N . ILE A 1 370 ? 6.671 15.266 -12.740 1.00 13.86 385 ILE A N 1
ATOM 2838 C CA . ILE A 1 370 ? 6.964 13.950 -13.348 1.00 14.88 385 ILE A CA 1
ATOM 2839 C C . ILE A 1 370 ? 6.353 13.838 -14.743 1.00 15.00 385 ILE A C 1
ATOM 2840 O O . ILE A 1 370 ? 7.037 13.451 -15.662 1.00 14.46 385 ILE A O 1
ATOM 2845 N N . GLU A 1 371 ? 5.097 14.210 -14.916 1.00 13.73 386 GLU A N 1
ATOM 2846 C CA . GLU A 1 371 ? 4.439 14.173 -16.224 1.00 16.25 386 GLU A CA 1
ATOM 2847 C C . GLU A 1 371 ? 5.211 15.047 -17.216 1.00 16.15 386 GLU A C 1
ATOM 2848 O O . GLU A 1 371 ? 5.376 14.606 -18.386 1.00 15.59 386 GLU A O 1
ATOM 2854 N N . MET A 1 372 ? 5.665 16.239 -16.798 1.00 13.68 387 MET A N 1
ATOM 2855 C CA . MET A 1 372 ? 6.370 17.164 -17.701 1.00 14.57 387 MET A CA 1
ATOM 2856 C C . MET A 1 372 ? 7.756 16.610 -18.019 1.00 13.65 387 MET A C 1
ATOM 2857 O O . MET A 1 372 ? 8.139 16.632 -19.216 1.00 15.19 387 MET A O 1
ATOM 2862 N N . GLN A 1 373 ? 8.467 16.128 -17.016 1.00 13.48 388 GLN A N 1
ATOM 2863 C CA . GLN A 1 373 ? 9.868 15.663 -17.172 1.00 14.23 388 GLN A CA 1
ATOM 2864 C C . GLN A 1 373 ? 9.856 14.451 -18.096 1.00 14.92 388 GLN A C 1
ATOM 2865 O O . GLN A 1 373 ? 10.610 14.427 -19.101 1.00 17.56 388 GLN A O 1
ATOM 2871 N N . VAL A 1 374 ? 8.999 13.490 -17.797 1.00 16.12 389 VAL A N 1
ATOM 2872 C CA . VAL A 1 374 ? 8.930 12.235 -18.583 1.00 18.04 389 VAL A CA 1
ATOM 2873 C C . VAL A 1 374 ? 8.352 12.538 -19.962 1.00 17.51 389 VAL A C 1
ATOM 2874 O O . VAL A 1 374 ? 8.937 12.107 -20.981 1.00 17.73 389 VAL A O 1
ATOM 2878 N N . GLY A 1 375 ? 7.203 13.201 -20.009 1.00 16.88 390 GLY A N 1
ATOM 2879 C CA . GLY A 1 375 ? 6.530 13.500 -21.273 1.00 15.32 390 GLY A CA 1
ATOM 2880 C C . GLY A 1 375 ? 7.468 14.191 -22.252 1.00 17.14 390 GLY A C 1
ATOM 2881 O O . GLY A 1 375 ? 7.554 13.769 -23.411 1.00 16.77 390 GLY A O 1
ATOM 2882 N N . LEU A 1 376 ? 8.090 15.273 -21.813 1.00 15.37 391 LEU A N 1
ATOM 2883 C CA . LEU A 1 376 ? 8.915 16.075 -22.737 1.00 17.64 391 LEU A CA 1
ATOM 2884 C C . LEU A 1 376 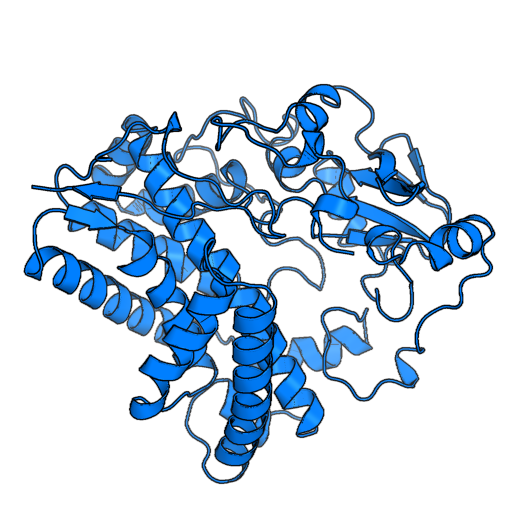? 10.186 15.300 -23.083 1.00 16.82 391 LEU A C 1
ATOM 2885 O O . LEU A 1 376 ? 10.565 15.316 -24.266 1.00 17.81 391 LEU A O 1
ATOM 2890 N N . ARG A 1 377 ? 10.799 14.586 -22.138 1.00 16.82 392 ARG A N 1
ATOM 2891 C CA . ARG A 1 377 ? 12.015 13.787 -22.453 1.00 17.32 392 ARG A CA 1
ATOM 2892 C C . ARG A 1 377 ? 11.654 12.778 -23.545 1.00 16.92 392 ARG A C 1
ATOM 2893 O O . ARG A 1 377 ? 12.411 12.646 -24.520 1.00 18.85 392 ARG A O 1
ATOM 2901 N N . GLU A 1 378 ? 10.562 12.042 -23.382 1.00 17.02 393 GLU A N 1
ATOM 2902 C CA . GLU A 1 378 ? 10.180 10.999 -24.349 1.00 17.63 393 GLU A CA 1
ATOM 2903 C C . GLU A 1 378 ? 9.838 11.669 -25.684 1.00 16.61 393 GLU A C 1
ATOM 2904 O O . GLU A 1 378 ? 10.213 11.114 -26.725 1.00 16.95 393 GLU A O 1
ATOM 2910 N N . LEU A 1 379 ? 9.107 12.786 -25.701 1.00 16.29 394 LEU A N 1
ATOM 2911 C CA . LEU A 1 379 ? 8.733 13.428 -26.973 1.00 18.69 394 LEU A CA 1
ATOM 2912 C C . LEU A 1 379 ? 9.983 13.842 -27.728 1.00 18.50 394 LEU A C 1
ATOM 2913 O O . LEU A 1 379 ? 10.068 13.541 -28.925 1.00 18.26 394 LEU A O 1
ATOM 2918 N N . ILE A 1 380 ? 10.912 14.500 -27.052 1.00 16.61 395 ILE A N 1
ATOM 2919 C CA . ILE A 1 380 ? 12.074 15.138 -27.702 1.00 20.57 395 ILE A CA 1
ATOM 2920 C C . ILE A 1 380 ? 13.024 14.044 -28.204 1.00 20.61 395 ILE A C 1
ATOM 2921 O O . ILE A 1 380 ? 13.670 14.202 -29.284 1.00 21.41 395 ILE A O 1
ATOM 2926 N N . THR A 1 381 ? 13.134 12.948 -27.469 1.00 19.02 396 THR A N 1
ATOM 2927 C CA . THR A 1 381 ? 14.126 11.901 -27.828 1.00 20.59 396 THR A CA 1
ATOM 2928 C C . THR A 1 381 ? 13.563 10.968 -28.891 1.00 21.10 396 THR A C 1
ATOM 2929 O O . THR A 1 381 ? 14.350 10.461 -29.699 1.00 21.68 396 THR A O 1
ATOM 2933 N N . ARG A 1 382 ? 12.252 10.805 -28.994 1.00 18.27 397 ARG A N 1
ATOM 2934 C CA . ARG A 1 382 ? 11.640 9.825 -29.891 1.00 17.34 397 ARG A CA 1
ATOM 2935 C C . ARG A 1 382 ? 11.200 10.451 -31.218 1.00 20.36 397 ARG A C 1
ATOM 2936 O O . ARG A 1 382 ? 10.933 9.685 -32.150 1.00 21.33 397 ARG A O 1
ATOM 2944 N N . LEU A 1 383 ? 11.075 11.773 -31.306 1.00 20.32 398 LEU A N 1
ATOM 2945 C CA . LEU A 1 383 ? 10.520 12.408 -32.527 1.00 21.89 398 LEU A CA 1
ATOM 2946 C C . LEU A 1 383 ? 11.551 13.324 -33.136 1.00 26.07 398 LEU A C 1
ATOM 2947 O O . LEU A 1 383 ? 11.603 14.516 -32.813 1.00 25.09 398 LEU A O 1
ATOM 2952 N N . PRO A 1 384 ? 12.381 12.747 -34.048 1.00 29.91 399 PRO A N 1
ATOM 2953 C CA . PRO A 1 384 ? 13.483 13.466 -34.665 1.00 28.95 399 PRO A CA 1
ATOM 2954 C C . PRO A 1 384 ? 12.895 14.538 -35.576 1.00 24.51 399 PRO A C 1
ATOM 2955 O O . PRO A 1 384 ? 11.869 14.327 -36.274 1.00 27.52 399 PRO A O 1
ATOM 2959 N N . ASP A 1 385 ? 13.506 15.688 -35.539 1.00 24.50 400 ASP A N 1
ATOM 2960 C CA . ASP A 1 385 ? 13.173 16.766 -36.491 1.00 23.81 400 ASP A CA 1
ATOM 2961 C C . ASP A 1 385 ? 11.720 17.154 -36.226 1.00 20.85 400 ASP A C 1
ATOM 2962 O O . ASP A 1 385 ? 11.112 17.663 -37.138 1.00 21.13 400 ASP A O 1
ATOM 2967 N N . LEU A 1 386 ? 11.259 17.010 -34.984 1.00 18.99 401 LEU A N 1
ATOM 2968 C CA . LEU A 1 386 ? 9.896 17.490 -34.618 1.00 18.19 401 LEU A CA 1
ATOM 2969 C C . LEU A 1 386 ? 9.767 18.937 -35.063 1.00 16.60 401 LEU A C 1
ATOM 2970 O O . LEU A 1 386 ? 10.686 19.765 -34.836 1.00 17.18 401 LEU A O 1
ATOM 2975 N N . ARG A 1 387 ? 8.617 19.272 -35.630 1.00 16.82 402 ARG A N 1
ATOM 2976 C CA . ARG A 1 387 ? 8.359 20.631 -36.157 1.00 17.39 402 ARG A CA 1
ATOM 2977 C C . ARG A 1 387 ? 6.866 20.903 -36.150 1.00 16.30 402 ARG A C 1
ATOM 2978 O O . ARG A 1 387 ? 6.101 19.988 -36.307 1.00 15.76 402 ARG A O 1
ATOM 2986 N N . LEU A 1 388 ? 6.506 22.172 -36.058 1.00 16.12 403 LEU A N 1
ATOM 2987 C CA . LEU A 1 388 ? 5.126 22.623 -36.316 1.00 16.73 403 LEU A CA 1
ATOM 2988 C C . LEU A 1 388 ? 4.793 22.510 -37.794 1.00 17.22 403 LEU A C 1
ATOM 2989 O O . LEU A 1 388 ? 5.655 22.793 -38.668 1.00 19.12 403 LEU A O 1
ATOM 2994 N N . THR A 1 389 ? 3.567 22.171 -38.114 1.00 17.10 404 THR A N 1
ATOM 2995 C CA . THR A 1 389 ? 3.146 22.137 -39.534 1.00 17.78 404 THR A CA 1
ATOM 2996 C C . THR A 1 389 ? 2.238 23.323 -39.878 1.00 18.40 404 THR A C 1
ATOM 2997 O O . THR A 1 389 ? 1.687 23.330 -40.968 1.00 21.19 404 THR A O 1
ATOM 3001 N N . VAL A 1 390 ? 2.030 24.256 -38.961 1.00 16.27 405 VAL A N 1
ATOM 3002 C CA . VAL A 1 390 ? 1.358 25.552 -39.233 1.00 17.62 405 VAL A CA 1
ATOM 3003 C C . VAL A 1 390 ? 2.228 26.623 -38.618 1.00 19.21 405 VAL A C 1
ATOM 3004 O O . VAL A 1 390 ? 3.033 26.357 -37.700 1.00 20.25 405 VAL A O 1
ATOM 3008 N N . PRO A 1 391 ? 2.114 27.881 -39.068 1.00 19.25 406 PRO A N 1
ATOM 3009 C CA . PRO A 1 391 ? 2.795 28.958 -38.357 1.00 21.20 406 PRO A CA 1
ATOM 3010 C C . PRO A 1 391 ? 2.299 29.090 -36.924 1.00 18.35 406 PRO A C 1
ATOM 3011 O O . PRO A 1 391 ? 1.151 28.868 -36.620 1.00 17.98 406 PRO A O 1
ATOM 3015 N N . ALA A 1 392 ? 3.198 29.509 -36.040 1.00 16.91 407 ALA A N 1
ATOM 3016 C CA . ALA A 1 392 ? 2.860 29.712 -34.631 1.00 16.57 407 ALA A CA 1
ATOM 3017 C C . ALA A 1 392 ? 1.631 30.616 -34.446 1.00 17.78 407 ALA A C 1
ATOM 3018 O O . ALA A 1 392 ? 0.789 30.361 -33.550 1.00 17.26 407 ALA A O 1
ATOM 3020 N N . GLU A 1 393 ? 1.511 31.662 -35.265 1.00 17.41 408 GLU A N 1
ATOM 3021 C CA . GLU A 1 393 ? 0.397 32.602 -35.108 1.00 18.85 408 GLU A CA 1
ATOM 3022 C C . GLU A 1 393 ? -0.917 31.955 -35.532 1.00 18.49 408 GLU A C 1
ATOM 3023 O O . GLU A 1 393 ? -1.964 32.544 -35.208 1.00 21.06 408 GLU A O 1
ATOM 3029 N N . GLN A 1 394 ? -0.906 30.784 -36.156 1.00 18.00 409 GLN A N 1
ATOM 3030 C CA . GLN A 1 394 ? -2.164 30.103 -36.542 1.00 18.87 409 GLN A CA 1
ATOM 3031 C C . GLN A 1 394 ? -2.491 28.975 -35.564 1.00 17.67 409 GLN A C 1
ATOM 3032 O O . GLN A 1 394 ? -3.515 28.322 -35.718 1.00 19.58 409 GLN A O 1
ATOM 3038 N N . VAL A 1 395 ? -1.690 28.773 -34.536 1.00 17.41 410 VAL A N 1
ATOM 3039 C CA . VAL A 1 395 ? -2.065 27.753 -33.516 1.00 16.81 410 VAL A CA 1
ATOM 3040 C C . VAL A 1 395 ? -3.197 28.329 -32.669 1.00 17.67 410 VAL A C 1
ATOM 3041 O O . VAL A 1 395 ? -3.040 29.392 -32.094 1.00 19.45 410 VAL A O 1
ATOM 3045 N N . PRO A 1 396 ? -4.368 27.660 -32.546 1.00 17.92 411 PRO A N 1
ATOM 3046 C CA . PRO A 1 396 ? -5.515 28.237 -31.854 1.00 19.27 411 PRO A CA 1
ATOM 3047 C C . PRO A 1 396 ? -5.319 28.237 -30.339 1.00 19.02 411 PRO A C 1
ATOM 3048 O O . PRO A 1 396 ? -4.967 27.186 -29.831 1.00 18.98 411 PRO A O 1
ATOM 3052 N N . LEU A 1 397 ? -5.542 29.372 -29.685 1.00 19.90 412 LEU A N 1
ATOM 3053 C CA . LEU A 1 397 ? -5.285 29.539 -28.230 1.00 20.47 412 LEU A CA 1
ATOM 3054 C C . LEU A 1 397 ? -6.572 29.437 -27.413 1.00 23.05 412 LEU A C 1
ATOM 3055 O O . LEU A 1 397 ? -7.648 29.799 -27.875 1.00 24.26 412 LEU A O 1
ATOM 3060 N N . ARG A 1 398 ? -6.428 28.883 -26.223 1.00 21.02 413 ARG A N 1
ATOM 3061 C CA . ARG A 1 398 ? -7.522 28.764 -25.223 1.00 24.37 413 ARG A CA 1
ATOM 3062 C C . ARG A 1 398 ? -7.341 29.877 -24.189 1.00 31.97 413 ARG A C 1
ATOM 3063 O O . ARG A 1 398 ? -6.744 29.571 -23.158 1.00 40.36 413 ARG A O 1
ATOM 3071 N N . ASP A 1 399 ? -7.730 31.113 -24.476 1.00 39.20 414 ASP A N 1
ATOM 3072 C CA . ASP A 1 399 ? -7.688 32.249 -23.506 1.00 47.36 414 ASP A CA 1
ATOM 3073 C C . ASP A 1 399 ? -9.119 32.751 -23.183 1.00 54.36 414 ASP A C 1
ATOM 3074 O O . ASP A 1 399 ? -9.216 33.864 -22.622 1.00 55.28 414 ASP A O 1
ATOM 3079 N N . GLU A 1 400 ? -10.188 31.975 -23.470 1.00 56.48 415 GLU A N 1
ATOM 3080 C CA . GLU A 1 400 ? -11.562 32.215 -22.927 1.00 56.10 415 GLU A CA 1
ATOM 3081 C C . GLU A 1 400 ? -11.855 31.260 -21.745 1.00 46.66 415 GLU A C 1
ATOM 3082 O O . GLU A 1 400 ? -12.904 31.403 -21.079 1.00 43.62 415 GLU A O 1
ATOM 3088 N N . MET A 1 401 ? -10.933 30.361 -21.404 1.00 39.39 416 MET A N 1
ATOM 3089 C CA . MET A 1 401 ? -11.096 29.408 -20.277 1.00 41.96 416 MET A CA 1
ATOM 3090 C C . MET A 1 401 ? -10.188 29.832 -19.112 1.00 38.57 416 MET A C 1
ATOM 3091 O O . MET A 1 401 ? -9.251 30.670 -19.341 1.00 32.07 416 MET A O 1
ATOM 3096 N N . LEU A 1 402 ? -10.427 29.275 -17.922 1.00 33.89 417 LEU A N 1
ATOM 3097 C CA . LEU A 1 402 ? -9.650 29.638 -16.704 1.00 37.14 417 LEU A CA 1
ATOM 3098 C C . LEU A 1 402 ? -8.169 29.268 -16.893 1.00 30.19 417 LEU A C 1
ATOM 3099 O O . LEU A 1 402 ? -7.335 30.022 -16.461 1.00 26.85 417 LEU A O 1
ATOM 3104 N N . ILE A 1 403 ? -7.883 28.147 -17.550 1.00 28.06 418 ILE A N 1
ATOM 3105 C CA . ILE A 1 403 ? -6.486 27.705 -17.786 1.00 22.99 418 ILE A CA 1
ATOM 3106 C C . ILE A 1 403 ? -6.117 27.985 -19.236 1.00 22.64 418 ILE A C 1
ATOM 3107 O O . ILE A 1 403 ? -6.881 27.577 -20.123 1.00 23.12 418 ILE A O 1
ATOM 3112 N N . PHE A 1 404 ? -4.942 28.572 -19.439 1.00 18.02 419 PHE A N 1
ATOM 3113 C CA . PHE A 1 404 ? -4.437 28.909 -20.789 1.00 17.33 419 PHE A CA 1
ATOM 3114 C C . PHE A 1 404 ? -3.842 27.656 -21.418 1.00 17.96 419 PHE A C 1
ATOM 3115 O O . PHE A 1 404 ? -3.308 26.813 -20.717 1.00 17.20 419 PHE A O 1
ATOM 3123 N N . GLY A 1 405 ? -3.909 27.579 -22.737 1.00 17.19 420 GLY A N 1
ATOM 3124 C CA . GLY A 1 405 ? -3.336 26.452 -23.458 1.00 16.62 420 GLY A CA 1
ATOM 3125 C C . GLY A 1 405 ? -3.579 26.617 -24.929 1.00 16.56 420 GLY A C 1
ATOM 3126 O O . GLY A 1 405 ? -4.034 27.696 -25.326 1.00 18.42 420 GLY A O 1
ATOM 3127 N N . VAL A 1 406 ? -3.301 25.565 -25.695 1.00 16.05 421 VAL A N 1
ATOM 3128 C CA . VAL A 1 406 ? -3.633 25.538 -27.146 1.00 15.78 421 VAL A CA 1
ATOM 3129 C C . VAL A 1 406 ? -4.728 24.508 -27.399 1.00 15.03 421 VAL A C 1
ATOM 3130 O O . VAL A 1 406 ? -4.806 23.454 -26.676 1.00 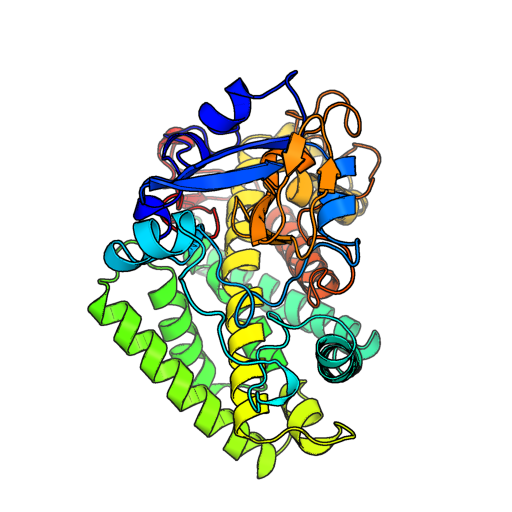17.46 421 VAL A O 1
ATOM 3134 N N . HIS A 1 407 ? -5.581 24.778 -28.392 1.00 14.75 422 HIS A N 1
ATOM 3135 C CA . HIS A 1 407 ? -6.678 23.839 -28.762 1.00 16.67 422 HIS A CA 1
ATOM 3136 C C . HIS A 1 407 ? -6.161 22.746 -29.681 1.00 15.80 422 HIS A C 1
ATOM 3137 O O . HIS A 1 407 ? -6.778 21.677 -29.712 1.00 17.79 422 HIS A O 1
ATOM 3144 N N . ALA A 1 408 ? -5.067 22.990 -30.376 1.00 15.15 423 ALA A N 1
ATOM 3145 C CA . ALA A 1 408 ? -4.487 22.064 -31.366 1.00 15.86 423 ALA A CA 1
ATOM 3146 C C . ALA A 1 408 ? -3.008 22.374 -31.459 1.00 14.54 423 ALA A C 1
ATOM 3147 O O . ALA A 1 408 ? -2.646 23.550 -31.344 1.00 15.65 423 ALA A O 1
ATOM 3149 N N . LEU A 1 409 ? -2.192 21.375 -31.741 1.00 13.51 424 LEU A N 1
ATOM 3150 C CA . LEU A 1 409 ? -0.743 21.588 -31.969 1.00 14.57 424 LEU A CA 1
ATOM 3151 C C . LEU A 1 409 ? -0.309 20.618 -33.045 1.00 13.77 424 LEU A C 1
ATOM 3152 O O . LEU A 1 409 ? 0.136 19.508 -32.792 1.00 14.71 424 LEU A O 1
ATOM 3157 N N . PRO A 1 410 ? -0.404 21.053 -34.309 1.00 14.02 425 PRO A N 1
ATOM 3158 C CA . PRO A 1 410 ? -0.085 20.189 -35.426 1.00 13.97 425 PRO A CA 1
ATOM 3159 C C . PRO A 1 410 ? 1.427 20.117 -35.605 1.00 13.80 425 PRO A C 1
ATOM 3160 O O . PRO A 1 410 ? 2.120 21.118 -35.760 1.00 14.62 425 PRO A O 1
ATOM 3164 N N . VAL A 1 411 ? 1.917 18.887 -35.528 1.00 13.98 426 VAL A N 1
ATOM 3165 C CA . VAL A 1 411 ? 3.354 18.585 -35.605 1.00 13.87 426 VAL A CA 1
ATOM 3166 C C . VAL A 1 411 ? 3.638 17.483 -36.623 1.00 14.14 426 VAL A C 1
ATOM 3167 O O . VAL A 1 411 ? 2.758 16.758 -37.032 1.00 15.76 426 VAL A O 1
ATOM 3171 N N . ALA A 1 412 ? 4.867 17.470 -37.056 1.00 13.52 427 ALA A N 1
ATOM 3172 C CA . ALA A 1 412 ? 5.415 16.403 -37.913 1.00 15.04 427 ALA A CA 1
ATOM 3173 C C . ALA A 1 412 ? 6.807 16.043 -37.449 1.00 15.44 427 ALA A C 1
ATOM 3174 O O . ALA A 1 412 ? 7.458 16.833 -36.769 1.00 15.95 427 ALA A O 1
ATOM 3176 N N . TRP A 1 413 ? 7.289 14.884 -37.871 1.00 16.88 428 TRP A N 1
ATOM 3177 C CA . TRP A 1 413 ? 8.647 14.438 -37.502 1.00 16.46 428 TRP A CA 1
ATOM 3178 C C . TRP A 1 413 ? 9.177 13.576 -38.657 1.00 19.47 428 TRP A C 1
ATOM 3179 O O . TRP A 1 413 ? 8.466 13.343 -39.617 1.00 19.46 428 TRP A O 1
ATOM 3190 N N . SER A 1 414 ? 10.375 13.059 -38.503 1.00 25.55 429 SER A N 1
ATOM 3191 C CA . SER A 1 414 ? 11.062 12.331 -39.600 1.00 32.73 429 SER A CA 1
ATOM 3192 C C . SER A 1 414 ? 11.539 10.968 -39.098 1.00 40.61 429 SER A C 1
AT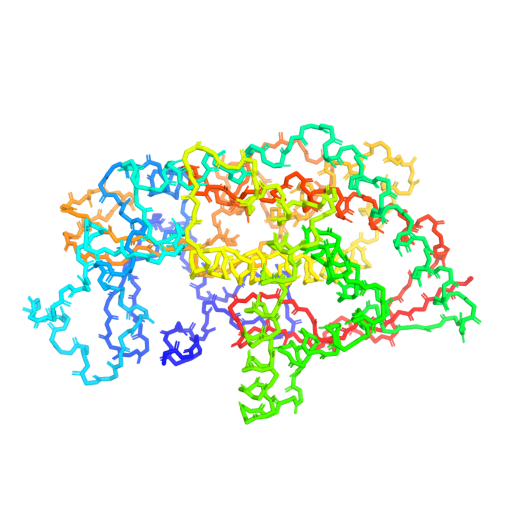OM 3193 O O . SER A 1 414 ? 10.896 10.401 -38.202 1.00 43.52 429 SER A O 1
#

Radius of gyration: 21.26 Å; Cα contacts (8 Å, |Δi|>4): 671; chains: 1; bounding box: 50×54×51 Å

Solvent-accessible surface area: 18154 Å² total; per-residue (Å²): 77,63,23,52,183,6,7,20,49,60,12,2,54,17,79,171,61,11,25,76,16,3,80,2,1,73,127,39,90,92,106,78,21,2,39,81,2,102,3,100,30,34,0,145,0,28,2,0,23,6,13,112,34,0,80,42,1,13,63,38,109,77,12,3,2,9,48,42,84,56,60,18,0,32,41,1,74,112,143,21,13,76,68,41,95,76,68,88,30,86,79,14,76,36,25,146,65,34,138,39,0,64,9,41,66,10,43,72,67,43,2,50,141,18,47,146,25,1,76,41,26,28,59,92,199,55,6,159,62,6,72,103,53,0,46,76,4,0,33,97,39,0,75,62,8,66,94,94,32,86,112,22,48,2,14,78,30,3,2,28,12,0,0,3,11,0,5,2,70,5,0,12,11,82,173,97,64,46,76,85,2,50,84,34,8,36,43,25,23,75,67,135,23,77,83,141,94,92,63,86,4,74,63,69,15,102,38,17,0,88,136,11,1,60,52,6,99,74,93,69,66,124,7,0,1,4,4,2,9,82,110,14,123,102,105,14,78,71,64,30,0,7,13,0,0,39,20,13,19,51,62,22,8,33,30,9,2,10,6,3,2,1,0,4,0,0,3,26,79,34,90,93,22,8,53,14,4,104,87,66,73,134,30,6,72,52,1,1,18,8,0,11,4,22,7,2,14,38,5,12,34,28,6,16,2,1,65,81,96,5,102,24,19,63,8,112,2,64,55,39,10,0,0,1,1,0,2,15,10,0,0,12,12,93,143,60,7,98,82,19,64,135,7,38,0,142,27,110,148,54,83,19,3,13,28,16,35,25,75,36,60,44,33,20,30,92,10,17,59,13,4,2,27,1,0,3,71,24,3,10,88,77,0,64,91,16,115,33,58,48,74,24,101,116,6,58,28,9,10,120,52,93,16,0,0,6,56,25,0,31,1,4,5,88

Sequence (414 aa):
TAMRRIIPADMVERSRCPFDPPPGLLERRGQDAVQPLQLLNGARAWLVTGFEEARTVLSDARFSADRVRHREATSLQPHEVAEFEAGTLPPGPAVESREDGFFVFMDPPEHTRIRRLLTGQFTVRRMRALEDRVTEIAVEHIEAMKAAGTEADLVPAFALPLPSLIICELLGVDYADRAEFQERTAIGLNANATAEERAVASAELYAFMQRLVADKRANPADDLLSGLVHDADPPLTDAQLVDVALVLLGAGHETTANMLGLSAFALLENPDQLAALRADPDLIDNAVEELLRYLTIIQLGVSRVTTEPVTLGGADIPAGATVVIATPEVNRDPQQWPDPDRLDVKRPRTPHLAFGHGVHQCLGQQLARIEMQVGLRELITRLPDLRLTVPAEQVPLRDEMLIFGVHALPVAWS

Foldseek 3Di:
DQQPQWAPCQQFPCQLNQLDGRVVLVVCPPHQQKAWGQINLRAIFIEGLALVQLQCLQAPPQWAQQCQQQPAPRNDDSVCRVCVVVVNRHGHDDPVPDQAQPLSNGDPPVVVLSLVLLLVLVDPVVLVVLLVVLLVVLLVLLVVVVVVHFKDWCLVSHLQLSQQVSLCQQLVPDPVCSVLSSVLLVLCVAPPRDPVNNVVSVVVVLVVLLVSLVCLLVPNDSHNLVCQCPVRVVHRDSNRSSNVSVVCSVQGRPQLSQLLQVLVLVCQVVVVQLVVCVVPVVLLLLLLLLSLLSNLQQAFVDKTFGQAFDDGSNDGRGHSHIYTYRQNSNSQNCVVPPVSNDRDSPPPRDDGQSQHHHPNRNSCVSVSSSSRSSNVSSCSNVFAPKHFPDDSSPFAWDSSHSTTGTNTTMIGGD

Organism: NCBI:txid2045107

Secondary structure (DSSP, 8-state):
--GGGTS-GGGT--TT-TTSPPHHHHTTTTS-SEEEEE-TTS-EEEEE--HHHHHHHHT-TTEE--TTTS--GGG--GGGHHHHHHT-SPP---GGG-----GGG--TTHHHHHHHHHHTTS-HHHHHHHHHHHHHHHHHHHHHHHHH-SEEEHIIIIITHHHHHHHHHHHT--GGGHHHHHHHHHHTT-TT--HHHHHHHHHHHHHHHHHHHHHHHHS--SSHHHHHHHT-SSPPPHHHHHHHHHHHHHHHSHHHHHHHHHHHHHHHH-HHHHHHHHH-GGGHHHHHHHHHHHH-TTTT--EEEESS-EEETTEEEPTT-EEEE-HHHHTT-TTTSSSTTS--TTSPP---STT--GGGS-TTHHHHHHHHHHHHHHHHHHSTT-EESS-GGGSPEE-SSSS-EES--EEE--

Nearest PDB structures (foldseek):
  1lg9-assembly1_A  TM=8.923E-01  e=4.710E-25  Amycolatopsis orientalis
  6fsh-assembly1_A  TM=8.983E-01  e=4.089E-25  Actinoplanes teichomyceticus
  6fsh-assembly3_C  TM=8.966E-01  e=8.286E-25  Actinoplanes teichomyceticus
  1lfk-assembly1_A  TM=8.898E-01  e=1.049E-24  Amycolatopsis orientalis
  1lgf-assembly1_A  TM=8.695E-01  e=1.391E-24  Amycolatopsis orientalis

B-factor: mean 26.07, std 11.84, range [11.65, 98.78]

=== Feature glossary ===
Key to the feature types in this record:

Secondary structure (8-state, DSSP). Secondary structure is the local, repeating backbone conformation. DSSP classifies it into eight states by reading the hydrogen-bond network: three helix types (H, G, I), two β types (E, B), two non-regular types (T, S), and unstructured coil (-).

Backbone torsions (φ/ψ). Backbone dihedral angles. Every residue except chain termini has a φ (preceding-C → N → Cα → C) and a ψ (N → Cα → C → next-N). They are reported in degrees following the IUPAC sign convention. Secondary structure is essentially a statement about which (φ, ψ) basin each residue occupies.

Predicted aligned error. Predicted Aligned Error (PAE) is an AlphaFold confidence matrix: entry (i, j) is the expected error in the position of residue j, in ångströms, when the prediction is superimposed on the true structure at residue i. Low PAE within a block of residues means that block is internally rigid and well-predicted; high PAE between two blocks means their relative placement is uncertain even if each block individually is confident.

B-factor. B-factor (Debye–Waller factor) reflects atomic displacement in the crystal lattice. It is an experimental observable (units Å²), not a prediction; low values mean the atom is pinned down, high values mean it moves or is heterogeneous across the crystal.

Secondary structure (3-state, P-SEA). Three-state secondary structure (P-SEA) collapses the eight DSSP classes into helix (a), strand (b), and coil (c). P-SEA assigns these from Cα geometry alone — distances and angles — without requiring backbone oxygens, so it works on any Cα trace.

Sequence. Primary structure: the covalent order of the twenty standard amino acids along the backbone. Two proteins with the same sequence will (almost always) fold to the same structure; two with 30% identity often share a fold but not the details.

pLDDT. pLDDT is the predicted lDDT-Cα score: AlphaFold's confidence that the local environment of each residue (all inter-atomic distances within 15 Å) is correctly placed. It is a per-residue number between 0 and 100, with higher meaning more reliable.

InterPro / GO / CATH / organism. Functional annotations link the protein to curated databases. InterPro entries identify conserved domains and families by matching the sequence against member-database signatures (Pfam, PROSITE, CDD, …). Gene Ontology (GO) terms describe molecular function, biological process, and cellular component in a controlled vocabulary. CATH places the structure in a hierarchical fold classification (Class/Architecture/Topology/Homologous-superfamily). The organism is the source species.

Contact-map, Ramachandran, and PAE plots. Three diagnostic plots accompany the record. The Cα contact map visualizes the tertiary structure as a 2D adjacency matrix (8 Å cutoff, sequence-local contacts suppressed). The Ramachandran plot shows the distribution of backbone (φ, ψ) torsions, with points in the α and β basins reflecting secondary structure content. The PAE plot shows AlphaFold's inter-residue confidence as a color matrix.

mmCIF coordinates. The mmCIF table is the protein's shape written out atom by atom. For each backbone N, Cα, C, and carbonyl O, it records an (x, y, z) coordinate triple in Å plus the residue type, chain letter, and residue number.

Radius of gyration, Cα contacts, bounding box. Three whole-structure scalars: the radius of gyration (RMS distance of Cα from centroid, in Å), the count of Cα–Cα contacts (pairs closer than 8 Å and separated by more than four residues in sequence — i.e. tertiary, not local, contacts), and the bounding-box dimensions. Together they distinguish compact globular folds from extended fibres or disordered chains.

Foldseek 3Di. The Foldseek 3Di string encodes local tertiary geometry as a 20-letter alphabet — one character per residue — derived from the relative positions of nearby Cα atoms. Unlike the amino-acid sequence, 3Di is a direct function of the 3D structure, so two proteins with the same fold have similar 3Di strings even at low sequence identity.

Rendered structure images. Six rendered views show the 3D structure from the faces of a cube — i.e. along ±x, ±y, ±z. Rendering representation is drawn randomly per protein from cartoon (secondary-structure ribbons), sticks (backbone bonds), or molecular surface; coloring is either N→C rainbow (blue at the N-terminus through red at the C-terminus) or one color per chain.

Nearest PDB structures. The Foldseek neighbor list gives the closest experimentally determined structures in the PDB, ranked by structural alignment. TM-score near 1 means near-identical fold; near 0.3 means only rough topology match. This is how one finds what a novel AlphaFold prediction most resembles in the solved-structure universe.

Solvent-accessible surface area. SASA measures how much of the protein is reachable by solvent. It is computed by rolling a water-sized probe over the atomic surface and summing the exposed area (Å²). Per-residue SASA distinguishes core (buried, low SASA) from surface (exposed, high SASA) residues; total SASA is a whole-molecule size measure.